Protein 8X4M (pdb70)

Solvent-accessible surface area: 21529 Å² total; per-residue (Å²): 74,74,0,40,72,45,0,0,0,12,54,9,3,54,3,2,42,118,98,8,9,93,6,0,34,69,0,21,126,84,4,118,47,15,71,6,0,0,0,6,2,97,143,7,18,24,84,110,12,12,81,68,6,29,98,57,0,143,92,100,66,4,45,33,42,5,0,41,120,83,65,7,27,57,104,0,2,38,6,14,0,32,7,10,14,1,9,48,8,11,0,15,13,1,0,14,6,14,0,0,15,44,15,0,0,0,6,0,33,10,19,3,55,6,67,24,79,11,51,96,87,15,153,1,84,74,4,0,5,1,5,0,7,4,77,43,50,69,56,38,17,20,16,7,2,4,0,0,16,136,47,19,142,30,0,70,93,2,0,64,19,3,34,114,29,0,22,50,26,49,81,46,122,42,60,161,57,15,44,65,24,72,143,106,115,29,98,74,27,0,52,2,42,8,1,3,1,34,2,14,8,6,62,21,0,55,169,46,56,10,3,51,132,128,0,93,31,157,43,5,71,0,76,89,16,50,53,130,30,1,3,77,41,28,35,121,94,5,105,18,4,111,13,42,160,125,51,48,51,47,46,59,58,43,73,74,80,29,22,27,27,3,6,41,46,53,49,106,95,1,0,75,28,5,16,104,12,0,12,26,9,2,104,110,55,4,20,1,42,0,19,70,9,0,72,31,1,96,47,35,55,6,4,46,49,21,20,56,127,67,25,140,137,38,90,63,18,4,1,5,0,21,72,9,235,82,130,122,32,126,32,50,13,46,3,1,22,79,114,111,123,62,39,73,17,88,47,92,156,59,189,74,84,109,91,144,65,32,81,60,11,34,5,41,115,9,85,75,43,9,80,130,13,100,31,8,46,101,21,70,6,42,30,6,55,99,1,3,89,24,0,18,84,10,140,6,121,64,107,130,47,56,5,81,34,155,76,39,41,17,61,109,1,0,82,63,0,25,118,88,1,14,90,69,150,95,15,84,78,64,20,157,108,15,84,16,149,30,135,39,4,102,55,99,36,61,92,24,66,161,146

Secondary structure (DSSP, 8-state):
-BPPSEEEEE--SSPPPHHHHHHHHHHHHH-TTSEEEEEE-TTTS-HHHHHHHHHHHHHTT-EEEETTTTT---HHHHHHHTSSS--HHHHHHHHHHHHHHHH-EEEE-TT-EESSPPPS--B-TTSEEE-S-BTTBSS---SSEEEE-TT-HHHHHHHHHHHHHHHTGGG----THHHHHHHHH-HHHHHHHHHTSHHHHHHHHHHHTSS-TT-BTTB--GGGS-GGGBGGGSSSPPTTEE--TT-S---TT-S--PPTTGGGS-HHHHHHHHHHHHHHHHHHHSEEEHHHHHHHHT----EEEEESSS-SSPPSSEEEEE--SSTTSPPEEEEE-TT--EEEE------SSPPHHHHT-HHHHHHHHHHT-S-TTS--HHHHHHHHHHHHT---S-GGGS-------HHHHHHHHHHHHHTSHHHHHH--EEE---TTTHHHHHHHHH-

InterPro domains:
  IPR007577 Glycosyltransferase, DXD sugar-binding motif [PF04488] (42-147)
  IPR029044 Nucleotide-diphospho-sugar transferases [SSF53448] (2-286)
  IPR051706 Glycosyltransferase domain-containing protein [PTHR32385] (22-233)

Foldseek 3Di:
DWFAQEEEEEDEFEADDPLLVVQLLQLCVQAVLGQYEYEYACVQYDPVQVVLRCVVCVVSNHHYDYCVVLPLQDPLLVLQRLAQFHLVLLSRLLSVLSCCQARFHKAAYSQKHFQHHDPSIFDAPQQKADAQDALHDFNADWRRIIGGHHNRVVSVVLNVQLSVLSLCLVVDDCDDVLVVCCVVVNDQVSSSCCRRIRVVVVVVCDVVVQQDPVADNGRGPCVPGQLSRHGVSDSPHDSTTDHDPVDSDDCVSVDGDGGPCLLVDDLVVLLVSLLVSQLSSLQRPLEDALLSSLVSSQDHFAAEDEECDDPPDADALHKYKHFDPFQPDAIWIFGLHRVRDTHTDDDDDDDDDDDPCQVVFLVVVLRVLQVPAPGSVDGHSVSVVVNVVSRRHRAGPDPVRGGPRDGDHSLVSSVVSVCVQCVPPVSLVSHDAYDDPRPVCVVVRVVSVVD

Nearest PDB structures (foldseek):
  5vqm-assembly2_B  TM=7.027E-01  e=1.127E-06  Clostridioides difficile R20291
  2vk9-assembly1_A  TM=6.170E-01  e=1.265E-06  Clostridium novyi
  8jb5-assembly1_A  TM=4.917E-01  e=5.640E-08  Paraclostridium sordellii ATCC 9714
  8y9c-assembly1_B  TM=4.806E-01  e=1.890E-07  Clostridioides difficile
  8qeo-assembly1_A  TM=5.001E-01  e=3.566E-06  Clostridioides difficile

Structure (mmCIF, N/CA/C/O backbone):
data_8X4M
#
_entry.id   8X4M
#
_cell.length_a   41.823
_cell.length_b   62.795
_cell.length_c   176.663
_cell.angle_alpha   90.00
_cell.angle_beta   90.00
_cell.angle_gamma   90.00
#
_symmetry.space_group_name_H-M   'P 21 21 21'
#
loop_
_entity.id
_entity.type
_entity.pdbx_description
1 polymer 'Subversion of eukaryotic traffic protein A'
2 non-polymer "URIDINE-5'-DIPHOSPHATE"
3 non-polymer 'MAGNESIUM ION'
4 non-polymer 1,2-ETHANEDIOL
5 non-polymer GLYCEROL
6 water water
#
loop_
_atom_site.group_PDB
_atom_site.id
_atom_site.type_symbol
_atom_site.label_atom_id
_atom_site.label_alt_id
_atom_site.label_comp_id
_atom_site.label_asym_id
_atom_site.label_entity_id
_atom_site.label_seq_id
_atom_site.pdbx_PDB_ins_code
_atom_site.Cartn_x
_atom_site.Cartn_y
_atom_site.Cartn_z
_atom_site.occupancy
_atom_site.B_iso_or_equiv
_atom_site.auth_seq_id
_atom_site.auth_comp_id
_atom_site.auth_asym_id
_atom_site.auth_atom_id
_atom_site.pdbx_PDB_model_num
ATOM 1 N N . ALA A 1 2 ? 2.326 -17.333 47.294 1.00 20.82 26 ALA A N 1
ATOM 2 C CA . ALA A 1 2 ? 0.992 -17.719 46.778 1.00 20.29 26 ALA A CA 1
ATOM 3 C C . ALA A 1 2 ? 1.133 -18.256 45.357 1.00 20.31 26 ALA A C 1
ATOM 4 O O . ALA A 1 2 ? 1.994 -17.803 44.602 1.00 20.18 26 ALA A O 1
ATOM 6 N N . GLN A 1 3 ? 0.275 -19.218 44.999 1.00 19.43 27 GLN A N 1
ATOM 7 C CA . GLN A 1 3 ? 0.351 -19.839 43.688 1.00 19.18 27 GLN A CA 1
ATOM 8 C C . GLN A 1 3 ? -0.240 -18.898 42.638 1.00 18.38 27 GLN A C 1
ATOM 9 O O . GLN A 1 3 ? -1.288 -18.295 42.851 1.00 17.55 27 GLN A O 1
ATOM 15 N N . ILE A 1 4 ? 0.453 -18.801 41.499 1.00 17.94 28 ILE A N 1
ATOM 16 C CA . ILE A 1 4 ? -0.054 -18.132 40.312 1.00 17.79 28 ILE A CA 1
ATOM 17 C C . ILE A 1 4 ? -1.239 -18.929 39.766 1.00 18.12 28 ILE A C 1
ATOM 18 O O . ILE A 1 4 ? -1.113 -20.118 39.495 1.00 17.03 28 ILE A O 1
ATOM 23 N N . ASP A 1 5 ? -2.379 -18.256 39.578 1.00 19.31 29 ASP A N 1
ATOM 24 C CA . ASP A 1 5 ? -3.580 -18.906 39.072 1.00 20.06 29 ASP A CA 1
ATOM 25 C C . ASP A 1 5 ? -3.290 -19.490 37.689 1.00 20.04 29 ASP A C 1
ATOM 26 O O . ASP A 1 5 ? -2.501 -18.936 36.930 1.00 19.45 29 ASP A O 1
ATOM 31 N N . LYS A 1 6 ? -3.931 -20.620 37.361 1.00 19.96 30 LYS A N 1
ATOM 32 C CA . LYS A 1 6 ? -3.573 -21.366 36.166 1.00 20.30 30 LYS A CA 1
ATOM 33 C C . LYS A 1 6 ? -4.356 -20.830 34.967 1.00 20.01 30 LYS A C 1
ATOM 34 O O . LYS A 1 6 ? -5.170 -21.536 34.372 1.00 19.88 30 LYS A O 1
ATOM 40 N N . LYS A 1 7 ? -4.064 -19.568 34.624 1.00 19.49 31 LYS A N 1
ATOM 41 C CA . LYS A 1 7 ? -4.645 -18.887 33.480 1.00 19.27 31 LYS A CA 1
ATOM 42 C C . LYS A 1 7 ? -3.531 -18.168 32.721 1.00 18.13 31 LYS A C 1
ATOM 43 O O . LYS A 1 7 ? -2.625 -17.614 33.339 1.00 16.85 31 LYS A O 1
ATOM 49 N N . ILE A 1 8 ? -3.611 -18.196 31.384 1.00 17.16 32 ILE A N 1
ATOM 50 C CA . ILE A 1 8 ? -2.756 -17.393 30.527 1.00 16.89 32 ILE A CA 1
ATOM 51 C C . ILE A 1 8 ? -3.653 -16.406 29.785 1.00 16.87 32 ILE A C 1
ATOM 52 O O . ILE A 1 8 ? -4.606 -16.814 29.123 1.00 17.49 32 ILE A O 1
ATOM 57 N N . HIS A 1 9 ? -3.324 -15.114 29.904 1.00 15.71 33 HIS A N 1
ATOM 58 C CA . HIS A 1 9 ? -4.159 -14.032 29.412 1.00 15.46 33 HIS A CA 1
ATOM 59 C C . HIS A 1 9 ? -3.475 -13.325 28.245 1.00 15.14 33 HIS A C 1
ATOM 60 O O . HIS A 1 9 ? -2.328 -12.900 28.376 1.00 14.85 33 HIS A O 1
ATOM 67 N N . PHE A 1 10 ? -4.199 -13.209 27.123 1.00 14.69 34 PHE A N 1
ATOM 68 C CA . PHE A 1 10 ? -3.823 -12.359 26.005 1.00 14.94 34 PHE A CA 1
ATOM 69 C C . PHE A 1 10 ? -4.905 -11.297 25.809 1.00 15.12 34 PHE A C 1
ATOM 70 O O . PHE A 1 10 ? -6.067 -11.529 26.141 1.00 15.30 34 PHE A O 1
ATOM 78 N N . ILE A 1 11 ? -4.514 -10.130 25.284 1.00 15.28 35 ILE A N 1
ATOM 79 C CA . ILE A 1 11 ? -5.446 -9.042 25.030 1.00 15.23 35 ILE A CA 1
ATOM 80 C C . ILE A 1 11 ? -5.384 -8.666 23.552 1.00 15.37 35 ILE A C 1
ATOM 81 O O . ILE A 1 11 ? -4.300 -8.508 22.992 1.00 14.72 35 ILE A O 1
ATOM 86 N N . TRP A 1 12 ? -6.557 -8.513 22.925 1.00 15.98 36 TRP A N 1
ATOM 87 C CA . TRP A 1 12 ? -6.619 -7.849 21.635 1.00 16.86 36 TRP A CA 1
ATOM 88 C C . TRP A 1 12 ? -7.927 -7.078 21.486 1.00 17.39 36 TRP A C 1
ATOM 89 O O . TRP A 1 12 ? -9.005 -7.673 21.451 1.00 17.81 36 TRP A O 1
ATOM 100 N N . VAL A 1 13 ? -7.787 -5.752 21.359 1.00 18.03 37 VAL A N 1
ATOM 101 C CA . VAL A 1 13 ? -8.906 -4.832 21.253 1.00 19.12 37 VAL A CA 1
ATOM 102 C C . VAL A 1 13 ? -8.791 -4.054 19.942 1.00 19.07 37 VAL A C 1
ATOM 103 O O . VAL A 1 13 ? -7.701 -3.884 19.404 1.00 19.21 37 VAL A O 1
ATOM 107 N N . GLY A 1 14 ? -9.937 -3.584 19.442 1.00 20.13 38 GLY A N 1
ATOM 108 C CA . GLY A 1 14 ? -10.014 -2.878 18.173 1.00 20.39 38 GLY A CA 1
ATOM 109 C C . GLY A 1 14 ? -10.638 -3.760 17.097 1.00 21.30 38 GLY A C 1
ATOM 110 O O . GLY A 1 14 ? -11.776 -4.198 17.246 1.00 20.98 38 GLY A O 1
ATOM 111 N N . HIS A 1 15 ? -9.880 -4.011 16.022 1.00 22.10 39 HIS A N 1
ATOM 112 C CA . HIS A 1 15 ? -10.282 -4.972 15.010 1.00 24.05 39 HIS A CA 1
ATOM 113 C C . HIS A 1 15 ? -9.791 -6.354 15.447 1.00 24.04 39 HIS A C 1
ATOM 114 O O . HIS A 1 15 ? -9.314 -6.515 16.566 1.00 24.05 39 HIS A O 1
ATOM 121 N N . ILE A 1 16 ? -9.911 -7.346 14.559 1.00 24.84 40 ILE A N 1
ATOM 122 C CA . ILE A 1 16 ? -9.718 -8.743 14.915 1.00 24.84 40 ILE A CA 1
ATOM 123 C C . ILE A 1 16 ? -8.224 -9.042 15.011 1.00 23.52 40 ILE A C 1
ATOM 124 O O . ILE A 1 16 ? -7.434 -8.543 14.215 1.00 22.91 40 ILE A O 1
ATOM 129 N N . MET A 1 17 ? -7.866 -9.887 15.984 1.00 23.01 41 MET A N 1
ATOM 130 C CA . MET A 1 17 ? -6.491 -10.305 16.204 1.00 22.64 41 MET A CA 1
ATOM 131 C C . MET A 1 17 ? -5.913 -10.870 14.905 1.00 22.27 41 MET A C 1
ATOM 132 O O . MET A 1 17 ? -6.528 -11.740 14.292 1.00 22.94 41 MET A O 1
ATOM 137 N N . PRO A 1 18 ? -4.738 -10.391 14.428 1.00 22.28 42 PRO A N 1
ATOM 138 C CA . PRO A 1 18 ? -4.091 -10.964 13.244 1.00 22.18 42 PRO A CA 1
ATOM 139 C C . PRO A 1 18 ? -3.770 -12.453 13.363 1.00 21.99 42 PRO A C 1
ATOM 140 O O . PRO A 1 18 ? -3.603 -12.972 14.465 1.00 21.08 42 PRO A O 1
ATOM 144 N N . GLN A 1 19 ? -3.663 -13.114 12.202 1.00 22.84 43 GLN A N 1
ATOM 145 C CA . GLN A 1 19 ? -3.451 -14.552 12.114 1.00 22.96 43 GLN A CA 1
ATOM 146 C C . GLN A 1 19 ? -2.183 -14.959 12.861 1.00 21.80 43 GLN A C 1
ATOM 147 O O . GLN A 1 19 ? -2.189 -15.953 13.577 1.00 21.27 43 GLN A O 1
ATOM 153 N N . LYS A 1 20 ? -1.096 -14.204 12.668 1.00 22.10 44 LYS A N 1
ATOM 154 C CA . LYS A 1 20 ? 0.177 -14.505 13.305 1.00 22.50 44 LYS A CA 1
ATOM 155 C C . LYS A 1 20 ? -0.008 -14.606 14.819 1.00 20.79 44 LYS A C 1
ATOM 156 O O . LYS A 1 20 ? 0.468 -15.553 15.438 1.00 20.49 44 LYS A O 1
ATOM 162 N N . ASN A 1 21 ? -0.721 -13.633 15.393 1.00 19.80 45 ASN A N 1
ATOM 163 C CA . ASN A 1 21 ? -0.954 -13.569 16.828 1.00 19.23 45 ASN A CA 1
ATOM 164 C C . ASN A 1 21 ? -1.788 -14.763 17.293 1.00 19.15 45 ASN A C 1
ATOM 165 O O . ASN A 1 21 ? -1.522 -15.318 18.356 1.00 17.95 45 ASN A O 1
ATOM 170 N N . ILE A 1 22 ? -2.796 -15.156 16.500 1.00 18.62 46 ILE A N 1
ATOM 171 C CA . ILE A 1 22 ? -3.647 -16.287 16.838 1.00 19.10 46 ILE A CA 1
ATOM 172 C C . ILE A 1 22 ? -2.802 -17.562 16.886 1.00 19.15 46 ILE A C 1
ATOM 173 O O . ILE A 1 22 ? -2.982 -18.396 17.770 1.00 19.01 46 ILE A O 1
ATOM 178 N N . GLN A 1 23 ? -1.889 -17.709 15.918 1.00 19.94 47 GLN A N 1
ATOM 179 C CA . GLN A 1 23 ? -1.013 -18.868 15.851 1.00 20.68 47 GLN A CA 1
ATOM 180 C C . GLN A 1 23 ? -0.154 -18.921 17.113 1.00 20.30 47 GLN A C 1
ATOM 181 O O . GLN A 1 23 ? 0.049 -19.996 17.671 1.00 20.81 47 GLN A O 1
ATOM 187 N N . VAL A 1 24 ? 0.312 -17.755 17.576 1.00 19.17 48 VAL A N 1
ATOM 188 C CA . VAL A 1 24 ? 1.157 -17.680 18.760 1.00 19.43 48 VAL A CA 1
ATOM 189 C C . VAL A 1 24 ? 0.351 -18.117 19.981 1.00 18.66 48 VAL A C 1
ATOM 190 O O . VAL A 1 24 ? 0.820 -18.927 20.775 1.00 18.62 48 VAL A O 1
AT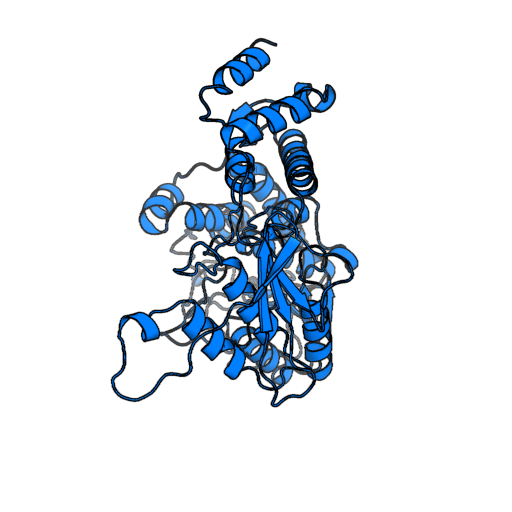OM 194 N N . VAL A 1 25 ? -0.866 -17.581 20.119 1.00 18.00 49 VAL A N 1
ATOM 195 C CA . VAL A 1 25 ? -1.729 -17.926 21.237 1.00 18.17 49 VAL A CA 1
ATOM 196 C C . VAL A 1 25 ? -2.010 -19.431 21.223 1.00 18.73 49 VAL A C 1
ATOM 197 O O . VAL A 1 25 ? -1.949 -20.077 22.270 1.00 17.95 49 VAL A O 1
ATOM 201 N N . SER A 1 26 ? -2.312 -19.979 20.038 1.00 19.15 50 SER A N 1
ATOM 202 C CA . SER A 1 26 ? -2.609 -21.396 19.887 1.00 20.64 50 SER A CA 1
ATOM 203 C C . SER A 1 26 ? -1.454 -22.256 20.393 1.00 20.93 50 SER A C 1
ATOM 204 O O . SER A 1 26 ? -1.689 -23.303 20.993 1.00 21.19 50 SER A O 1
ATOM 207 N N . GLU A 1 27 ? -0.218 -21.813 20.128 1.00 22.19 51 GLU A N 1
ATOM 208 C CA . GLU A 1 27 ? 0.977 -22.531 20.547 1.00 23.24 51 GLU A CA 1
ATOM 209 C C . GLU A 1 27 ? 1.087 -22.517 22.071 1.00 21.73 51 GLU A C 1
ATOM 210 O O . GLU A 1 27 ? 1.386 -23.543 22.675 1.00 20.78 51 GLU A O 1
ATOM 216 N N . TRP A 1 28 ? 0.843 -21.354 22.688 1.00 20.07 52 TRP A N 1
ATOM 217 C CA . TRP A 1 28 ? 0.865 -21.253 24.140 1.00 19.67 52 TRP A CA 1
ATOM 218 C C . TRP A 1 28 ? -0.179 -22.182 24.760 1.00 19.84 52 TRP A C 1
ATOM 219 O O . TRP A 1 28 ? 0.103 -22.861 25.745 1.00 19.28 52 TRP A O 1
ATOM 230 N N . ALA A 1 29 ? -1.380 -22.210 24.171 1.00 19.92 53 ALA A N 1
ATOM 231 C CA . ALA A 1 29 ? -2.482 -22.993 24.701 1.00 20.91 53 ALA A CA 1
ATOM 232 C C . ALA A 1 29 ? -2.136 -24.479 24.641 1.00 22.45 53 ALA A C 1
ATOM 233 O O . ALA A 1 29 ? -2.332 -25.206 25.612 1.00 22.35 53 ALA A O 1
ATOM 235 N N . GLU A 1 30 ? -1.599 -24.902 23.493 1.00 23.76 54 GLU A N 1
ATOM 236 C CA . GLU A 1 30 ? -1.301 -26.298 23.225 1.00 26.60 54 GLU A CA 1
ATOM 237 C C . GLU A 1 30 ? -0.160 -26.775 24.124 1.00 26.09 54 GLU A C 1
ATOM 238 O O . GLU A 1 30 ? -0.183 -27.908 24.595 1.00 25.00 54 GLU A O 1
ATOM 244 N N . LYS A 1 31 ? 0.829 -25.905 24.369 1.00 25.51 55 LYS A N 1
ATOM 245 C CA . LYS A 1 31 ? 2.024 -26.293 25.105 1.00 25.35 55 LYS A CA 1
ATOM 246 C C . LYS A 1 31 ? 1.799 -26.214 26.615 1.00 23.98 55 LYS A C 1
ATOM 247 O O . LYS A 1 31 ? 2.595 -26.760 27.374 1.00 22.42 55 LYS A O 1
ATOM 253 N N . ASN A 1 32 ? 0.712 -25.556 27.047 1.00 22.77 56 ASN A N 1
ATOM 254 C CA . ASN A 1 32 ? 0.421 -25.384 28.463 1.00 22.56 56 ASN A CA 1
ATOM 255 C C . ASN A 1 32 ? -1.002 -25.847 28.759 1.00 22.60 56 ASN A C 1
ATOM 256 O O . ASN A 1 32 ? -1.839 -25.061 29.195 1.00 21.29 56 ASN A O 1
ATOM 261 N N . PRO A 1 33 ? -1.311 -27.148 28.557 1.00 23.11 57 PRO A N 1
ATOM 262 C CA . PRO A 1 33 ? -2.691 -27.631 28.641 1.00 23.57 57 PRO A CA 1
ATOM 263 C C . PRO A 1 33 ? -3.318 -27.562 30.033 1.00 23.42 57 PRO A C 1
ATOM 264 O O . PRO A 1 33 ? -4.542 -27.565 30.155 1.00 24.36 57 PRO A O 1
ATOM 268 N N . GLY A 1 34 ? -2.479 -27.490 31.076 1.00 22.52 58 GLY A N 1
ATOM 269 C CA . GLY A 1 34 ? -2.950 -27.349 32.445 1.00 22.35 58 GLY A CA 1
ATOM 270 C C . GLY A 1 34 ? -3.420 -25.932 32.777 1.00 21.61 58 GLY A C 1
ATOM 271 O O . GLY A 1 34 ? -4.017 -25.718 33.830 1.00 21.41 58 GLY A O 1
ATOM 272 N N . TYR A 1 35 ? -3.135 -24.973 31.884 1.00 20.97 59 TYR A N 1
ATOM 273 C CA . TYR A 1 35 ? -3.551 -23.587 32.048 1.00 20.48 59 TYR A CA 1
ATOM 274 C C . TYR A 1 35 ? -4.728 -23.281 31.122 1.00 20.63 59 TYR A C 1
ATOM 275 O O . TYR A 1 35 ? -4.778 -23.778 29.997 1.00 21.39 59 TYR A O 1
ATOM 284 N N . GLU A 1 36 ? -5.674 -22.460 31.600 1.00 20.34 60 GLU A N 1
ATOM 285 C CA . GLU A 1 36 ? -6.726 -21.931 30.745 1.00 20.52 60 GLU A CA 1
ATOM 286 C C . GLU A 1 36 ? -6.182 -20.725 29.982 1.00 20.07 60 GLU A C 1
ATOM 287 O O . GLU A 1 36 ? -5.806 -19.733 30.602 1.00 19.96 60 GLU A O 1
ATOM 293 N N . THR A 1 37 ? -6.161 -20.813 28.644 1.00 19.92 61 THR A N 1
ATOM 294 C CA . THR A 1 37 ? -5.730 -19.704 27.803 1.00 19.61 61 THR A CA 1
ATOM 295 C C . THR A 1 37 ? -6.944 -18.864 27.398 1.00 19.25 61 THR A C 1
ATOM 296 O O . THR A 1 37 ? -7.928 -19.404 26.896 1.00 19.05 61 THR A O 1
ATOM 300 N N . ILE A 1 38 ? -6.843 -17.541 27.604 1.00 18.51 62 ILE A N 1
ATOM 301 C CA . ILE A 1 38 ? -7.949 -16.610 27.448 1.00 18.26 62 ILE A CA 1
ATOM 302 C C . ILE A 1 38 ? -7.505 -15.448 26.559 1.00 18.63 62 ILE A C 1
ATOM 303 O O . ILE A 1 38 ? -6.494 -14.802 26.844 1.00 17.88 62 ILE A O 1
ATOM 308 N N . ILE A 1 39 ? -8.278 -15.170 25.499 1.00 18.37 63 ILE A N 1
ATOM 309 C CA . ILE A 1 39 ? -8.136 -13.921 24.768 1.00 18.24 63 ILE A CA 1
ATOM 310 C C . ILE A 1 39 ? -9.223 -12.956 25.235 1.00 18.30 63 ILE A C 1
ATOM 311 O O . ILE A 1 39 ? -10.406 -13.295 25.242 1.00 18.96 63 ILE A O 1
ATOM 316 N N . TRP A 1 40 ? -8.789 -11.752 25.617 1.00 18.10 64 TRP A N 1
ATOM 317 C CA . TRP A 1 40 ? -9.666 -10.687 26.062 1.00 17.51 64 TRP A CA 1
ATOM 318 C C . TRP A 1 40 ? -9.929 -9.728 24.908 1.00 17.79 64 TRP A C 1
ATOM 319 O O . TRP A 1 40 ? -8.991 -9.331 24.216 1.00 17.78 64 TRP A O 1
ATOM 330 N N . VAL A 1 41 ? -11.201 -9.351 24.734 1.00 17.48 65 VAL A N 1
ATOM 331 C CA . VAL A 1 41 ? -11.620 -8.469 23.655 1.00 17.69 65 VAL A CA 1
ATOM 332 C C . VAL A 1 41 ? -12.526 -7.382 24.227 1.00 17.91 65 VAL A C 1
ATOM 333 O O . VAL A 1 41 ? -12.917 -7.442 25.393 1.00 17.24 65 VAL A O 1
ATOM 337 N N . ASP A 1 42 ? -12.848 -6.396 23.382 1.00 18.44 66 ASP A N 1
ATOM 338 C CA . ASP A 1 42 ? -13.839 -5.379 23.696 1.00 19.17 66 ASP A CA 1
ATOM 339 C C . ASP A 1 42 ? -14.933 -5.407 22.632 1.00 19.99 66 ASP A C 1
ATOM 340 O O . ASP A 1 42 ? -14.713 -4.971 21.502 1.00 20.04 66 ASP A O 1
ATOM 345 N N . LYS A 1 43 ? -16.117 -5.888 23.022 1.00 20.70 67 LYS A N 1
ATOM 346 C CA . LYS A 1 43 ? -17.235 -6.029 22.103 1.00 21.84 67 LYS A CA 1
ATOM 347 C C . LYS A 1 43 ? -17.790 -4.665 21.695 1.00 21.67 67 LYS A C 1
ATOM 348 O O . LYS A 1 43 ? -18.425 -4.549 20.648 1.00 20.46 67 LYS A O 1
ATOM 354 N N . LYS A 1 44 ? -17.562 -3.636 22.517 1.00 21.91 68 LYS A N 1
ATOM 355 C CA . LYS A 1 44 ? -18.213 -2.354 22.300 1.00 23.09 68 LYS A CA 1
ATOM 356 C C . LYS A 1 44 ? -17.663 -1.656 21.058 1.00 22.58 68 LYS A C 1
ATOM 357 O O . LYS A 1 44 ? -18.428 -0.990 20.370 1.00 23.76 68 LYS A O 1
ATOM 363 N N . ILE A 1 45 ? -16.367 -1.813 20.749 1.00 22.01 69 ILE A N 1
ATOM 364 C CA . ILE A 1 45 ? -15.799 -1.135 19.591 1.00 21.67 69 ILE A CA 1
ATOM 365 C C . ILE A 1 45 ? -15.520 -2.113 18.450 1.00 22.46 69 ILE A C 1
ATOM 366 O O . ILE A 1 45 ? -15.119 -1.684 17.368 1.00 22.01 69 ILE A O 1
ATOM 371 N N . ALA A 1 46 ? -15.735 -3.417 18.677 1.00 23.32 70 ALA A N 1
ATOM 372 C CA . ALA A 1 46 ? -15.366 -4.424 17.694 1.00 24.57 70 ALA A CA 1
ATOM 373 C C . ALA A 1 46 ? -16.360 -4.415 16.535 1.00 25.45 70 ALA A C 1
ATOM 374 O O . ALA A 1 46 ? -17.506 -4.002 16.697 1.00 26.41 70 ALA A O 1
ATOM 376 N N . PRO A 1 47 ? -15.950 -4.870 15.328 1.00 25.37 71 PRO A N 1
ATOM 377 C CA . PRO A 1 47 ? -16.893 -5.132 14.245 1.00 25.97 71 PRO A CA 1
ATOM 378 C C . PRO A 1 47 ? -17.610 -6.441 14.564 1.00 26.19 71 PRO A C 1
ATOM 379 O O . PRO A 1 47 ? -16.971 -7.483 14.701 1.00 25.47 71 PRO A O 1
ATOM 383 N N . ALA A 1 48 ? -18.939 -6.359 14.704 1.00 27.21 72 ALA A N 1
ATOM 384 C CA . ALA A 1 48 ? -19.723 -7.385 15.376 1.00 27.83 72 ALA A CA 1
ATOM 385 C C . ALA A 1 48 ? -19.693 -8.703 14.607 1.00 27.97 72 ALA A C 1
ATOM 386 O O . ALA A 1 48 ? -19.550 -9.762 15.210 1.00 27.70 72 ALA A O 1
ATOM 388 N N . LYS A 1 49 ? -19.844 -8.630 13.279 1.00 29.03 73 LYS A N 1
ATOM 389 C CA . LYS A 1 49 ? -19.912 -9.819 12.444 1.00 29.37 73 LYS A CA 1
ATOM 390 C C . LYS A 1 49 ? -18.573 -10.553 12.488 1.00 28.54 73 LYS A C 1
ATOM 391 O O . LYS A 1 49 ? -18.532 -11.771 12.671 1.00 27.60 73 LYS A O 1
ATOM 397 N N . GLU A 1 50 ? -17.485 -9.786 12.330 1.00 27.38 74 GLU A N 1
ATOM 398 C CA . GLU A 1 50 ? -16.135 -10.325 12.291 1.00 26.37 74 GLU A CA 1
ATOM 399 C C . GLU A 1 50 ? -15.757 -10.910 13.651 1.00 25.06 74 GLU A C 1
ATOM 400 O O . GLU A 1 50 ? -15.110 -11.955 13.718 1.00 22.88 74 GLU A O 1
ATOM 406 N N . LEU A 1 51 ? -16.149 -10.224 14.732 1.00 24.42 75 LEU A N 1
ATOM 407 C CA . LEU A 1 51 ? -15.840 -10.697 16.073 1.00 24.27 75 LEU A CA 1
ATOM 408 C C . LEU A 1 51 ? -16.580 -12.001 16.360 1.00 24.49 75 LEU A C 1
ATOM 409 O O . LEU A 1 51 ? -16.045 -12.869 17.039 1.00 24.36 75 LEU A O 1
ATOM 414 N N . ASP A 1 52 ? -17.816 -12.125 15.856 1.00 25.48 76 ASP A N 1
ATOM 415 C CA . ASP A 1 52 ? -18.601 -13.335 16.044 1.00 26.74 76 ASP A CA 1
ATOM 416 C C . ASP A 1 52 ? -17.878 -14.520 15.403 1.00 26.01 76 ASP A C 1
ATOM 417 O O . ASP A 1 52 ? -17.790 -15.583 16.010 1.00 26.53 76 ASP A O 1
ATOM 422 N N . LEU A 1 53 ? -17.359 -14.328 14.180 1.00 24.81 77 LEU A N 1
ATOM 423 C CA . LEU A 1 53 ? -16.608 -15.357 13.472 1.00 24.76 77 LEU A CA 1
ATOM 424 C C . LEU A 1 53 ? -15.342 -15.713 14.252 1.00 23.44 77 LEU A C 1
ATOM 425 O O . LEU A 1 53 ? -14.997 -16.887 14.371 1.00 23.22 77 LEU A O 1
ATOM 430 N N . PHE A 1 54 ? -14.668 -14.680 14.774 1.00 22.30 78 PHE A N 1
ATOM 431 C CA . PHE A 1 54 ? -13.449 -14.843 15.552 1.00 21.83 78 PHE A CA 1
ATOM 432 C C . PHE A 1 54 ? -13.706 -15.699 16.793 1.00 21.84 78 PHE A C 1
ATOM 433 O O . PHE A 1 54 ? -12.948 -16.625 17.071 1.00 21.19 78 PHE A O 1
ATOM 441 N N . ILE A 1 55 ? -14.775 -15.386 17.534 1.00 22.39 79 ILE A N 1
ATOM 442 C CA . ILE A 1 55 ? -15.088 -16.086 18.771 1.00 23.72 79 ILE A CA 1
ATOM 443 C C . ILE A 1 55 ? -15.380 -17.562 18.487 1.00 24.78 79 ILE A C 1
ATOM 444 O O . ILE A 1 55 ? -14.930 -18.428 19.235 1.00 24.18 79 ILE A O 1
ATOM 449 N N . LEU A 1 56 ? -16.144 -17.840 17.421 1.00 25.83 80 LEU A N 1
ATOM 450 C CA . LEU A 1 56 ? -16.461 -19.206 17.030 1.00 28.17 80 LEU A CA 1
ATOM 451 C C . LEU A 1 56 ? -15.181 -19.962 16.678 1.00 27.76 80 LEU A C 1
ATOM 452 O O . LEU A 1 56 ? -15.036 -21.134 17.018 1.00 27.87 80 LEU A O 1
ATOM 457 N N . ASP A 1 57 ? -14.261 -19.279 15.988 1.00 27.31 81 ASP A N 1
ATOM 458 C CA . ASP A 1 57 ? -12.983 -19.857 15.613 1.00 27.56 81 ASP A CA 1
ATOM 459 C C . ASP A 1 57 ? -12.187 -20.219 16.869 1.00 26.87 81 ASP A C 1
ATOM 460 O O . ASP A 1 57 ? -11.606 -21.300 16.953 1.00 26.07 81 ASP A O 1
ATOM 465 N N . MET A 1 58 ? -12.164 -19.307 17.847 1.00 25.4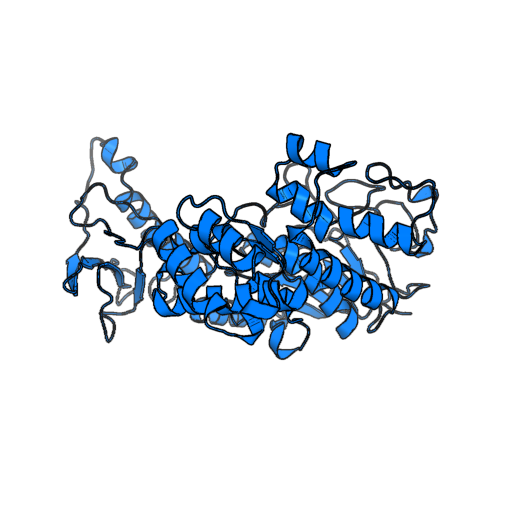9 82 MET A N 1
ATOM 466 C CA . MET A 1 58 ? -11.372 -19.511 19.050 1.00 25.68 82 MET A CA 1
ATOM 467 C C . MET A 1 58 ? -11.967 -20.659 19.865 1.00 26.70 82 MET A C 1
ATOM 468 O O . MET A 1 58 ? -11.230 -21.464 20.426 1.00 27.07 82 MET A O 1
ATOM 473 N N . LYS A 1 59 ? -13.304 -20.750 19.892 1.00 29.66 83 LYS A N 1
ATOM 474 C CA . LYS A 1 59 ? -13.990 -21.863 20.529 1.00 32.23 83 LYS A CA 1
ATOM 475 C C . LYS A 1 59 ? -13.557 -23.185 19.901 1.00 33.40 83 LYS A C 1
ATOM 476 O O . LYS A 1 59 ? -13.338 -24.161 20.613 1.00 33.20 83 LYS A O 1
ATOM 482 N N . SER A 1 60 ? -13.434 -23.208 18.567 1.00 33.80 84 SER A N 1
ATOM 483 C CA . SER A 1 60 ? -13.064 -24.417 17.849 1.00 34.30 84 SER A CA 1
ATOM 484 C C . SER A 1 60 ? -11.630 -24.825 18.185 1.00 34.31 84 SER A C 1
ATOM 485 O O . SER A 1 60 ? -11.298 -26.003 18.095 1.00 35.85 84 SER A O 1
ATOM 488 N N . LYS A 1 61 ? -10.789 -23.852 18.564 1.00 33.34 85 LYS A N 1
ATOM 489 C CA . LYS A 1 61 ? -9.398 -24.108 18.910 1.00 32.63 85 LYS A CA 1
ATOM 490 C C . LYS A 1 61 ? -9.236 -24.334 20.414 1.00 32.03 85 LYS A C 1
ATOM 491 O O . LYS A 1 61 ? -8.117 -24.528 20.884 1.00 32.50 85 LYS A O 1
ATOM 497 N N . GLY A 1 62 ? -10.341 -24.279 21.167 1.00 31.15 86 GLY A N 1
ATOM 498 C CA . GLY A 1 62 ? -10.313 -24.509 22.602 1.00 30.60 86 GLY A CA 1
ATOM 499 C C . GLY A 1 62 ? -9.702 -23.342 23.375 1.00 30.13 86 GLY A C 1
ATOM 500 O O . GLY A 1 62 ? -9.157 -23.534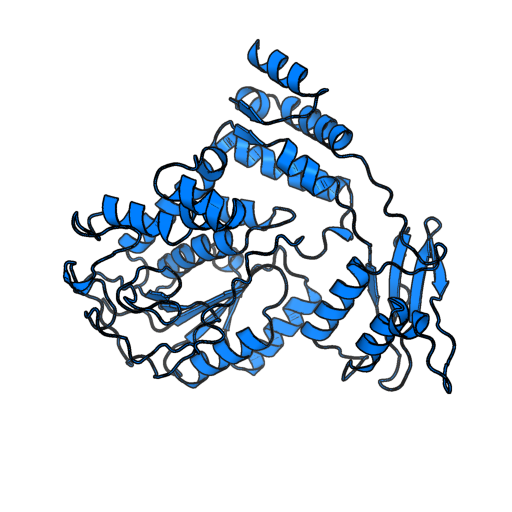 24.461 1.00 32.34 86 GLY A O 1
ATOM 501 N N . ILE A 1 63 ? -9.807 -22.133 22.809 1.00 26.83 87 ILE A N 1
ATOM 502 C CA . ILE A 1 63 ? -9.352 -20.923 23.475 1.00 24.69 87 ILE A CA 1
ATOM 503 C C . ILE A 1 63 ? -10.577 -20.180 23.999 1.00 23.51 87 ILE A C 1
ATOM 504 O O . ILE A 1 63 ? -11.515 -19.927 23.248 1.00 22.53 87 ILE A O 1
ATOM 509 N N . THR A 1 64 ? -10.563 -19.852 25.297 1.00 22.35 88 THR A N 1
ATOM 510 C CA . THR A 1 64 ? -11.619 -19.062 25.908 1.00 21.72 88 THR A CA 1
ATOM 511 C C . THR A 1 64 ? -11.522 -17.614 25.433 1.00 21.20 88 THR A C 1
ATOM 512 O O . THR A 1 64 ? -10.430 -17.057 25.348 1.00 20.44 88 THR A O 1
ATOM 516 N N . VAL A 1 65 ? -12.676 -17.009 25.126 1.00 20.52 89 VAL A N 1
ATOM 517 C CA . VAL A 1 65 ? -12.734 -15.582 24.852 1.00 20.17 89 VAL A CA 1
ATOM 518 C C . VAL A 1 65 ? -13.573 -14.926 25.943 1.00 19.99 89 VAL A C 1
ATOM 519 O O . VAL A 1 65 ? -14.674 -15.392 26.241 1.00 19.84 89 VAL A O 1
ATOM 523 N N . LYS A 1 66 ? -13.038 -13.846 26.528 1.00 19.02 90 LYS A N 1
ATOM 524 C CA . LYS A 1 66 ? -13.766 -13.068 27.518 1.00 18.90 90 LYS A CA 1
ATOM 525 C C . LYS A 1 66 ? -13.831 -11.612 27.068 1.00 18.60 90 LYS A C 1
ATOM 526 O O . LYS A 1 66 ? -12.911 -11.116 26.418 1.00 18.15 90 LYS A O 1
ATOM 532 N N . ASP A 1 67 ? -14.946 -10.952 27.406 1.00 18.30 91 ASP A N 1
ATOM 533 C CA . ASP A 1 67 ? -15.140 -9.539 27.124 1.00 18.49 91 ASP A CA 1
ATOM 534 C C . ASP A 1 67 ? -14.806 -8.735 28.376 1.00 18.28 91 ASP A C 1
ATOM 535 O O . ASP A 1 67 ? -15.226 -9.092 29.473 1.00 18.39 91 ASP A O 1
ATOM 540 N N . ILE A 1 68 ? -14.076 -7.628 28.191 1.00 18.45 92 ILE A N 1
ATOM 541 C CA . ILE A 1 68 ? -13.602 -6.810 29.300 1.00 18.46 92 ILE A CA 1
ATOM 542 C C . ILE A 1 68 ? -14.776 -6.200 30.070 1.00 18.72 92 ILE A C 1
ATOM 543 O O . ILE A 1 68 ? -14.697 -6.046 31.288 1.00 18.54 92 ILE A O 1
ATOM 548 N N . ASN A 1 69 ? -15.865 -5.872 29.363 1.00 19.10 93 ASN A N 1
ATOM 549 C CA . ASN A 1 69 ? -17.016 -5.220 29.969 1.00 19.82 93 ASN A CA 1
ATOM 550 C C . ASN A 1 69 ? -17.833 -6.234 30.763 1.00 20.04 93 ASN A C 1
ATOM 551 O O . ASN A 1 69 ? -18.257 -5.954 31.883 1.00 20.36 93 ASN A O 1
ATOM 556 N N . GLU A 1 70 ? -18.048 -7.409 30.160 1.00 20.48 94 GLU A N 1
ATOM 557 C CA . GLU A 1 70 ? -18.842 -8.467 30.764 1.00 20.76 94 GLU A CA 1
ATOM 558 C C . GLU A 1 70 ? -18.214 -8.916 32.086 1.00 20.93 94 GLU A C 1
ATOM 559 O O . GLU A 1 70 ? -18.934 -9.221 33.035 1.00 21.06 94 GLU A O 1
ATOM 565 N N . GLU A 1 71 ? -16.875 -8.938 32.145 1.00 20.51 95 GLU A N 1
ATOM 566 C CA . GLU A 1 71 ? -16.152 -9.420 33.312 1.00 20.93 95 GLU A CA 1
ATOM 567 C C . GLU A 1 71 ? -15.908 -8.303 34.325 1.00 21.03 95 GLU A C 1
ATOM 568 O O . GLU A 1 71 ? -15.444 -8.575 35.431 1.00 21.78 95 GLU A O 1
ATOM 574 N N . GLY A 1 72 ? -16.196 -7.051 33.944 1.00 20.83 96 GLY A N 1
ATOM 575 C CA . GLY A 1 72 ? -16.142 -5.929 34.866 1.00 21.30 96 GLY A CA 1
ATOM 576 C C . GLY A 1 72 ? -14.733 -5.372 35.076 1.00 21.24 96 GLY A C 1
ATOM 577 O O . GLY A 1 72 ? -14.500 -4.674 36.063 1.00 21.94 96 GLY A O 1
ATOM 578 N N . VAL A 1 73 ? -13.814 -5.634 34.132 1.00 20.73 97 VAL A N 1
ATOM 579 C CA . VAL A 1 73 ? -12.420 -5.232 34.292 1.00 20.89 97 VAL A CA 1
ATOM 580 C C . VAL A 1 73 ? -12.127 -3.927 33.542 1.00 20.99 97 VAL A C 1
ATOM 581 O O . VAL A 1 73 ? -10.998 -3.436 33.595 1.00 20.61 97 VAL A O 1
ATOM 585 N N . CYS A 1 74 ? -13.127 -3.355 32.856 1.00 21.07 98 CYS A N 1
ATOM 586 C CA . CYS A 1 74 ? -12.923 -2.130 32.096 1.00 21.70 98 CYS A CA 1
ATOM 587 C C . CYS A 1 74 ? -13.316 -0.918 32.942 1.00 22.24 98 CYS A C 1
ATOM 588 O O . CYS A 1 74 ? -14.497 -0.583 33.046 1.00 23.60 98 CYS A O 1
ATOM 591 N N . ARG A 1 75 ? -12.313 -0.268 33.551 1.00 21.19 99 ARG A N 1
ATOM 592 C CA . ARG A 1 75 ? -12.531 0.971 34.285 1.00 21.24 99 ARG A CA 1
ATOM 593 C C . ARG A 1 75 ? -12.967 2.065 33.315 1.00 21.66 99 ARG A C 1
ATOM 594 O O . ARG A 1 75 ? -12.705 1.978 32.115 1.00 20.36 99 ARG A O 1
ATOM 602 N N . ASP A 1 76 ? -13.602 3.112 33.857 1.00 22.84 100 ASP A N 1
ATOM 603 C CA . ASP A 1 76 ? -14.052 4.244 33.059 1.00 23.96 100 ASP A CA 1
ATOM 604 C C . ASP A 1 76 ? -12.896 4.819 32.242 1.00 22.13 100 ASP A C 1
ATOM 605 O O . ASP A 1 76 ? -13.086 5.188 31.087 1.00 21.14 100 ASP A O 1
ATOM 610 N N . SER A 1 77 ? -11.706 4.895 32.852 1.00 20.58 101 SER A N 1
ATOM 611 C CA . SER A 1 77 ? -10.529 5.461 32.208 1.00 19.86 101 SER A CA 1
ATOM 612 C C . SER A 1 77 ? -10.120 4.649 30.977 1.00 18.69 101 SER A C 1
ATOM 613 O O . SER A 1 77 ? -9.639 5.212 29.992 1.00 18.73 101 SER A O 1
ATOM 616 N N . ILE A 1 78 ? -10.310 3.324 31.038 1.00 17.92 102 ILE A N 1
ATOM 617 C CA . ILE A 1 78 ? -9.973 2.445 29.930 1.00 17.83 102 ILE A CA 1
ATOM 618 C C . ILE A 1 78 ? -11.032 2.585 28.838 1.00 17.56 102 ILE A C 1
ATOM 619 O O . ILE A 1 78 ? -10.697 2.659 27.658 1.00 17.54 102 ILE A O 1
ATOM 624 N N . ARG A 1 79 ? -12.311 2.621 29.232 1.00 17.66 103 ARG A N 1
ATOM 625 C CA . ARG A 1 79 ? -13.387 2.870 28.281 1.00 18.27 103 ARG A CA 1
ATOM 626 C C . ARG A 1 79 ? -13.108 4.173 27.533 1.00 18.55 103 ARG A C 1
ATOM 627 O O . ARG A 1 79 ? -13.352 4.266 26.330 1.00 18.07 103 ARG A O 1
ATOM 635 N N . HIS A 1 80 ? -12.581 5.166 28.261 1.00 18.51 104 HIS A N 1
ATOM 636 C CA . HIS A 1 80 ? -12.318 6.488 27.717 1.00 18.75 104 HIS A CA 1
ATOM 637 C C . HIS A 1 80 ? -11.332 6.422 26.551 1.00 18.79 104 HIS A C 1
ATOM 638 O O . HIS A 1 80 ? -11.508 7.138 25.569 1.00 19.43 104 HIS A O 1
ATOM 645 N N . GLU A 1 81 ? -10.290 5.586 26.658 1.00 18.79 105 GLU A N 1
ATOM 646 C CA . GLU A 1 81 ? -9.305 5.489 25.590 1.00 18.94 105 GLU A CA 1
ATOM 647 C C . GLU A 1 81 ? -9.866 4.673 24.427 1.00 18.56 105 GLU A C 1
ATOM 648 O O . GLU A 1 81 ? -9.624 5.002 23.265 1.00 18.72 105 GLU A O 1
ATOM 654 N N . LEU A 1 82 ? -10.597 3.601 24.754 1.00 18.02 106 LEU A N 1
ATOM 655 C CA . LEU A 1 82 ? -11.159 2.703 23.756 1.00 18.40 106 LEU A CA 1
ATOM 656 C C . LEU A 1 82 ? -12.148 3.435 22.853 1.00 18.70 106 LEU A C 1
ATOM 657 O O . LEU A 1 82 ? -12.236 3.117 21.671 1.00 18.72 106 LEU A O 1
ATOM 662 N N . ASP A 1 83 ? -12.898 4.393 23.414 1.00 19.71 107 ASP A N 1
ATOM 663 C CA . ASP A 1 83 ? -13.942 5.084 22.668 1.00 20.62 107 ASP A CA 1
ATOM 664 C C . ASP A 1 83 ? -13.391 6.259 21.860 1.00 19.77 107 ASP A C 1
ATOM 665 O O . ASP A 1 83 ? -14.139 6.853 21.082 1.00 19.12 107 ASP A O 1
ATOM 670 N N . GLN A 1 84 ? -12.104 6.597 22.030 1.00 19.58 108 GLN A N 1
ATOM 671 C CA . GLN A 1 84 ? -11.440 7.542 21.141 1.00 19.03 108 GLN A CA 1
ATOM 672 C C . GLN A 1 84 ? -11.574 7.029 19.705 1.00 19.23 108 GLN A C 1
ATOM 673 O O . GLN A 1 84 ? -11.687 5.823 19.479 1.00 18.71 108 GLN A O 1
ATOM 679 N N . GLU A 1 85 ? -11.571 7.949 18.735 1.00 19.48 109 GLU A N 1
ATOM 680 C CA . GLU A 1 85 ? -11.721 7.573 17.337 1.00 19.49 109 GLU A CA 1
ATOM 681 C C . GLU A 1 85 ? -10.482 6.820 16.857 1.00 19.57 109 GLU A C 1
ATOM 682 O O . GLU A 1 85 ? -10.593 5.927 16.021 1.00 19.29 109 GLU A O 1
ATOM 688 N N . SER A 1 86 ? -9.313 7.189 17.393 1.00 19.61 110 SER A N 1
ATOM 689 C CA . SER A 1 86 ? -8.073 6.482 17.121 1.00 19.55 110 SER A CA 1
ATOM 690 C C . SER A 1 86 ? -7.437 6.067 18.443 1.00 19.22 110 SER A C 1
ATOM 691 O O . SER A 1 86 ? -6.524 6.733 18.925 1.00 18.35 110 SER A O 1
ATOM 694 N N . PRO A 1 87 ? -7.915 4.973 19.081 1.00 19.75 111 PRO A N 1
ATOM 695 C CA . PRO A 1 87 ? -7.381 4.547 20.375 1.00 19.75 111 PRO A CA 1
ATOM 696 C C . PRO A 1 87 ? -5.899 4.196 20.305 1.00 19.69 111 PRO A C 1
ATOM 697 O O . PRO A 1 87 ? -5.415 3.692 19.292 1.00 19.93 111 PRO A O 1
ATOM 701 N N . ASN A 1 88 ? -5.184 4.502 21.389 1.00 19.29 112 ASN A N 1
ATOM 702 C CA . ASN A 1 88 ? -3.860 3.955 21.603 1.00 18.95 112 ASN A CA 1
ATOM 703 C C . ASN A 1 88 ? -4.042 2.602 22.282 1.00 18.36 112 ASN A C 1
ATOM 704 O O . ASN A 1 88 ? -4.256 2.534 23.491 1.00 17.96 112 ASN A O 1
ATOM 709 N N . TYR A 1 89 ? -3.986 1.537 21.482 1.00 17.53 113 TYR A N 1
ATOM 710 C CA . TYR A 1 89 ? -4.269 0.202 21.976 1.00 17.88 113 TYR A CA 1
ATOM 711 C C . TYR A 1 89 ? -3.143 -0.282 22.887 1.00 17.84 113 TYR A C 1
ATOM 712 O O . TYR A 1 89 ? -3.347 -1.196 23.680 1.00 17.34 113 TYR A O 1
ATOM 721 N N . GLY A 1 90 ? -1.955 0.321 22.755 1.00 18.14 114 GLY A N 1
ATOM 722 C CA . GLY A 1 90 ? -0.863 0.060 23.678 1.00 18.43 114 GLY A CA 1
ATOM 723 C C . GLY A 1 90 ? -1.227 0.484 25.098 1.00 18.55 114 GLY A C 1
ATOM 724 O O . GLY A 1 90 ? -1.086 -0.294 26.039 1.00 18.58 114 GLY A O 1
ATOM 725 N N . MET A 1 91 ? -1.726 1.719 25.227 1.00 18.41 115 MET A N 1
ATOM 726 C CA . MET A 1 91 ? -2.162 2.247 26.509 1.00 18.73 115 MET A CA 1
ATOM 727 C C . MET A 1 91 ? -3.308 1.398 27.057 1.00 17.23 115 MET A C 1
ATOM 728 O O . MET A 1 91 ? -3.334 1.080 28.243 1.00 16.51 115 MET A O 1
ATOM 733 N N . VAL A 1 92 ? -4.265 1.040 26.192 1.00 16.89 116 VAL A N 1
ATOM 734 C CA . VAL A 1 92 ? -5.419 0.283 26.645 1.00 16.71 116 VAL A CA 1
ATOM 735 C C . VAL A 1 92 ? -4.939 -1.046 27.222 1.00 16.22 116 VAL A C 1
ATOM 736 O O . VAL A 1 92 ? -5.339 -1.422 28.322 1.00 16.33 116 VAL A O 1
ATOM 740 N N . SER A 1 93 ? -4.078 -1.741 26.467 1.00 15.98 117 SER A N 1
ATOM 741 C CA . SER A 1 93 ? -3.603 -3.065 26.841 1.00 16.17 117 SER A CA 1
ATOM 742 C C . SER A 1 93 ? -2.772 -2.998 28.124 1.00 16.19 117 SER A C 1
ATOM 743 O O . SER A 1 93 ? -2.873 -3.880 28.974 1.00 15.94 117 SER A O 1
ATOM 746 N N . ASP A 1 94 ? -1.952 -1.948 28.252 1.00 16.89 118 ASP A N 1
ATOM 747 C CA . ASP A 1 94 ? -1.125 -1.742 29.434 1.00 17.28 118 ASP A CA 1
ATOM 748 C C . ASP A 1 94 ? -2.006 -1.653 30.681 1.00 17.13 118 ASP A C 1
ATOM 749 O O . ASP A 1 94 ? -1.656 -2.167 31.739 1.00 16.92 118 ASP A O 1
ATOM 754 N N . MET A 1 95 ? -3.152 -0.981 30.549 1.00 16.75 119 MET A N 1
ATOM 755 C CA . MET A 1 95 ? -4.034 -0.734 31.676 1.00 16.85 119 MET A CA 1
ATOM 756 C C . MET A 1 95 ? -4.868 -1.982 31.965 1.00 16.23 119 MET A C 1
ATOM 757 O O . MET A 1 95 ? -5.020 -2.367 33.123 1.00 15.74 119 MET A O 1
ATOM 762 N N . LEU A 1 96 ? -5.364 -2.629 30.900 1.00 15.75 120 LEU A N 1
ATOM 763 C CA . LEU A 1 96 ? -6.214 -3.806 31.019 1.00 15.30 120 LEU A CA 1
ATOM 764 C C . LEU A 1 96 ? -5.486 -4.975 31.682 1.00 15.20 120 LEU A C 1
ATOM 765 O O . LEU A 1 96 ? -6.089 -5.690 32.477 1.00 14.76 120 LEU A O 1
ATOM 770 N N . ARG A 1 97 ? -4.207 -5.193 31.357 1.00 15.10 121 ARG A N 1
ATOM 771 C CA . ARG A 1 97 ? -3.535 -6.398 31.830 1.00 15.54 121 ARG A CA 1
ATOM 772 C C . ARG A 1 97 ? -3.499 -6.401 33.358 1.00 15.44 121 ARG A C 1
ATOM 773 O O . ARG A 1 97 ? -3.676 -7.448 33.972 1.00 16.01 121 ARG A O 1
ATOM 781 N N . LEU A 1 98 ? -3.326 -5.223 33.967 1.00 15.51 122 LEU A N 1
ATOM 782 C CA . LEU A 1 98 ? -3.252 -5.114 35.417 1.00 15.49 122 LEU A CA 1
ATOM 783 C C . LEU A 1 98 ? -4.626 -5.367 36.042 1.00 15.71 122 LEU A C 1
ATOM 784 O O . LEU A 1 98 ? -4.718 -5.974 37.106 1.00 16.12 122 LEU A O 1
ATOM 789 N N . ASN A 1 99 ? -5.690 -4.910 35.371 1.00 15.41 123 ASN A N 1
ATOM 790 C CA . ASN A 1 99 ? -7.043 -5.055 35.885 1.00 15.61 123 ASN A CA 1
ATOM 791 C C . ASN A 1 99 ? -7.497 -6.511 35.763 1.00 15.21 123 ASN A C 1
ATOM 792 O O . ASN A 1 99 ? -8.169 -7.020 36.655 1.00 15.40 123 ASN A O 1
ATOM 797 N N . ILE A 1 100 ? -7.134 -7.169 34.655 1.00 15.07 124 ILE A N 1
ATOM 798 C CA . ILE A 1 100 ? -7.427 -8.582 34.444 1.00 15.06 124 ILE A CA 1
ATOM 799 C C . ILE A 1 100 ? -6.715 -9.419 35.509 1.00 15.60 124 ILE A C 1
ATOM 800 O O . ILE A 1 100 ? -7.316 -10.304 36.116 1.00 15.85 124 ILE A O 1
ATOM 805 N N . LEU A 1 101 ? -5.430 -9.132 35.743 1.00 15.65 125 LEU A N 1
ATOM 806 C CA . LEU A 1 101 ? -4.635 -9.911 36.680 1.00 15.72 125 LEU A CA 1
ATOM 807 C C . LEU A 1 101 ? -5.150 -9.735 38.110 1.00 16.05 125 LEU A C 1
ATOM 808 O O . LEU A 1 101 ? -5.207 -10.702 38.863 1.00 16.33 125 LEU A O 1
ATOM 813 N N . ALA A 1 102 ? -5.539 -8.513 38.485 1.00 16.27 126 ALA A N 1
ATOM 814 C CA . ALA A 1 102 ? -6.111 -8.277 39.803 1.00 16.77 126 ALA A CA 1
ATOM 815 C C . ALA A 1 102 ? -7.356 -9.146 40.002 1.00 17.28 126 ALA A C 1
ATOM 816 O O . ALA A 1 102 ? -7.548 -9.730 41.068 1.00 17.37 126 ALA A O 1
ATOM 818 N N . ALA A 1 103 ? -8.177 -9.246 38.949 1.00 17.25 127 ALA A N 1
ATOM 819 C CA . ALA A 1 103 ? -9.491 -9.866 39.020 1.00 17.55 127 ALA A CA 1
ATOM 820 C C . ALA A 1 103 ? -9.401 -11.392 38.987 1.00 18.23 127 ALA A C 1
ATOM 821 O O . ALA A 1 103 ? -10.190 -12.062 39.652 1.00 18.11 127 ALA A O 1
ATOM 823 N N . GLU A 1 104 ? -8.458 -11.937 38.206 1.00 18.04 128 GLU A N 1
ATOM 824 C CA . GLU A 1 104 ? -8.444 -13.361 37.910 1.00 19.05 128 GLU A CA 1
ATOM 825 C C . GLU A 1 104 ? -7.150 -14.039 38.357 1.00 18.23 128 GLU A C 1
ATOM 826 O O . GLU A 1 104 ? -7.126 -15.255 38.514 1.00 18.05 128 GLU A O 1
ATOM 832 N N . GLY A 1 105 ? -6.074 -13.269 38.539 1.00 18.08 129 GLY A N 1
ATOM 833 C CA . GLY A 1 105 ? -4.756 -13.857 38.706 1.00 17.48 129 GLY A CA 1
ATOM 834 C C . GLY A 1 105 ? -4.277 -14.482 37.397 1.00 16.98 129 GLY A C 1
ATOM 835 O O . GLY A 1 105 ? -5.005 -14.497 36.406 1.00 16.61 129 GLY A O 1
ATOM 836 N N . GLY A 1 106 ? -3.043 -14.987 37.398 1.00 16.70 130 GLY A N 1
ATOM 837 C CA . GLY A 1 106 ? -2.535 -15.741 36.265 1.00 16.46 130 GLY A CA 1
ATOM 838 C C . GLY A 1 106 ? -1.352 -15.050 35.601 1.00 16.26 130 GLY A C 1
ATOM 839 O O . GLY A 1 106 ? -0.603 -14.331 36.255 1.00 16.15 130 GLY A O 1
ATOM 840 N N . ILE A 1 107 ? -1.211 -15.288 34.292 1.00 16.09 131 ILE A N 1
ATOM 841 C CA . ILE A 1 107 ? -0.033 -14.903 33.539 1.00 15.67 131 ILE A CA 1
ATOM 842 C C . ILE A 1 107 ? -0.489 -14.073 32.345 1.00 15.28 131 ILE A C 1
ATOM 843 O O . ILE A 1 107 ? -1.177 -14.596 31.466 1.00 16.29 131 ILE A O 1
ATOM 848 N N . TYR A 1 108 ? -0.133 -12.781 32.334 1.00 14.53 132 TYR A N 1
ATOM 849 C CA . TYR A 1 108 ? -0.315 -11.971 31.146 1.00 14.06 132 TYR A CA 1
ATOM 850 C C . TYR A 1 108 ? 0.888 -12.136 30.217 1.00 14.21 132 TYR A C 1
ATOM 851 O O . TYR A 1 108 ? 2.023 -12.027 30.672 1.00 13.24 132 TYR A O 1
ATOM 860 N N . LEU A 1 109 ? 0.617 -12.359 28.920 1.00 14.49 133 LEU A N 1
ATOM 861 C CA . LEU A 1 109 ? 1.640 -12.373 27.880 1.00 14.97 133 LEU A CA 1
ATOM 862 C C . LEU A 1 109 ? 1.174 -11.550 26.682 1.00 15.23 133 LEU A C 1
ATOM 863 O O . LEU A 1 109 ? 0.007 -11.619 26.300 1.00 14.57 133 LEU A O 1
ATOM 868 N N . ASP A 1 110 ? 2.105 -10.813 26.063 1.00 15.96 134 ASP A N 1
ATOM 869 C CA . ASP A 1 110 ? 1.909 -10.321 24.706 1.00 16.37 134 ASP A CA 1
ATOM 870 C C . ASP A 1 110 ? 1.832 -11.507 23.747 1.00 16.56 134 ASP A C 1
ATOM 871 O O . ASP A 1 110 ? 2.387 -12.565 24.026 1.00 16.81 134 ASP A O 1
ATOM 876 N N . SER A 1 111 ? 1.190 -11.301 22.589 1.00 16.61 135 SER A N 1
ATOM 877 C CA . SER A 1 111 ? 1.094 -12.329 21.561 1.00 16.89 135 SER A CA 1
ATOM 878 C C . SER A 1 111 ? 2.194 -12.171 20.507 1.00 17.44 135 SER A C 1
ATOM 879 O O . SER A 1 111 ? 2.025 -12.634 19.379 1.00 17.93 135 SER A O 1
ATOM 882 N N . ASP A 1 112 ? 3.316 -11.538 20.880 1.00 17.77 136 ASP A N 1
ATOM 883 C CA . ASP A 1 112 ? 4.510 -11.488 20.046 1.00 18.16 136 ASP A CA 1
ATOM 884 C C . ASP A 1 112 ? 5.696 -12.081 20.809 1.00 18.56 136 ASP A C 1
ATOM 885 O O . ASP A 1 112 ? 6.840 -11.671 20.598 1.00 19.07 136 ASP A O 1
ATOM 890 N N . ILE A 1 113 ? 5.398 -13.058 21.680 1.00 18.38 137 ILE A N 1
ATOM 891 C CA . ILE A 1 113 ? 6.385 -13.845 22.404 1.00 18.70 137 ILE A CA 1
ATOM 892 C C . ILE A 1 113 ? 6.090 -15.314 22.119 1.00 19.19 137 ILE A C 1
ATOM 893 O O . ILE A 1 113 ? 4.937 -15.726 22.220 1.00 18.91 137 ILE A O 1
ATOM 898 N N . LEU A 1 114 ? 7.118 -16.095 21.761 1.00 19.50 138 LEU A N 1
ATOM 899 C CA . LEU A 1 114 ? 6.932 -17.512 21.476 1.00 20.89 138 LEU A CA 1
ATOM 900 C C . LEU A 1 114 ? 7.229 -18.343 22.723 1.00 21.15 138 LEU A C 1
ATOM 901 O O . LEU A 1 114 ? 8.012 -17.934 23.576 1.00 21.73 138 LEU A O 1
ATOM 906 N N . CYS A 1 115 ? 6.600 -19.524 22.802 1.00 22.43 139 CYS A N 1
ATOM 907 C CA . CYS A 1 115 ? 6.806 -20.461 23.896 1.00 22.73 139 CYS A CA 1
ATOM 908 C C . CYS A 1 115 ? 7.896 -21.472 23.543 1.00 22.99 139 CYS A C 1
ATOM 909 O O . CYS A 1 115 ? 7.681 -22.340 22.696 1.00 23.65 139 CYS A O 1
ATOM 912 N N . SER A 1 116 ? 9.050 -21.370 24.218 1.00 22.18 140 SER A N 1
ATOM 913 C CA . SER A 1 116 ? 10.163 -22.282 24.001 1.00 23.19 140 SER A CA 1
ATOM 914 C C . SER A 1 116 ? 10.222 -23.359 25.087 1.00 22.99 140 SER A C 1
ATOM 915 O O . SER A 1 116 ? 11.050 -24.265 25.018 1.00 23.09 140 SER A O 1
ATOM 918 N N . ALA A 1 117 ? 9.346 -23.255 26.094 1.00 23.03 141 ALA A N 1
ATOM 919 C CA . ALA A 1 117 ? 9.189 -24.288 27.105 1.00 23.07 141 ALA A CA 1
ATOM 920 C C . ALA A 1 117 ? 7.895 -24.039 27.870 1.00 22.63 141 ALA A C 1
ATOM 921 O O . ALA A 1 117 ? 7.519 -22.891 28.095 1.00 22.82 141 ALA A O 1
ATOM 923 N N . PRO A 1 118 ? 7.173 -25.100 28.294 1.00 22.38 142 PRO A N 1
ATOM 924 C CA . PRO A 1 118 ? 5.945 -24.926 29.066 1.00 21.53 142 PRO A CA 1
ATOM 925 C C . PRO A 1 118 ? 6.238 -24.426 30.477 1.00 20.67 142 PRO A C 1
ATOM 926 O O . PRO A 1 118 ? 7.324 -24.652 31.014 1.00 19.97 142 PRO A O 1
ATOM 930 N N . PHE A 1 119 ? 5.253 -23.749 31.072 1.00 20.01 143 PHE A N 1
ATOM 931 C CA . PHE A 1 119 ? 5.360 -23.313 32.455 1.00 19.94 143 PHE A CA 1
ATOM 932 C C . PHE A 1 119 ? 5.319 -24.524 33.381 1.00 20.35 143 PHE A C 1
ATOM 933 O O . PHE A 1 119 ? 4.764 -25.560 33.024 1.00 19.83 143 PHE A O 1
ATOM 941 N N . PRO A 1 120 ? 5.896 -24.431 34.602 1.00 21.16 144 PRO A N 1
ATOM 942 C CA . PRO A 1 120 ? 5.692 -25.458 35.622 1.00 21.38 144 PRO A CA 1
ATOM 943 C C . PRO A 1 120 ? 4.199 -25.610 35.904 1.00 22.22 144 PRO A C 1
ATOM 944 O O . PRO A 1 120 ? 3.438 -24.662 35.722 1.00 21.46 144 PRO A O 1
ATOM 948 N N . ASP A 1 121 ? 3.799 -26.812 36.340 1.00 23.55 145 ASP A N 1
ATOM 949 C CA . ASP A 1 121 ? 2.412 -27.098 36.675 1.00 24.27 145 ASP A CA 1
ATOM 950 C C . ASP A 1 121 ? 1.961 -26.228 37.850 1.00 23.91 145 ASP A C 1
ATOM 951 O O . ASP A 1 121 ? 0.785 -25.882 37.946 1.00 23.50 145 ASP A O 1
ATOM 956 N N . GLU A 1 122 ? 2.886 -25.916 38.766 1.00 22.58 146 GLU A N 1
ATOM 957 C CA . GLU A 1 122 ? 2.610 -24.994 39.857 1.00 22.19 146 GLU A CA 1
ATOM 958 C C . GLU A 1 122 ? 3.745 -23.980 39.950 1.00 20.93 146 GLU A C 1
ATOM 959 O O . GLU A 1 122 ? 4.909 -24.368 40.022 1.00 20.27 146 GLU A O 1
ATOM 965 N N . ILE A 1 123 ? 3.388 -22.690 39.930 1.00 19.98 147 ILE A N 1
ATOM 966 C CA . ILE A 1 123 ? 4.328 -21.604 40.161 1.00 19.86 147 ILE A CA 1
ATOM 967 C C . ILE A 1 123 ? 3.974 -20.934 41.485 1.00 19.44 147 ILE A C 1
ATOM 968 O O . ILE A 1 123 ? 2.874 -20.416 41.637 1.00 18.80 147 ILE A O 1
ATOM 973 N N . TYR A 1 124 ? 4.927 -20.926 42.422 1.00 19.73 148 TYR A N 1
ATOM 974 C CA . TYR A 1 124 ? 4.716 -20.354 43.740 1.00 20.72 148 TYR A CA 1
ATOM 975 C C . TYR A 1 124 ? 5.529 -19.065 43.870 1.00 21.04 148 TYR A C 1
ATOM 976 O O . TYR A 1 124 ? 6.758 -19.103 43.799 1.00 21.82 148 TYR A O 1
ATOM 985 N N . ALA A 1 125 ? 4.832 -17.932 44.055 1.00 20.32 149 ALA A N 1
ATOM 986 C CA . ALA A 1 125 ? 5.454 -16.614 44.073 1.00 20.25 149 ALA A CA 1
ATOM 987 C C . ALA A 1 125 ? 5.495 -16.061 45.498 1.00 20.49 149 ALA A C 1
ATOM 988 O O . ALA A 1 125 ? 4.447 -15.827 46.100 1.00 19.64 149 ALA A O 1
ATOM 990 N N . PRO A 1 126 ? 6.693 -15.781 46.067 1.00 20.45 150 PRO A N 1
ATOM 991 C CA . PRO A 1 126 ? 6.797 -15.321 47.456 1.00 20.12 150 PRO A CA 1
ATOM 992 C C . PRO A 1 126 ? 5.918 -14.120 47.807 1.00 20.08 150 PRO A C 1
ATOM 993 O O . PRO A 1 126 ? 5.367 -14.071 48.906 1.00 20.24 150 PRO A O 1
ATOM 997 N N . PHE A 1 127 ? 5.783 -13.162 46.875 1.00 19.29 151 PHE A N 1
ATOM 998 C CA . PHE A 1 127 ? 5.007 -11.953 47.115 1.00 19.54 151 PHE A CA 1
ATOM 999 C C . PHE A 1 127 ? 3.752 -11.898 46.240 1.00 19.14 151 PHE A C 1
ATOM 1000 O O . PHE A 1 127 ? 3.127 -10.848 46.151 1.00 19.17 151 PHE A O 1
ATOM 1008 N N . GLY A 1 128 ? 3.385 -13.019 45.606 1.00 18.62 152 GLY A N 1
ATOM 1009 C CA . GLY A 1 128 ? 2.146 -13.119 44.847 1.00 18.95 152 GLY A CA 1
ATOM 1010 C C . GLY A 1 128 ? 2.191 -12.364 43.517 1.00 18.54 152 GLY A C 1
ATOM 1011 O O . GLY A 1 128 ? 1.157 -12.161 42.882 1.00 18.54 152 GLY A O 1
ATOM 1012 N N . PHE A 1 129 ? 3.403 -11.990 43.097 1.00 18.12 153 PHE A N 1
ATOM 1013 C CA . PHE A 1 129 ? 3.632 -11.121 41.955 1.00 18.41 153 PHE A CA 1
ATOM 1014 C C . PHE A 1 129 ? 5.010 -11.455 41.398 1.00 17.73 153 PHE A C 1
ATOM 1015 O O . PHE A 1 129 ? 5.953 -11.566 42.177 1.00 17.50 153 PHE A O 1
ATOM 1023 N N . LEU A 1 130 ? 5.105 -11.628 40.073 1.00 17.13 154 LEU A N 1
ATOM 1024 C CA . LEU A 1 130 ? 6.368 -11.926 39.413 1.00 16.96 154 LEU A CA 1
ATOM 1025 C C . LEU A 1 130 ? 6.489 -11.122 38.122 1.00 17.35 154 LEU A C 1
ATOM 1026 O O . LEU A 1 130 ? 5.515 -10.932 37.393 1.00 17.12 154 LEU A O 1
ATOM 1031 N N . LEU A 1 131 ? 7.721 -10.690 37.836 1.00 17.84 155 LEU A N 1
ATOM 1032 C CA . LEU A 1 131 ? 8.080 -10.141 36.540 1.00 18.08 155 LEU A CA 1
ATOM 1033 C C . LEU A 1 131 ? 9.116 -11.050 35.890 1.00 17.58 155 LEU A C 1
ATOM 1034 O O . LEU A 1 131 ? 9.701 -11.908 36.546 1.00 16.90 155 LEU A O 1
ATOM 1039 N N . SER A 1 132 ? 9.322 -10.842 34.586 1.00 17.73 156 SER A N 1
ATOM 1040 C CA . SER A 1 132 ? 10.369 -11.509 33.832 1.00 17.71 156 SER A CA 1
ATOM 1041 C C . SER A 1 132 ? 11.583 -10.589 33.736 1.00 17.88 156 SER A C 1
ATOM 1042 O O . SER A 1 132 ? 11.436 -9.407 33.428 1.00 17.56 156 SER A O 1
ATOM 1045 N N . PRO A 1 133 ? 12.825 -11.083 33.957 1.00 17.42 157 PRO A N 1
ATOM 1046 C CA . PRO A 1 133 ? 14.015 -10.271 33.688 1.00 17.93 157 PRO A CA 1
ATOM 1047 C C . PRO A 1 133 ? 14.310 -10.162 32.191 1.00 18.36 157 PRO A C 1
ATOM 1048 O O . PRO A 1 133 ? 15.177 -9.388 31.776 1.00 19.13 157 PRO A O 1
ATOM 1052 N N . TRP A 1 134 ? 13.561 -10.938 31.393 1.00 18.41 158 TRP A N 1
ATOM 1053 C CA . TRP A 1 134 ? 13.736 -11.043 29.953 1.00 18.70 158 TRP A CA 1
ATOM 1054 C C . TRP A 1 134 ? 12.585 -10.339 29.244 1.00 19.07 158 TRP A C 1
ATOM 1055 O O . TRP A 1 134 ? 11.436 -10.470 29.659 1.00 17.58 158 TRP A O 1
ATOM 1066 N N . SER A 1 135 ? 12.903 -9.616 28.163 1.00 19.25 159 SER A N 1
ATOM 1067 C CA . SER A 1 135 ? 11.887 -9.074 27.275 1.00 20.46 159 SER A CA 1
ATOM 1068 C C . SER A 1 135 ? 12.501 -8.750 25.914 1.00 20.85 159 SER A C 1
ATOM 1069 O O . SER A 1 135 ? 13.616 -8.238 25.842 1.00 20.78 159 SER A O 1
ATOM 1072 N N . GLN A 1 136 ? 11.766 -9.085 24.846 1.00 21.75 160 GLN A N 1
ATOM 1073 C CA . GLN A 1 136 ? 12.114 -8.736 23.474 1.00 22.74 160 GLN A CA 1
ATOM 1074 C C . GLN A 1 136 ? 13.514 -9.237 23.118 1.00 23.38 160 GLN A C 1
ATOM 1075 O O . GLN A 1 136 ? 14.220 -8.608 22.332 1.00 23.74 160 GLN A O 1
ATOM 1081 N N . GLY A 1 137 ? 13.885 -10.399 23.670 1.00 22.93 161 GLY A N 1
ATOM 1082 C CA . GLY A 1 137 ? 15.148 -11.047 23.355 1.00 23.64 161 GLY A CA 1
ATOM 1083 C C . GLY A 1 137 ? 16.317 -10.550 24.204 1.00 23.60 161 GLY A C 1
ATOM 1084 O O . GLY A 1 137 ? 17.438 -11.015 24.020 1.00 24.00 161 GLY A O 1
ATOM 1085 N N . ALA A 1 138 ? 16.054 -9.622 25.134 1.00 22.68 162 ALA A N 1
ATOM 1086 C CA . ALA A 1 138 ? 17.096 -9.040 25.966 1.00 22.50 162 ALA A CA 1
ATOM 1087 C C . ALA A 1 138 ? 16.936 -9.531 27.402 1.00 22.11 162 ALA A C 1
ATOM 1088 O O . ALA A 1 138 ? 15.813 -9.675 27.886 1.00 21.65 162 ALA A O 1
ATOM 1090 N N . ASN A 1 139 ? 18.069 -9.794 28.064 1.00 21.83 163 ASN A N 1
ATOM 1091 C CA . ASN A 1 139 ? 18.088 -10.216 29.457 1.00 21.87 163 ASN A CA 1
ATOM 1092 C C . ASN A 1 139 ? 18.405 -9.031 30.364 1.00 21.24 163 ASN A C 1
ATOM 1093 O O . ASN A 1 139 ? 18.957 -8.035 29.912 1.00 21.01 163 ASN A O 1
ATOM 1098 N N . ASN A 1 140 ? 18.050 -9.168 31.648 1.00 21.31 164 ASN A N 1
ATOM 1099 C CA . ASN A 1 140 ? 18.335 -8.173 32.673 1.00 21.90 164 ASN A CA 1
ATOM 1100 C C . ASN A 1 140 ? 17.777 -6.819 32.238 1.00 22.41 164 ASN A C 1
ATOM 1101 O O . ASN A 1 140 ? 18.491 -5.817 32.199 1.00 21.87 164 ASN A O 1
ATOM 1106 N N . THR A 1 141 ? 16.478 -6.814 31.919 1.00 22.80 165 THR A N 1
ATOM 1107 C CA . THR A 1 141 ? 15.785 -5.627 31.451 1.00 24.11 165 THR A CA 1
ATOM 1108 C C . THR A 1 141 ? 14.440 -5.548 32.170 1.00 24.62 165 THR A C 1
ATOM 1109 O O . THR A 1 141 ? 14.037 -6.501 32.832 1.00 24.69 165 THR A O 1
ATOM 1113 N N . LEU A 1 142 ? 13.770 -4.397 32.072 1.00 25.82 166 LEU A N 1
ATOM 1114 C CA . LEU A 1 142 ? 12.428 -4.273 32.616 1.00 27.05 166 LEU A CA 1
ATOM 1115 C C . LEU A 1 142 ? 11.449 -4.075 31.468 1.00 27.10 166 LEU A C 1
ATOM 1116 O O . LEU A 1 142 ? 11.650 -3.218 30.613 1.00 28.84 166 LEU A O 1
ATOM 1121 N N . CYS A 1 143 ? 10.386 -4.881 31.473 1.00 26.10 167 CYS A N 1
ATOM 1122 C CA . CYS A 1 143 ? 9.285 -4.691 30.549 1.00 25.59 167 CYS A CA 1
ATOM 1123 C C . CYS A 1 143 ? 7.989 -5.100 31.241 1.00 23.78 167 CYS A C 1
ATOM 1124 O O . CYS A 1 143 ? 8.004 -5.581 32.377 1.00 21.92 167 CYS A O 1
ATOM 1127 N N . ASN A 1 144 ? 6.881 -4.886 30.529 1.00 22.37 168 ASN A N 1
ATOM 1128 C CA . ASN A 1 144 ? 5.550 -5.105 31.066 1.00 22.52 168 ASN A CA 1
ATOM 1129 C C . ASN A 1 144 ? 4.801 -6.144 30.233 1.00 21.21 168 ASN A C 1
ATOM 1130 O O . ASN A 1 144 ? 3.591 -6.282 30.393 1.00 22.25 168 ASN A O 1
ATOM 1135 N N . ASP A 1 145 ? 5.508 -6.879 29.361 1.00 19.52 169 ASP A N 1
ATOM 1136 C CA . ASP A 1 145 ? 4.839 -7.761 28.414 1.00 19.23 169 ASP A CA 1
ATOM 1137 C C . ASP A 1 145 ? 4.711 -9.174 28.983 1.00 18.10 169 ASP A C 1
ATOM 1138 O O . ASP A 1 145 ? 4.131 -10.040 28.331 1.00 17.52 169 ASP A O 1
ATOM 1143 N N . ILE A 1 146 ? 5.246 -9.391 30.194 1.00 16.67 170 ILE A N 1
ATOM 1144 C CA . ILE A 1 146 ? 5.118 -10.645 30.921 1.00 16.39 170 ILE A CA 1
ATOM 1145 C C . ILE A 1 146 ? 4.907 -10.302 32.393 1.00 16.17 170 ILE A C 1
ATOM 1146 O O . ILE A 1 146 ? 5.773 -9.684 33.008 1.00 15.04 170 ILE A O 1
ATOM 1151 N N . ILE A 1 147 ? 3.749 -10.684 32.942 1.00 15.97 171 ILE A N 1
ATOM 1152 C CA . ILE A 1 147 ? 3.392 -10.357 34.317 1.00 16.31 171 ILE A CA 1
ATOM 1153 C C . ILE A 1 147 ? 2.609 -11.534 34.892 1.00 16.12 171 ILE A C 1
ATOM 1154 O O . ILE A 1 147 ? 1.671 -12.007 34.255 1.00 15.51 171 ILE A O 1
ATOM 1159 N N . LEU A 1 148 ? 2.995 -11.980 36.100 1.00 16.07 172 LEU A N 1
ATOM 11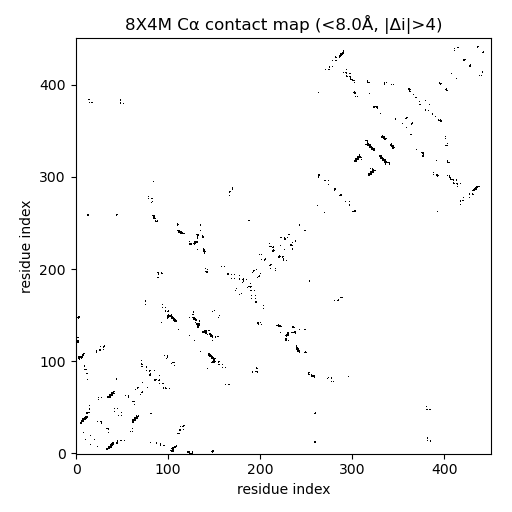60 C CA . LEU A 1 148 ? 2.343 -13.092 36.775 1.00 16.44 172 LEU A CA 1
ATOM 1161 C C . LEU A 1 148 ? 1.859 -12.634 38.149 1.00 16.73 172 LEU A C 1
ATOM 1162 O O . LEU A 1 148 ? 2.551 -11.892 38.845 1.00 16.62 172 LEU A O 1
ATOM 1167 N N . CYS A 1 149 ? 0.677 -13.099 38.562 1.00 17.18 173 CYS A N 1
ATOM 1168 C CA . CYS A 1 149 ? 0.254 -12.834 39.927 1.00 18.20 173 CYS A CA 1
ATOM 1169 C C . CYS A 1 149 ? -0.803 -13.826 40.395 1.00 18.39 173 CYS A C 1
ATOM 1170 O O . CYS A 1 149 ? -1.386 -14.563 39.599 1.00 17.43 173 CYS A O 1
ATOM 1173 N N . SER A 1 150 ? -1.011 -13.827 41.718 1.00 19.12 174 SER A N 1
ATOM 1174 C CA . SER A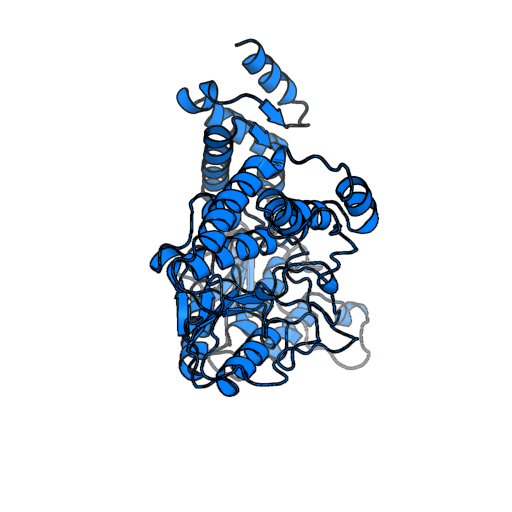 1 150 ? -2.121 -14.528 42.339 1.00 20.26 174 SER A CA 1
ATOM 1175 C C . SER A 1 150 ? -3.318 -13.585 42.414 1.00 20.29 174 SER A C 1
ATOM 1176 O O . SER A 1 150 ? -3.161 -12.388 42.635 1.00 20.73 174 SER A O 1
ATOM 1179 N N . LYS A 1 151 ? -4.518 -14.132 42.214 1.00 21.11 175 LYS A N 1
ATOM 1180 C CA . LYS A 1 151 ? -5.728 -13.327 42.158 1.00 21.61 175 LYS A CA 1
ATOM 1181 C C . LYS A 1 151 ? -5.789 -12.383 43.361 1.00 21.12 175 LYS A C 1
ATOM 1182 O O . LYS A 1 151 ? -5.565 -12.806 44.492 1.00 20.88 175 LYS A O 1
ATOM 1188 N N . GLY A 1 152 ? -6.066 -11.098 43.094 1.00 20.54 176 GLY A N 1
ATOM 1189 C CA . GLY A 1 152 ? -6.312 -10.108 44.132 1.00 20.58 176 GLY A CA 1
ATOM 1190 C C . GLY A 1 152 ? -5.035 -9.586 44.788 1.00 19.75 176 GLY A C 1
ATOM 1191 O O . GLY A 1 152 ? -5.086 -8.990 45.862 1.00 20.26 176 GLY A O 1
ATOM 1192 N N . ASN A 1 153 ? -3.892 -9.791 44.129 1.00 18.99 177 ASN A N 1
ATOM 1193 C CA . ASN A 1 153 ? -2.603 -9.388 44.668 1.00 19.13 177 ASN A CA 1
ATOM 1194 C C . ASN A 1 153 ? -2.569 -7.868 44.840 1.00 19.72 177 ASN A C 1
ATOM 1195 O O . ASN A 1 153 ? -2.984 -7.136 43.943 1.00 19.36 177 ASN A O 1
ATOM 1200 N N . GLN A 1 154 ? -2.048 -7.405 45.986 1.00 20.60 178 GLN A N 1
ATOM 1201 C CA . GLN A 1 154 ? -2.094 -5.997 46.360 1.00 22.17 178 GLN A CA 1
ATOM 1202 C C . GLN A 1 154 ? -1.127 -5.155 45.529 1.00 20.45 178 GLN A C 1
ATOM 1203 O O . GLN A 1 154 ? -1.410 -3.989 45.263 1.00 20.04 178 GLN A O 1
ATOM 1209 N N . ILE A 1 155 ? 0.027 -5.715 45.143 1.00 19.81 179 ILE A N 1
ATOM 1210 C CA . ILE A 1 155 ? 0.959 -4.983 44.297 1.00 19.03 179 ILE A CA 1
ATOM 1211 C C . ILE A 1 155 ? 0.284 -4.699 42.955 1.00 18.12 179 ILE A C 1
ATOM 1212 O O . ILE A 1 155 ? 0.324 -3.574 42.470 1.00 16.80 179 ILE A O 1
ATOM 1217 N N . ILE A 1 156 ? -0.346 -5.724 42.375 1.00 17.77 180 ILE A N 1
ATOM 1218 C CA . ILE A 1 156 ? -1.050 -5.574 41.110 1.00 18.48 180 ILE A CA 1
ATOM 1219 C C . ILE A 1 156 ? -2.162 -4.537 41.260 1.00 18.44 180 ILE A C 1
ATOM 1220 O O . ILE A 1 156 ? -2.351 -3.711 40.372 1.00 19.11 180 ILE A O 1
ATOM 1225 N N . GLN A 1 157 ? -2.895 -4.577 42.382 1.00 19.01 181 GLN A N 1
ATOM 1226 C CA . GLN A 1 157 ? -3.988 -3.640 42.597 1.00 19.96 181 GLN A CA 1
ATOM 1227 C C . GLN A 1 157 ? -3.441 -2.212 42.674 1.00 19.43 181 GLN A C 1
ATOM 1228 O O . GLN A 1 157 ? -4.036 -1.299 42.110 1.00 17.68 181 GLN A O 1
ATOM 1234 N N . GLN A 1 158 ? -2.309 -2.018 43.369 1.00 18.84 182 GLN A N 1
ATOM 1235 C CA . GLN A 1 158 ? -1.740 -0.685 43.498 1.00 19.39 182 GLN A CA 1
ATOM 1236 C C . GLN A 1 158 ? -1.300 -0.173 42.126 1.00 18.35 182 GLN A C 1
ATOM 1237 O O . GLN A 1 158 ? -1.508 0.995 41.818 1.00 18.89 182 GLN A O 1
ATOM 1243 N N . LEU A 1 159 ? -0.688 -1.044 41.316 1.00 17.66 183 LEU A N 1
ATOM 1244 C CA . LEU A 1 159 ? -0.262 -0.679 39.972 1.00 17.45 183 LEU A CA 1
ATOM 1245 C C . LEU A 1 159 ? -1.461 -0.282 39.107 1.00 16.83 183 LEU A C 1
ATOM 1246 O O . LEU A 1 159 ? -1.366 0.665 38.331 1.00 16.88 183 LEU A O 1
ATOM 1251 N N . ALA A 1 160 ? -2.581 -1.005 39.235 1.00 16.96 184 ALA A N 1
ATOM 1252 C CA . ALA A 1 160 ? -3.781 -0.698 38.463 1.00 16.68 184 ALA A CA 1
ATOM 1253 C C . ALA A 1 160 ? -4.309 0.698 38.808 1.00 16.91 184 ALA A C 1
ATOM 1254 O O . ALA A 1 160 ? -4.714 1.453 37.927 1.00 15.89 184 ALA A O 1
ATOM 1256 N N . ASP A 1 161 ? -4.315 1.035 40.103 1.00 17.65 185 ASP A N 1
ATOM 1257 C CA . ASP A 1 161 ? -4.765 2.341 40.554 1.00 18.30 185 ASP A CA 1
ATOM 1258 C C . ASP A 1 161 ? -3.824 3.426 40.036 1.00 18.50 185 ASP A C 1
ATOM 1259 O O . ASP A 1 161 ? -4.279 4.472 39.576 1.00 18.14 185 ASP A O 1
ATOM 1264 N N . ALA A 1 162 ? -2.512 3.168 40.125 1.00 18.45 186 ALA A N 1
ATOM 1265 C CA . ALA A 1 162 ? -1.501 4.141 39.742 1.00 18.37 186 ALA A CA 1
ATOM 1266 C C . ALA A 1 162 ? -1.529 4.390 38.234 1.00 18.11 186 ALA A C 1
ATOM 1267 O O . ALA A 1 162 ? -1.339 5.522 37.800 1.00 18.61 186 ALA A O 1
ATOM 1269 N N . ILE A 1 163 ? -1.760 3.344 37.432 1.00 18.00 187 ILE A N 1
ATOM 1270 C CA . ILE A 1 163 ? -1.747 3.508 35.984 1.00 17.77 187 ILE A CA 1
ATOM 1271 C C . ILE A 1 163 ? -2.983 4.293 35.538 1.00 18.36 187 ILE A C 1
ATOM 1272 O O . ILE A 1 163 ? -2.918 5.048 34.567 1.00 18.55 187 ILE A O 1
ATOM 1277 N N . GLU A 1 164 ? -4.104 4.118 36.249 1.00 18.47 188 GLU A N 1
ATOM 1278 C CA . GLU A 1 164 ? -5.301 4.894 35.977 1.00 19.02 188 GLU A CA 1
ATOM 1279 C C . GLU A 1 164 ? -5.004 6.377 36.199 1.00 18.78 188 GLU A C 1
ATOM 1280 O O . GLU A 1 164 ? -5.380 7.207 35.378 1.00 18.00 188 GLU A O 1
ATOM 1286 N N . GLN A 1 165 ? -4.326 6.699 37.308 1.00 19.09 189 GLN A N 1
ATOM 1287 C CA . GLN A 1 165 ? -3.980 8.075 37.628 1.00 19.46 189 GLN A CA 1
ATOM 1288 C C . GLN A 1 165 ? -2.992 8.628 36.605 1.00 19.17 189 GLN A C 1
ATOM 1289 O O . GLN A 1 165 ? -3.116 9.779 36.188 1.00 19.43 189 GLN A O 1
ATOM 1295 N N . SER A 1 166 ? -2.015 7.804 36.205 1.00 18.64 190 SER A N 1
ATOM 1296 C CA . SER A 1 166 ? -1.039 8.209 35.207 1.00 18.80 190 SER A CA 1
ATOM 1297 C C . SER A 1 166 ? -1.735 8.560 33.892 1.00 18.97 190 SER A C 1
ATOM 1298 O O . SER A 1 166 ? -1.447 9.598 33.296 1.00 19.53 190 SER A O 1
ATOM 1301 N N . TYR A 1 167 ? -2.651 7.685 33.459 1.00 18.68 191 TYR A N 1
ATOM 1302 C CA . TYR A 1 167 ? -3.371 7.870 32.208 1.00 19.19 191 TYR A CA 1
ATOM 1303 C C . TYR A 1 167 ? -4.231 9.136 32.262 1.00 20.46 191 TYR A C 1
ATOM 1304 O O . TYR A 1 167 ? -4.258 9.914 31.312 1.00 20.50 191 TYR A O 1
ATOM 1313 N N . ILE A 1 168 ? -4.949 9.340 33.371 1.00 21.79 192 ILE A N 1
ATOM 1314 C CA . ILE A 1 168 ? -5.813 10.501 33.512 1.00 23.23 192 ILE A CA 1
ATOM 1315 C C . ILE A 1 168 ? -4.982 11.780 33.394 1.00 24.52 192 ILE A C 1
ATOM 1316 O O . ILE A 1 168 ? -5.469 12.777 32.864 1.00 25.64 192 ILE A O 1
ATOM 1321 N N . ALA A 1 169 ? -3.721 11.731 33.844 1.00 25.56 193 ALA A N 1
ATOM 1322 C CA . ALA A 1 169 ? -2.836 12.887 33.839 1.00 26.50 193 ALA A CA 1
ATOM 1323 C C . ALA A 1 169 ? -2.006 12.973 32.554 1.00 27.88 193 ALA A C 1
ATOM 1324 O O . ALA A 1 169 ? -1.088 13.788 32.478 1.00 28.57 193 ALA A O 1
ATOM 1326 N N . ARG A 1 170 ? -2.345 12.172 31.533 1.00 28.12 194 ARG A N 1
ATOM 1327 C CA . ARG A 1 170 ? -1.512 12.039 30.344 1.00 29.72 194 ARG A CA 1
ATOM 1328 C C . ARG A 1 170 ? -1.275 13.394 29.670 1.00 32.59 194 ARG A C 1
ATOM 1329 O O . ARG A 1 170 ? -0.177 13.647 29.184 1.00 33.09 194 ARG A O 1
ATOM 1337 N N . ASP A 1 171 ? -2.284 14.274 29.643 1.00 36.12 195 ASP A N 1
ATOM 1338 C CA . ASP A 1 171 ? -2.171 15.515 28.887 1.00 39.34 195 ASP A CA 1
ATOM 1339 C C . ASP A 1 171 ? -1.419 16.585 29.680 1.00 40.44 195 ASP A C 1
ATOM 1340 O O . ASP A 1 171 ? -1.188 17.671 29.155 1.00 41.54 195 ASP A O 1
ATOM 1345 N N . SER A 1 172 ? -1.023 16.273 30.922 1.00 41.78 196 SER A N 1
ATOM 1346 C CA . SER A 1 172 ? -0.099 17.105 31.678 1.00 43.19 196 SER A CA 1
ATOM 1347 C C . SER A 1 172 ? 1.321 16.541 31.608 1.00 43.89 196 SER A C 1
ATOM 1348 O O . SER A 1 172 ? 2.223 17.073 32.251 1.00 42.84 196 SER A O 1
ATOM 1351 N N . PHE A 1 173 ? 1.517 15.471 30.827 1.00 44.93 197 PHE A N 1
ATOM 1352 C CA . PHE A 1 173 ? 2.784 14.755 30.798 1.00 46.25 197 PHE A CA 1
ATOM 1353 C C . PHE A 1 173 ? 3.833 15.584 30.060 1.00 48.50 197 PHE A C 1
ATOM 1354 O O . PHE A 1 173 ? 3.642 15.948 28.901 1.00 47.47 197 PHE A O 1
ATOM 1362 N N . GLU A 1 174 ? 4.947 15.862 30.747 1.00 51.41 198 GLU A N 1
ATOM 1363 C CA . GLU A 1 174 ? 6.010 16.687 30.200 1.00 55.66 198 GLU A CA 1
ATOM 1364 C C . GLU A 1 174 ? 7.157 15.786 29.753 1.00 55.44 198 GLU A C 1
ATOM 1365 O O . GLU A 1 174 ? 7.521 14.845 30.456 1.00 56.25 198 GLU A O 1
ATOM 1371 N N . PHE A 1 175 ? 7.722 16.094 28.580 1.00 55.63 199 PHE A N 1
ATOM 1372 C CA . PHE A 1 175 ? 8.840 15.339 28.041 1.00 57.02 199 PHE A CA 1
ATOM 1373 C C . PHE A 1 175 ? 10.135 15.851 28.670 1.00 57.82 199 PHE A C 1
ATOM 1374 O O . PHE A 1 175 ? 10.846 16.656 28.071 1.00 59.16 199 PHE A O 1
ATOM 1382 N N . THR A 1 176 ? 10.413 15.376 29.890 1.00 58.92 200 THR A N 1
ATOM 1383 C CA . THR A 1 176 ? 11.620 15.721 30.623 1.00 60.29 200 THR A CA 1
ATOM 1384 C C . THR A 1 176 ? 12.388 14.441 30.947 1.00 62.46 200 THR A C 1
ATOM 1385 O O . THR A 1 176 ? 11.938 13.346 30.616 1.00 60.62 200 THR A O 1
ATOM 1389 N N . HIS A 1 177 ? 13.555 14.598 31.586 1.00 65.98 201 HIS A N 1
ATOM 1390 C CA . HIS A 1 177 ? 14.350 13.475 32.060 1.00 66.13 201 HIS A CA 1
ATOM 1391 C C . HIS A 1 177 ? 14.713 12.588 30.868 1.00 64.66 201 HIS A C 1
ATOM 1392 O O . HIS A 1 177 ? 15.387 13.047 29.946 1.00 65.49 201 HIS A O 1
ATOM 1399 N N . GLU A 1 178 ? 14.242 11.333 30.881 1.00 62.68 202 GLU A N 1
ATOM 1400 C CA . GLU A 1 178 ? 14.537 10.377 29.825 1.00 60.76 202 GLU A CA 1
ATOM 1401 C C . GLU A 1 178 ? 13.587 10.589 28.646 1.00 57.65 202 GLU A C 1
ATOM 1402 O O . GLU A 1 178 ? 13.889 10.175 27.529 1.00 54.71 202 GLU A O 1
ATOM 1408 N N . TYR A 1 179 ? 12.441 11.234 28.908 1.00 55.08 203 TYR A N 1
ATOM 1409 C CA . TYR A 1 179 ? 11.360 11.333 27.940 1.00 52.49 203 TYR A CA 1
ATOM 1410 C C . TYR A 1 179 ? 11.631 12.459 26.944 1.00 51.21 203 TYR A C 1
ATOM 1411 O O . TYR A 1 179 ? 11.124 12.424 25.823 1.00 49.86 203 TYR A O 1
ATOM 1420 N N . ALA A 1 180 ? 12.421 13.456 27.364 1.00 50.63 204 ALA A N 1
ATOM 1421 C CA . ALA A 1 180 ? 12.874 14.512 26.471 1.00 49.74 204 ALA A CA 1
ATOM 1422 C C . ALA A 1 180 ? 13.676 13.894 25.331 1.00 47.84 204 ALA A C 1
ATOM 1423 O O . ALA A 1 180 ? 13.426 14.172 24.159 1.00 46.58 204 ALA A O 1
ATOM 1425 N N . SER A 1 181 ? 14.639 13.048 25.711 1.00 47.68 205 SER A N 1
ATOM 1426 C CA . SER A 1 181 ? 15.453 12.296 24.772 1.00 48.53 205 SER A CA 1
ATOM 1427 C C . SER A 1 181 ? 14.580 11.368 23.933 1.00 47.24 205 SER A C 1
ATOM 1428 O O . SER A 1 181 ? 14.730 11.297 22.717 1.00 46.48 205 SER A O 1
ATOM 1431 N N . MET A 1 182 ? 13.669 10.659 24.608 1.00 47.05 206 MET A N 1
ATOM 1432 C CA . MET A 1 182 ? 12.880 9.608 23.990 1.00 46.03 206 MET A CA 1
ATOM 1433 C C . MET A 1 182 ? 11.998 10.202 22.892 1.00 43.52 206 MET A C 1
ATOM 1434 O O . MET A 1 182 ? 11.815 9.589 21.843 1.00 40.34 206 MET A O 1
ATOM 1439 N N . LYS A 1 183 ? 11.477 11.413 23.133 1.00 43.34 207 LYS A N 1
ATOM 1440 C CA . LYS A 1 183 ? 10.685 12.134 22.149 1.00 44.65 207 LYS A CA 1
ATOM 1441 C C . LYS A 1 183 ? 11.487 12.318 20.862 1.00 44.17 207 LYS A C 1
ATOM 1442 O O . LYS A 1 183 ? 10.965 12.099 19.773 1.00 43.53 207 LYS A O 1
ATOM 1448 N N . GLU A 1 184 ? 12.757 12.719 21.000 1.00 45.04 208 GLU A N 1
ATOM 1449 C CA . GLU A 1 184 ? 13.607 13.009 19.855 1.00 46.45 208 GLU A CA 1
ATOM 1450 C C . GLU A 1 184 ? 13.937 11.728 19.090 1.00 47.84 208 GLU A C 1
ATOM 1451 O O . GLU A 1 184 ? 13.873 11.711 17.862 1.00 50.73 208 GLU A O 1
ATOM 1457 N N . THR A 1 185 ? 14.292 10.662 19.818 1.00 49.53 209 THR A N 1
ATOM 1458 C CA . THR A 1 185 ? 14.735 9.421 19.202 1.00 51.08 209 THR A CA 1
ATOM 1459 C C . THR A 1 185 ? 13.540 8.625 18.678 1.00 51.96 209 THR A C 1
ATOM 1460 O O . THR A 1 185 ? 13.519 8.249 17.507 1.00 54.95 209 THR A O 1
ATOM 1464 N N . LYS A 1 186 ? 12.552 8.381 19.553 1.00 51.29 210 LYS A N 1
ATOM 1465 C CA . LYS A 1 186 ? 11.479 7.434 19.283 1.00 49.39 210 LYS A CA 1
ATOM 1466 C C . LYS A 1 186 ? 10.246 8.124 18.699 1.00 46.11 210 LYS A C 1
ATOM 1467 O O . LYS A 1 186 ? 9.430 7.471 18.053 1.00 47.17 210 LYS A O 1
ATOM 1473 N N . GLY A 1 187 ? 10.097 9.432 18.939 1.00 43.54 211 GLY A N 1
ATOM 1474 C CA . GLY A 1 187 ? 8.907 10.156 18.518 1.00 41.59 211 GLY A CA 1
ATOM 1475 C C . GLY A 1 187 ? 7.921 10.330 19.672 1.00 40.74 211 GLY A C 1
ATOM 1476 O O . GLY A 1 187 ? 7.997 9.621 20.673 1.00 38.59 211 GLY A O 1
ATOM 1477 N N . GLU A 1 188 ? 6.977 11.261 19.494 1.00 38.66 212 GLU A N 1
ATOM 1478 C CA . GLU A 1 188 ? 6.139 11.755 20.576 1.00 39.01 212 GLU A CA 1
ATOM 1479 C C . GLU A 1 188 ? 5.185 10.665 21.070 1.00 35.75 212 GLU A C 1
ATOM 1480 O O . GLU A 1 188 ? 5.005 10.499 22.276 1.00 33.87 212 GLU A O 1
ATOM 1486 N N . ARG A 1 189 ? 4.573 9.932 20.131 1.00 33.41 213 ARG A N 1
ATOM 1487 C CA . ARG A 1 189 ? 3.582 8.915 20.455 1.00 32.07 213 ARG A CA 1
ATOM 1488 C C . ARG A 1 189 ? 4.204 7.794 21.287 1.00 29.52 213 ARG A C 1
ATOM 1489 O O . ARG A 1 189 ? 3.641 7.394 22.302 1.00 28.15 213 ARG A O 1
ATOM 1497 N N . ILE A 1 190 ? 5.356 7.280 20.844 1.00 28.23 214 ILE A N 1
ATOM 1498 C CA . ILE A 1 190 ? 6.009 6.176 21.530 1.00 27.70 214 ILE A CA 1
ATOM 1499 C C . ILE A 1 190 ? 6.496 6.637 22.904 1.00 26.79 214 ILE A C 1
ATOM 1500 O O . ILE A 1 190 ? 6.267 5.951 23.895 1.00 26.28 214 ILE A O 1
ATOM 1505 N N . ALA A 1 191 ? 7.161 7.797 22.956 1.00 25.91 215 ALA A N 1
ATOM 1506 C CA . ALA A 1 191 ? 7.698 8.326 24.201 1.00 25.29 215 ALA A CA 1
ATOM 1507 C C . ALA A 1 191 ? 6.598 8.467 25.253 1.00 24.73 215 ALA A C 1
ATOM 1508 O O . ALA A 1 191 ? 6.777 8.068 26.402 1.00 23.29 215 ALA A O 1
ATOM 1510 N N . LYS A 1 192 ? 5.464 9.053 24.853 1.00 25.01 216 LYS A N 1
ATOM 1511 C CA . LYS A 1 192 ? 4.384 9.343 25.782 1.00 25.46 216 LYS A CA 1
ATOM 1512 C C . LYS A 1 192 ? 3.749 8.042 26.269 1.00 23.90 216 LYS A C 1
ATOM 1513 O O . LYS A 1 192 ? 3.403 7.923 27.440 1.00 24.21 216 LYS A O 1
ATOM 1519 N N . THR A 1 193 ? 3.595 7.068 25.370 1.00 22.94 217 THR A N 1
ATOM 1520 C CA . THR A 1 193 ? 3.021 5.784 25.744 1.00 22.56 217 THR A CA 1
ATOM 1521 C C . THR A 1 193 ? 3.902 5.103 26.794 1.00 22.91 217 THR A C 1
ATOM 1522 O O . THR A 1 193 ? 3.409 4.683 27.838 1.00 22.03 217 THR A O 1
ATOM 1526 N N . LEU A 1 194 ? 5.210 5.022 26.516 1.00 23.05 218 LEU A N 1
ATOM 1527 C CA . LEU A 1 194 ? 6.147 4.347 27.402 1.00 23.83 218 LEU A CA 1
ATOM 1528 C C . LEU A 1 194 ? 6.156 5.017 28.776 1.00 22.86 218 LEU A C 1
ATOM 1529 O O . LEU A 1 194 ? 6.235 4.331 29.790 1.00 22.70 218 LEU A O 1
ATOM 1534 N N . GLY A 1 195 ? 6.030 6.351 28.807 1.00 22.69 219 GLY A N 1
ATOM 1535 C CA . GLY A 1 195 ? 6.062 7.105 30.051 1.00 21.87 219 GLY A CA 1
ATOM 1536 C C . GLY A 1 195 ? 4.756 7.046 30.847 1.00 21.92 219 GLY A C 1
ATOM 1537 O O . GLY A 1 195 ? 4.785 7.117 32.074 1.00 22.14 219 GLY A O 1
ATOM 1538 N N . VAL A 1 196 ? 3.610 6.930 30.157 1.00 21.03 220 VAL A N 1
ATOM 1539 C CA . VAL A 1 196 ? 2.313 7.066 30.809 1.00 20.51 220 VAL A CA 1
ATOM 1540 C C . VAL A 1 196 ? 1.792 5.703 31.274 1.00 19.82 220 VAL A C 1
ATOM 1541 O O . VAL A 1 196 ? 1.298 5.586 32.398 1.00 19.54 220 VAL A O 1
ATOM 1545 N N . THR A 1 197 ? 1.874 4.680 30.415 1.00 18.77 221 THR A N 1
ATOM 1546 C CA . THR A 1 197 ? 1.349 3.365 30.766 1.00 18.37 221 THR A CA 1
ATOM 1547 C C . THR A 1 197 ? 2.387 2.255 30.604 1.00 18.61 221 THR A C 1
ATOM 1548 O O . THR A 1 197 ? 2.176 1.146 31.095 1.00 17.94 221 THR A O 1
ATOM 1552 N N . GLY A 1 198 ? 3.488 2.538 29.899 1.00 18.86 222 GLY A N 1
ATOM 1553 C CA . GLY A 1 198 ? 4.419 1.502 29.482 1.00 19.03 222 GLY A CA 1
ATOM 1554 C C . GLY A 1 198 ? 5.522 1.259 30.510 1.00 19.29 222 GLY A C 1
ATOM 1555 O O . GLY A 1 198 ? 5.379 1.621 31.678 1.00 19.10 222 GLY A O 1
ATOM 1556 N N . PRO A 1 199 ? 6.641 0.607 30.108 1.00 19.88 223 PRO A N 1
ATOM 1557 C CA . PRO A 1 199 ? 7.742 0.300 31.026 1.00 19.94 223 PRO A CA 1
ATOM 1558 C C . PRO A 1 199 ? 8.373 1.491 31.754 1.00 19.60 223 PRO A C 1
ATOM 1559 O O . PRO A 1 199 ? 8.980 1.307 32.807 1.00 20.48 223 PRO A O 1
ATOM 1563 N N . GLY A 1 200 ? 8.244 2.701 31.198 1.00 19.35 224 GLY A N 1
ATOM 1564 C CA . GLY A 1 200 ? 8.655 3.910 31.893 1.00 19.31 224 GLY A CA 1
ATOM 1565 C C . GLY A 1 200 ? 7.810 4.151 33.142 1.00 18.97 224 GLY A C 1
ATOM 1566 O O . GLY A 1 200 ? 8.332 4.269 34.252 1.00 18.88 224 GLY A O 1
ATOM 1567 N N . PHE A 1 201 ? 6.488 4.192 32.948 1.00 18.59 225 PHE A N 1
ATOM 1568 C CA . PHE A 1 201 ? 5.551 4.257 34.056 1.00 18.28 225 PHE A CA 1
ATOM 1569 C C . PHE A 1 201 ? 5.871 3.166 35.078 1.00 17.96 225 PHE A C 1
ATOM 1570 O O . PHE A 1 201 ? 5.941 3.432 36.276 1.00 17.54 225 PHE A O 1
ATOM 1578 N N . LEU A 1 202 ? 6.063 1.928 34.605 1.00 18.33 226 LEU A N 1
ATOM 1579 C CA . LEU A 1 202 ? 6.251 0.810 35.513 1.00 18.37 226 LEU A CA 1
ATOM 1580 C C . LEU A 1 202 ? 7.514 1.025 36.343 1.00 18.61 226 LEU A C 1
ATOM 1581 O O . LEU A 1 202 ? 7.491 0.837 37.555 1.00 17.81 226 LEU A O 1
ATOM 1586 N N . PHE A 1 203 ? 8.602 1.426 35.676 1.00 19.16 227 PHE A N 1
ATOM 1587 C CA . PHE A 1 203 ? 9.872 1.662 36.345 1.00 20.19 227 PHE A CA 1
ATOM 1588 C C . PHE A 1 203 ? 9.675 2.620 37.518 1.00 20.42 227 PHE A C 1
ATOM 1589 O O . PHE A 1 203 ? 10.023 2.291 38.649 1.00 20.68 227 PHE A O 1
ATOM 1597 N N . HIS A 1 204 ? 9.109 3.799 37.229 1.00 21.90 228 HIS A N 1
ATOM 1598 C CA . HIS A 1 204 ? 8.947 4.847 38.227 1.00 22.89 228 HIS A CA 1
ATOM 1599 C C . HIS A 1 204 ? 8.037 4.377 39.361 1.00 22.20 228 HIS A C 1
ATOM 1600 O O . HIS A 1 204 ? 8.307 4.663 40.526 1.00 21.60 228 HIS A O 1
ATOM 1607 N N . GLN A 1 205 ? 6.975 3.635 39.027 1.00 21.27 229 GLN A N 1
ATOM 1608 C CA . GLN A 1 205 ? 6.034 3.173 40.037 1.00 21.22 229 GLN A CA 1
ATOM 1609 C C . GLN A 1 205 ? 6.701 2.122 40.928 1.00 21.00 229 GLN A C 1
ATOM 1610 O O . GLN A 1 205 ? 6.521 2.141 42.143 1.00 20.69 229 GLN A O 1
ATOM 1616 N N . LEU A 1 206 ? 7.498 1.224 40.331 1.00 21.19 230 LEU A N 1
ATOM 1617 C CA . LEU A 1 206 ? 8.197 0.200 41.092 1.00 20.74 230 LEU A CA 1
ATOM 1618 C C . LEU A 1 206 ? 9.253 0.831 42.000 1.00 21.54 230 LEU A C 1
ATOM 1619 O O . LEU A 1 206 ? 9.502 0.323 43.091 1.00 21.03 230 LEU A O 1
ATOM 1624 N N . LYS A 1 207 ? 9.878 1.928 41.551 1.00 22.61 231 LYS A N 1
ATOM 1625 C CA . LYS A 1 207 ? 10.855 2.618 42.381 1.00 23.38 231 LYS A CA 1
ATOM 1626 C C . LYS A 1 207 ? 10.156 3.260 43.577 1.00 23.79 231 LYS A C 1
ATOM 1627 O O . LYS A 1 207 ? 10.607 3.117 44.712 1.00 22.55 231 LYS A O 1
ATOM 1633 N N . LYS A 1 208 ? 9.034 3.941 43.318 1.00 25.17 232 LYS A N 1
ATOM 1634 C CA . LYS A 1 208 ? 8.255 4.566 44.379 1.00 26.14 232 LYS A CA 1
ATOM 1635 C C . LYS A 1 208 ? 7.810 3.520 45.399 1.00 25.44 232 LYS A C 1
ATOM 1636 O O . LYS A 1 208 ? 7.754 3.804 46.594 1.00 25.89 232 LYS A O 1
ATOM 1642 N N . MET A 1 209 ? 7.502 2.309 44.927 1.00 24.76 233 MET A N 1
ATOM 1643 C CA . MET A 1 209 ? 6.988 1.254 45.788 1.00 25.06 233 MET A CA 1
ATOM 1644 C C . MET A 1 209 ? 8.124 0.534 46.516 1.00 24.76 233 MET A C 1
ATOM 1645 O O . MET A 1 209 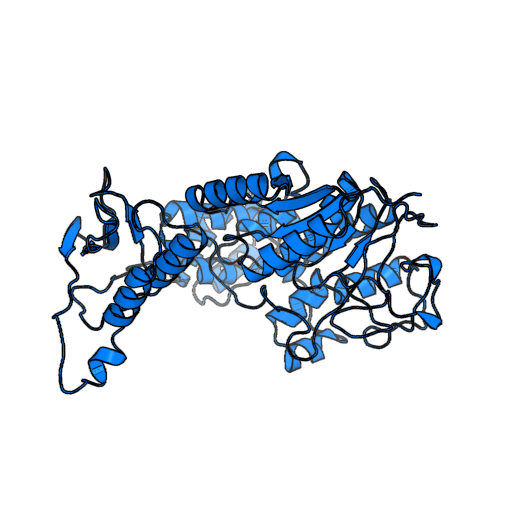? 7.867 -0.233 47.441 1.00 25.32 233 MET A O 1
ATOM 1650 N N . GLY A 1 210 ? 9.373 0.756 46.082 1.00 24.54 234 GLY A N 1
ATOM 1651 C CA . GLY A 1 210 ? 10.533 0.165 46.734 1.00 23.90 234 GLY A CA 1
ATOM 1652 C C . GLY A 1 210 ? 10.835 -1.246 46.230 1.00 24.15 234 GLY A C 1
ATOM 1653 O O . GLY A 1 210 ? 11.641 -1.955 46.827 1.00 24.18 234 GLY A O 1
ATOM 1654 N N . ILE A 1 211 ? 10.195 -1.641 45.120 1.00 23.28 235 ILE A N 1
ATOM 1655 C CA . ILE A 1 211 ? 10.443 -2.934 44.502 1.00 23.04 235 ILE A CA 1
ATOM 1656 C C . ILE A 1 211 ? 11.747 -2.868 43.704 1.00 22.78 235 ILE A C 1
ATOM 1657 O O . ILE A 1 211 ? 12.437 -3.876 43.571 1.00 22.88 235 ILE A O 1
ATOM 1662 N N . LEU A 1 212 ? 12.074 -1.681 43.178 1.00 22.92 236 LEU A N 1
ATOM 1663 C CA . LEU A 1 212 ? 13.393 -1.410 42.621 1.00 23.56 236 LEU A CA 1
ATOM 1664 C C . LEU A 1 212 ? 14.096 -0.400 43.525 1.00 24.75 236 LEU A C 1
ATOM 1665 O O . LEU A 1 212 ? 13.468 0.558 43.974 1.00 25.05 236 LEU A O 1
ATOM 1670 N N . ASN A 1 213 ? 15.396 -0.621 43.765 1.00 24.98 237 ASN A N 1
ATOM 1671 C CA . ASN A 1 213 ? 16.160 0.142 44.744 1.00 25.52 237 ASN A CA 1
ATOM 1672 C C . ASN A 1 213 ? 16.943 1.252 44.035 1.00 26.68 237 ASN A C 1
ATOM 1673 O O . ASN A 1 213 ? 16.748 1.496 42.846 1.00 25.83 237 ASN A O 1
ATOM 1678 N N . ASP A 1 214 ? 17.843 1.922 44.771 1.00 28.11 238 ASP A N 1
ATOM 1679 C CA . ASP A 1 214 ? 18.527 3.104 44.264 1.00 29.50 238 ASP A CA 1
ATOM 1680 C C . ASP A 1 214 ? 19.543 2.750 43.179 1.00 28.33 238 ASP A C 1
ATOM 1681 O O . ASP A 1 214 ? 19.971 3.630 42.436 1.00 27.59 238 ASP A O 1
ATOM 1686 N N . LYS A 1 215 ? 19.925 1.472 43.083 1.00 27.82 239 LYS A N 1
ATOM 1687 C CA . LYS A 1 215 ? 20.909 1.034 42.101 1.00 28.41 239 LYS A CA 1
ATOM 1688 C C . LYS A 1 215 ? 20.264 0.818 40.729 1.00 27.39 239 LYS A C 1
ATOM 1689 O O . LYS A 1 215 ? 20.972 0.675 39.735 1.00 27.99 239 LYS A O 1
ATOM 1695 N N . SER A 1 216 ? 18.925 0.802 40.677 1.00 26.54 240 SER A N 1
ATOM 1696 C CA . SER A 1 216 ? 18.184 0.523 39.454 1.00 26.14 240 SER A CA 1
ATOM 1697 C C . SER A 1 216 ? 17.931 1.811 38.669 1.00 27.06 240 SER A C 1
ATOM 1698 O O . SER A 1 216 ? 17.496 2.806 39.245 1.00 26.41 240 SER A O 1
ATOM 1701 N N . GLU A 1 217 ? 18.200 1.775 37.353 1.00 27.72 241 GLU A N 1
ATOM 1702 C CA . GLU A 1 217 ? 17.956 2.902 36.461 1.00 29.50 241 GLU A CA 1
ATOM 1703 C C . GLU A 1 217 ? 17.153 2.447 35.241 1.00 29.24 241 GLU A C 1
ATOM 1704 O O . GLU A 1 217 ? 17.149 1.265 34.903 1.00 26.50 241 GLU A O 1
ATOM 1710 N N . MET A 1 218 ? 16.504 3.414 34.573 1.00 30.65 242 MET A N 1
ATOM 1711 C CA . MET A 1 218 ? 15.625 3.167 33.435 1.00 33.08 242 MET A CA 1
ATOM 1712 C C . MET A 1 218 ? 16.287 2.221 32.435 1.00 32.62 242 MET A C 1
ATOM 1713 O O . MET A 1 218 ? 15.684 1.230 32.027 1.00 31.45 242 MET A O 1
ATOM 1718 N N . GLU A 1 219 ? 17.522 2.549 32.033 1.00 32.19 243 GLU A N 1
ATOM 1719 C CA . GLU A 1 219 ? 18.209 1.821 30.976 1.00 32.67 243 GLU A CA 1
ATOM 1720 C C . GLU A 1 219 ? 19.276 0.898 31.560 1.00 29.86 243 GLU A C 1
ATOM 1721 O O . GLU A 1 219 ? 20.106 0.375 30.824 1.00 29.56 243 GLU A O 1
ATOM 1727 N N . ALA A 1 220 ? 19.245 0.701 32.882 1.00 27.39 244 ALA A N 1
ATOM 1728 C CA . ALA A 1 220 ? 20.114 -0.253 33.549 1.00 25.94 244 ALA A CA 1
ATOM 1729 C C . ALA A 1 220 ? 19.438 -0.708 34.838 1.00 24.63 244 ALA A C 1
ATOM 1730 O O . ALA A 1 220 ? 19.691 -0.152 35.904 1.00 23.02 244 ALA A O 1
ATOM 1732 N N . ILE A 1 221 ? 18.561 -1.713 34.714 1.00 23.78 245 ILE A N 1
ATOM 1733 C CA . ILE A 1 221 ? 17.673 -2.099 35.798 1.00 23.48 245 ILE A CA 1
ATOM 1734 C C . ILE A 1 221 ? 18.468 -2.800 36.894 1.00 22.56 245 ILE A C 1
ATOM 1735 O O . ILE A 1 221 ? 18.157 -2.638 38.073 1.00 21.19 245 ILE A O 1
ATOM 1740 N N . HIS A 1 222 ? 19.496 -3.560 36.492 1.00 22.06 246 HIS A N 1
ATOM 1741 C CA . HIS A 1 222 ? 20.385 -4.235 37.426 1.00 21.93 246 HIS A CA 1
ATOM 1742 C C . HIS A 1 222 ? 19.581 -5.153 38.343 1.00 21.72 246 HIS A C 1
ATOM 1743 O O . HIS A 1 222 ? 19.633 -5.023 39.563 1.00 21.59 246 HIS A O 1
ATOM 1750 N N . TRP A 1 223 ? 18.856 -6.103 37.742 1.00 21.69 247 TRP A N 1
ATOM 1751 C CA . TRP A 1 223 ? 18.096 -7.084 38.500 1.00 21.07 247 TRP A CA 1
ATOM 1752 C C . TRP A 1 223 ? 18.997 -7.861 39.457 1.00 21.68 247 TRP A C 1
ATOM 1753 O O . TRP A 1 223 ? 18.540 -8.270 40.521 1.00 21.01 247 TRP A O 1
ATOM 1764 N N . GLU A 1 224 ? 20.276 -8.042 39.095 1.00 22.14 248 GLU A N 1
ATOM 1765 C CA . GLU A 1 224 ? 21.194 -8.815 39.921 1.00 22.56 248 GLU A CA 1
ATOM 1766 C C . GLU A 1 224 ? 21.475 -8.097 41.245 1.00 22.34 248 GLU A C 1
ATOM 1767 O O . GLU A 1 224 ? 22.004 -8.714 42.169 1.00 22.50 248 GLU A O 1
ATOM 1773 N N . LEU A 1 225 ? 21.128 -6.804 41.335 1.00 21.88 249 LEU A N 1
ATOM 1774 C CA . LEU A 1 225 ? 21.288 -6.037 42.562 1.00 22.47 249 LEU A CA 1
ATOM 1775 C C . LEU A 1 225 ? 19.951 -5.849 43.285 1.00 21.60 249 LEU A C 1
ATOM 1776 O O . LEU A 1 225 ? 19.905 -5.190 44.322 1.00 21.85 249 LEU A O 1
ATOM 1781 N N . GLN A 1 226 ? 18.871 -6.417 42.740 1.00 21.04 250 GLN A N 1
ATOM 1782 C CA . GLN A 1 226 ? 17.537 -6.251 43.301 1.00 20.43 250 GLN A CA 1
ATOM 1783 C C . GLN A 1 226 ? 17.148 -7.490 44.100 1.00 20.40 250 GLN A C 1
ATOM 1784 O O . GLN A 1 226 ? 17.894 -8.464 44.163 1.00 20.21 250 GLN A O 1
ATOM 1790 N N . ASP A 1 227 ? 15.946 -7.443 44.685 1.00 20.12 251 ASP A N 1
ATOM 1791 C CA . ASP A 1 227 ? 15.338 -8.604 45.311 1.00 20.31 251 ASP A CA 1
ATOM 1792 C C . ASP A 1 227 ? 14.788 -9.514 44.217 1.00 20.32 251 ASP A C 1
ATOM 1793 O O . ASP A 1 227 ? 13.729 -9.241 43.654 1.00 20.22 251 ASP A O 1
ATOM 1798 N N . GLN A 1 228 ? 15.497 -10.617 43.949 1.00 19.96 252 GLN A N 1
ATOM 1799 C CA . GLN A 1 228 ? 15.180 -11.472 42.815 1.00 20.26 252 GLN A CA 1
ATOM 1800 C C . GLN A 1 228 ? 13.966 -12.364 43.098 1.00 19.37 252 GLN A C 1
ATOM 1801 O O . GLN A 1 228 ? 13.537 -13.104 42.217 1.00 18.85 252 GLN A O 1
ATOM 1807 N N . ARG A 1 229 ? 13.374 -12.269 44.298 1.00 18.77 253 ARG A N 1
ATOM 1808 C CA . ARG A 1 229 ? 12.150 -12.999 44.605 1.00 18.80 253 ARG A CA 1
ATOM 1809 C C . ARG A 1 229 ? 10.954 -12.403 43.857 1.00 18.63 253 ARG A C 1
ATOM 1810 O O . ARG A 1 229 ? 9.893 -13.025 43.812 1.00 18.60 253 ARG A O 1
ATOM 1818 N N . TYR A 1 230 ? 11.124 -11.211 43.263 1.00 18.32 254 TYR A N 1
ATOM 1819 C CA . TYR A 1 230 ? 10.106 -10.622 42.401 1.00 18.47 254 TYR A CA 1
ATOM 1820 C C . TYR A 1 230 ? 10.161 -11.191 40.982 1.00 17.90 254 TYR A C 1
ATOM 1821 O O . TYR A 1 230 ? 9.306 -10.859 40.161 1.00 17.01 254 TYR A O 1
ATOM 1830 N N . LEU A 1 231 ? 11.158 -12.038 40.685 1.00 17.69 255 LEU A N 1
ATOM 1831 C CA . LEU A 1 231 ? 11.364 -12.530 39.331 1.00 17.71 255 LEU A CA 1
ATOM 1832 C C . LEU A 1 231 ? 10.897 -13.976 39.205 1.00 18.25 255 LEU A C 1
ATOM 1833 O O . LEU A 1 231 ? 11.017 -14.768 40.140 1.00 18.17 255 LEU A O 1
ATOM 1838 N N . ILE A 1 232 ? 10.424 -14.311 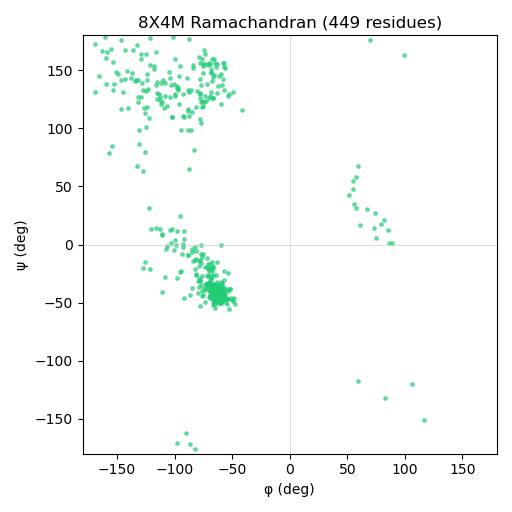38.002 1.00 19.32 256 ILE A N 1
ATOM 1839 C CA . ILE A 1 232 ? 10.075 -15.675 37.654 1.00 20.29 256 ILE A CA 1
ATOM 1840 C C . ILE A 1 232 ? 11.308 -16.557 37.869 1.00 21.60 256 ILE A C 1
ATOM 1841 O O . ILE A 1 232 ? 12.421 -16.191 37.487 1.00 22.66 256 ILE A O 1
ATOM 1846 N N . ASP A 1 233 ? 11.083 -17.691 38.544 1.00 23.11 257 ASP A N 1
ATOM 1847 C CA . ASP A 1 233 ? 12.108 -18.643 38.953 1.00 24.01 257 ASP A CA 1
ATOM 1848 C C . ASP A 1 233 ? 13.129 -18.007 39.898 1.00 23.18 257 ASP A C 1
ATOM 1849 O O . ASP A 1 233 ? 14.188 -18.588 40.136 1.00 22.16 257 ASP A O 1
ATOM 1854 N N . GLY A 1 234 ? 12.772 -16.851 40.475 1.00 22.13 258 GLY A N 1
ATOM 1855 C CA . GLY A 1 234 ? 13.573 -16.182 41.487 1.00 21.83 258 GLY A CA 1
ATOM 1856 C C . GLY A 1 234 ? 14.992 -15.856 41.025 1.00 21.76 258 GLY A C 1
ATOM 1857 O O . GLY A 1 234 ? 15.909 -15.827 41.846 1.00 21.06 258 GLY A O 1
ATOM 1858 N N . SER A 1 235 ? 15.164 -15.593 39.724 1.00 21.25 259 SER A N 1
ATOM 1859 C CA . SER A 1 235 ? 16.492 -15.398 39.165 1.00 22.49 259 SER A CA 1
ATOM 1860 C C . SER A 1 235 ? 16.471 -14.459 37.960 1.00 22.64 259 SER A C 1
ATOM 1861 O O . SER A 1 235 ? 15.514 -14.441 37.187 1.00 21.82 259 SER A O 1
ATOM 1864 N N . VAL A 1 236 ? 17.577 -13.717 37.803 1.00 23.45 260 VAL A N 1
ATOM 1865 C CA . VAL A 1 236 ? 17.805 -12.833 36.668 1.00 23.99 260 VAL A CA 1
ATOM 1866 C C . VAL A 1 236 ? 18.209 -13.639 35.431 1.00 24.94 260 VAL A C 1
ATOM 1867 O O . VAL A 1 236 ? 18.301 -13.075 34.340 1.00 23.94 260 VAL A O 1
ATOM 1871 N N . LYS A 1 237 ? 18.452 -14.951 35.584 1.00 25.93 261 LYS A N 1
ATOM 1872 C CA . LYS A 1 237 ? 18.867 -15.777 34.460 1.00 27.28 261 LYS A CA 1
ATOM 1873 C C . LYS A 1 237 ? 17.742 -15.832 33.426 1.00 25.96 261 LYS A C 1
ATOM 1874 O O . LYS A 1 237 ? 16.566 -15.696 33.764 1.00 24.78 261 LYS A O 1
ATOM 1880 N N . GLU A 1 238 ? 18.120 -16.040 32.162 1.00 24.78 262 GLU A N 1
ATOM 1881 C CA . GLU A 1 238 ? 17.162 -16.090 31.069 1.00 24.63 262 GLU A CA 1
ATOM 1882 C C . GLU A 1 238 ? 16.154 -17.210 31.316 1.00 23.65 262 GLU A C 1
ATOM 1883 O O . GLU A 1 238 ? 16.539 -18.370 31.433 1.00 23.11 262 GLU A O 1
ATOM 1889 N N . PRO A 1 239 ? 14.834 -16.917 31.398 1.00 23.16 263 PRO A N 1
ATOM 1890 C CA . PRO A 1 239 ? 13.827 -17.968 31.558 1.00 22.56 263 PRO A CA 1
ATOM 1891 C C . PRO A 1 239 ? 13.752 -18.885 30.338 1.00 21.92 263 PRO A C 1
ATOM 1892 O O . PRO A 1 239 ? 13.917 -18.437 29.206 1.00 21.36 263 PRO A O 1
ATOM 1896 N N . ASP A 1 240 ? 13.471 -20.169 30.584 1.00 22.02 264 ASP A N 1
ATOM 1897 C CA . ASP A 1 240 ? 13.378 -21.166 29.527 1.00 22.91 264 ASP A CA 1
ATOM 1898 C C . ASP A 1 240 ? 12.168 -20.917 28.625 1.00 21.86 264 ASP A C 1
ATOM 1899 O O . ASP A 1 240 ? 12.147 -21.398 27.493 1.00 21.45 264 ASP A O 1
ATOM 1904 N N . TYR A 1 241 ? 11.173 -20.166 29.120 1.00 20.52 265 TYR A N 1
ATOM 1905 C CA . TYR A 1 241 ? 9.822 -20.218 28.573 1.00 20.01 265 TYR A CA 1
ATOM 1906 C C . TYR A 1 241 ? 9.673 -19.368 27.313 1.00 19.69 265 TYR A C 1
ATOM 1907 O O . TYR A 1 241 ? 8.796 -19.654 26.501 1.00 21.55 265 TYR A O 1
ATOM 1916 N N . PHE A 1 242 ? 10.502 -18.324 27.162 1.00 19.33 266 PHE A N 1
ATOM 1917 C CA . PHE A 1 242 ? 10.237 -17.261 26.203 1.00 19.18 266 PHE A CA 1
ATOM 1918 C C . PHE A 1 242 ? 11.307 -17.227 25.113 1.00 19.91 266 PHE A C 1
ATOM 1919 O O . PHE A 1 242 ? 12.492 -17.369 25.398 1.00 20.07 266 PHE A O 1
ATOM 1927 N N . TYR A 1 243 ? 10.870 -16.998 23.870 1.00 20.42 267 TYR A N 1
ATOM 1928 C CA . TYR A 1 243 ? 11.781 -16.856 22.746 1.00 21.42 267 TYR A CA 1
ATOM 1929 C C . TYR A 1 243 ? 11.213 -15.865 21.733 1.00 21.16 267 TYR A C 1
ATOM 1930 O O . TYR A 1 243 ? 10.008 -15.836 21.483 1.00 19.70 267 TYR A O 1
ATOM 1939 N N . VAL A 1 244 ? 12.109 -15.054 21.156 1.00 20.65 268 VAL A N 1
ATOM 1940 C CA . VAL A 1 244 ? 11.811 -14.311 19.944 1.00 21.21 268 VAL A CA 1
ATOM 1941 C C . VAL A 1 244 ? 13.020 -14.419 19.022 1.00 21.59 268 VAL A C 1
ATOM 1942 O O . VAL A 1 244 ? 14.154 -14.481 19.497 1.00 21.81 268 VAL A O 1
ATOM 1946 N N . PRO A 1 245 ? 12.823 -14.429 17.685 1.00 23.32 269 PRO A N 1
ATOM 1947 C CA . PRO A 1 245 ? 13.945 -14.387 16.749 1.00 24.44 269 PRO A CA 1
ATOM 1948 C C . PRO A 1 245 ? 14.489 -12.968 16.626 1.00 26.12 269 PRO A C 1
ATOM 1949 O O . PRO A 1 245 ? 13.767 -12.001 16.861 1.00 24.66 269 PRO A O 1
ATOM 1953 N N . GLN A 1 246 ? 15.764 -12.864 16.231 1.00 28.25 270 GLN A N 1
ATOM 1954 C CA . GLN A 1 246 ? 16.454 -11.588 16.116 1.00 30.55 270 GLN A CA 1
ATOM 1955 C C . GLN A 1 246 ? 15.738 -10.664 15.129 1.00 29.92 270 GLN A C 1
ATOM 1956 O O . GLN A 1 246 ? 15.732 -9.450 15.321 1.00 30.30 270 GLN A O 1
ATOM 1962 N N . ASN A 1 247 ? 15.130 -11.239 14.083 1.00 31.10 271 ASN A N 1
ATOM 1963 C CA . ASN A 1 247 ? 14.557 -10.456 12.997 1.00 32.13 271 ASN A CA 1
ATOM 1964 C C . ASN A 1 247 ? 13.137 -9.989 13.326 1.00 31.46 271 ASN A C 1
ATOM 1965 O O . ASN A 1 247 ? 12.530 -9.277 12.527 1.00 31.25 271 ASN A O 1
ATOM 1970 N N . ASN A 1 248 ? 12.595 -10.399 14.482 1.00 30.13 272 ASN A N 1
ATOM 1971 C CA . ASN A 1 248 ? 11.296 -9.919 14.925 1.00 29.00 272 ASN A CA 1
ATOM 1972 C C . ASN A 1 248 ? 11.188 -10.076 16.441 1.00 27.01 272 ASN A C 1
ATOM 1973 O O . ASN A 1 248 ? 10.555 -11.010 16.933 1.00 25.52 272 ASN A O 1
ATOM 1978 N N . THR A 1 249 ? 11.809 -9.135 17.164 1.00 25.34 273 THR A N 1
ATOM 1979 C CA . THR A 1 249 ? 11.868 -9.162 18.618 1.00 24.37 273 THR A CA 1
ATOM 1980 C C . THR A 1 249 ? 10.537 -8.723 19.229 1.00 23.38 273 THR A C 1
ATOM 1981 O O . THR A 1 249 ? 10.222 -9.088 20.360 1.00 23.12 273 THR A O 1
ATOM 1985 N N . ASN A 1 250 ? 9.787 -7.903 18.487 1.00 22.79 274 ASN A N 1
ATOM 1986 C CA . ASN A 1 250 ? 8.477 -7.440 18.916 1.00 21.64 274 ASN A CA 1
ATOM 1987 C C . ASN A 1 250 ? 7.736 -6.893 17.698 1.00 21.55 274 ASN A C 1
ATOM 1988 O O . ASN A 1 250 ? 8.349 -6.676 16.654 1.00 21.93 274 ASN A O 1
ATOM 1993 N N . ASP A 1 251 ? 6.421 -6.674 17.842 1.00 20.57 275 ASP A N 1
ATOM 1994 C CA . ASP A 1 251 ? 5.556 -6.359 16.710 1.00 20.56 275 ASP A CA 1
ATOM 1995 C C . ASP A 1 251 ? 5.321 -4.852 16.574 1.00 20.25 275 ASP A C 1
ATOM 1996 O O . ASP A 1 251 ? 5.071 -4.375 15.469 1.00 20.53 275 ASP A O 1
ATOM 2001 N N . ALA A 1 252 ? 5.368 -4.114 17.691 1.00 19.58 276 ALA A N 1
ATOM 2002 C CA . ALA A 1 252 ? 5.074 -2.686 17.717 1.00 20.19 276 ALA A CA 1
ATOM 2003 C C . ALA A 1 252 ? 3.730 -2.399 17.041 1.00 20.17 276 ALA A C 1
ATOM 2004 O O . ALA A 1 252 ? 3.590 -1.414 16.320 1.00 20.63 276 ALA A O 1
ATOM 2006 N N . SER A 1 253 ? 2.730 -3.244 17.324 1.00 20.51 277 SER A N 1
ATOM 2007 C CA . SER A 1 253 ? 1.478 -3.251 16.577 1.00 20.32 277 SER A CA 1
ATOM 2008 C C . SER A 1 253 ? 0.598 -2.048 16.924 1.00 19.80 277 SER A C 1
ATOM 2009 O O . SER A 1 253 ? -0.299 -1.702 16.155 1.00 18.76 277 SER A O 1
ATOM 2012 N N . TRP A 1 254 ? 0.857 -1.418 18.077 1.00 19.66 278 TRP A N 1
ATOM 2013 C CA . TRP A 1 254 ? 0.044 -0.316 18.580 1.00 20.24 278 TRP A CA 1
ATOM 2014 C C . TRP A 1 254 ? 0.534 1.035 18.058 1.00 20.90 278 TRP A C 1
ATOM 2015 O O . TRP A 1 254 ? -0.122 2.051 18.283 1.00 21.68 278 TRP A O 1
ATOM 2026 N N . VAL A 1 255 ? 1.699 1.064 17.396 1.00 21.29 279 VAL A N 1
ATOM 2027 C CA . VAL A 1 255 ? 2.367 2.322 17.093 1.00 21.39 279 VAL A CA 1
ATOM 2028 C C . VAL A 1 255 ? 1.587 3.097 16.032 1.00 21.91 279 VAL A C 1
ATOM 2029 O O . VAL A 1 255 ? 1.393 4.302 16.189 1.00 22.34 279 VAL A O 1
ATOM 2033 N N . PRO A 1 256 ? 1.110 2.468 14.932 1.00 22.20 280 PRO A N 1
ATOM 2034 C CA . PRO A 1 256 ? 0.285 3.181 13.959 1.00 22.92 280 PRO A CA 1
ATOM 2035 C C . PRO A 1 256 ? -0.969 3.746 14.625 1.00 22.52 280 PRO A C 1
ATOM 2036 O O . PRO A 1 256 ? -1.571 3.083 15.467 1.00 21.99 280 PRO A O 1
ATOM 2040 N N . SER A 1 257 ? -1.318 4.989 14.273 1.00 22.68 281 SER A N 1
ATOM 2041 C CA . SER A 1 257 ? -2.565 5.597 14.706 1.00 23.74 281 SER A CA 1
ATOM 2042 C C . SER A 1 257 ? -3.633 5.327 13.649 1.00 24.04 281 SER A C 1
ATOM 2043 O O . SER A 1 257 ? -3.561 5.850 12.537 1.00 24.32 281 SER A O 1
ATOM 2046 N N . ILE A 1 258 ? -4.596 4.469 14.001 1.00 23.66 282 ILE A N 1
ATOM 2047 C CA . ILE A 1 258 ? -5.600 3.987 13.068 1.00 23.44 282 ILE A CA 1
ATOM 2048 C C . ILE A 1 258 ? -6.971 4.215 13.700 1.00 22.11 282 ILE A C 1
ATOM 2049 O O . ILE A 1 258 ? -7.144 3.988 14.895 1.00 21.36 282 ILE A O 1
ATOM 2054 N N . LYS A 1 259 ? -7.937 4.657 12.885 1.00 21.01 283 LYS A N 1
ATOM 2055 C CA . LYS A 1 259 ? -9.320 4.772 13.319 1.00 20.42 283 LYS A CA 1
ATOM 2056 C C . LYS A 1 259 ? -9.826 3.409 13.786 1.00 20.53 283 LYS A C 1
ATOM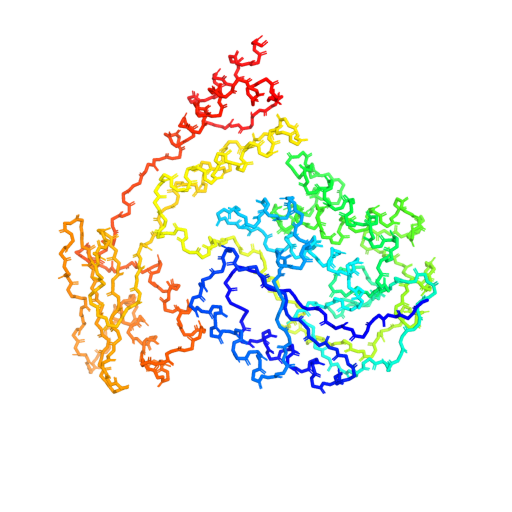 2057 O O . LYS A 1 259 ? -9.486 2.387 13.189 1.00 20.87 283 LYS A O 1
ATOM 2063 N N . ARG A 1 260 ? -10.648 3.400 14.845 1.00 19.78 284 ARG A N 1
ATOM 2064 C CA . ARG A 1 260 ? -11.239 2.159 15.321 1.00 20.03 284 ARG A CA 1
ATOM 2065 C C . ARG A 1 260 ? -12.338 1.748 14.340 1.00 20.35 284 ARG A C 1
ATOM 2066 O O . ARG A 1 260 ? -12.737 2.535 13.481 1.00 19.68 284 ARG A O 1
ATOM 2074 N N . PRO A 1 261 ? -12.802 0.479 14.381 1.00 20.07 285 PRO A N 1
ATOM 2075 C CA . PRO A 1 261 ? -13.778 -0.013 13.407 1.00 20.53 285 PRO A CA 1
ATOM 2076 C C . PRO A 1 261 ? -15.032 0.849 13.263 1.00 19.70 285 PRO A C 1
ATOM 2077 O O . PRO A 1 261 ? -15.662 1.220 14.252 1.00 19.54 285 PRO A O 1
ATOM 2081 N N . GLY A 1 262 ? -15.367 1.185 12.011 1.00 19.41 286 GLY A N 1
ATOM 2082 C CA . GLY A 1 262 ? -16.687 1.693 11.672 1.00 19.13 286 GLY A CA 1
ATOM 2083 C C . GLY A 1 262 ? -16.834 3.211 11.792 1.00 18.95 286 GLY A C 1
ATOM 2084 O O . GLY A 1 262 ? -17.918 3.723 11.542 1.00 18.78 286 GLY A O 1
ATOM 2085 N N . ILE A 1 263 ? -15.762 3.933 12.154 1.00 19.03 287 ILE A N 1
ATOM 2086 C CA . ILE A 1 263 ? -15.842 5.382 12.310 1.00 19.35 287 ILE A CA 1
ATOM 2087 C C . ILE A 1 263 ? -16.398 6.012 11.032 1.00 19.84 287 ILE A C 1
ATOM 2088 O O . ILE A 1 263 ? -17.282 6.862 11.105 1.00 20.30 287 ILE A O 1
ATOM 2093 N N . GLU A 1 264 ? -15.870 5.571 9.881 1.00 20.37 288 GLU A N 1
ATOM 2094 C CA . GLU A 1 264 ? -16.229 6.083 8.563 1.00 21.02 288 GLU A CA 1
ATOM 2095 C C . GLU A 1 264 ? -17.697 5.833 8.207 1.00 21.41 288 GLU A C 1
ATOM 2096 O O . GLU A 1 264 ? -18.194 6.428 7.249 1.00 22.19 288 GLU A O 1
ATOM 2102 N N . ASN A 1 265 ? -18.381 4.942 8.940 1.00 21.26 289 ASN A N 1
ATOM 2103 C CA . ASN A 1 265 ? -19.773 4.613 8.657 1.00 21.91 289 ASN A CA 1
ATOM 2104 C C . ASN A 1 265 ? -20.719 5.230 9.689 1.00 22.17 289 ASN A C 1
ATOM 2105 O O . ASN A 1 265 ? -21.935 5.077 9.581 1.00 21.46 289 ASN A O 1
ATOM 2110 N N . MET A 1 266 ? -20.169 5.939 10.680 1.00 21.95 290 MET A N 1
ATOM 2111 C CA . MET A 1 266 ? -20.986 6.563 11.707 1.00 22.74 290 MET A CA 1
ATOM 2112 C C . MET A 1 266 ? -21.478 7.915 11.205 1.00 22.24 290 MET A C 1
ATOM 2113 O O . MET A 1 266 ? -20.840 8.530 10.355 1.00 22.78 290 MET A O 1
ATOM 2118 N N . SER A 1 267 ? -22.614 8.370 11.747 1.00 22.57 291 SER A N 1
ATOM 2119 C CA . SER A 1 267 ? -23.142 9.689 11.436 1.00 22.25 291 SER A CA 1
ATOM 2120 C C . SER A 1 267 ? -22.290 10.754 12.123 1.00 22.87 291 SER A C 1
ATOM 2121 O O . SER A 1 267 ? -21.640 10.481 13.132 1.00 21.44 291 SER A O 1
ATOM 2124 N N . PHE A 1 268 ? -22.297 11.972 11.570 1.00 23.19 292 PHE A N 1
ATOM 2125 C CA . PHE A 1 268 ? -21.594 13.084 12.185 1.00 24.21 292 PHE A CA 1
ATOM 2126 C C . PHE A 1 268 ? -22.101 13.297 13.611 1.00 24.86 292 PHE A C 1
ATOM 2127 O O . PHE A 1 268 ? -21.305 13.514 14.522 1.00 23.92 292 PHE A O 1
ATOM 2135 N N . GLN A 1 269 ? -23.427 13.226 13.795 1.00 25.55 293 GLN A N 1
ATOM 2136 C CA . GLN A 1 269 ? -24.036 13.490 15.090 1.00 27.25 293 GLN A CA 1
ATOM 2137 C C . GLN A 1 269 ? -23.574 12.455 16.115 1.00 26.09 293 GLN A C 1
ATOM 2138 O O . GLN A 1 269 ? -23.330 12.812 17.268 1.00 24.80 293 GLN A O 1
ATOM 2144 N N . GLU A 1 270 ? -23.457 11.186 15.691 1.00 25.26 294 GLU A N 1
ATOM 2145 C CA . GLU A 1 270 ? -22.952 10.126 16.550 1.00 25.12 294 GLU A CA 1
ATOM 2146 C C . GLU A 1 270 ? -21.533 10.459 17.003 1.00 22.25 294 GLU A C 1
ATOM 2147 O O . GLU A 1 270 ? -21.221 10.367 18.186 1.00 21.06 294 GLU A O 1
ATOM 2153 N N . ARG A 1 271 ? -20.677 10.798 16.033 1.00 20.33 295 ARG A N 1
ATOM 2154 C CA . ARG A 1 271 ? -19.269 11.041 16.297 1.00 19.89 295 ARG A CA 1
ATOM 2155 C C . ARG A 1 271 ? -19.120 12.270 17.189 1.00 19.84 295 ARG A C 1
ATOM 2156 O O . ARG A 1 271 ? -18.303 12.261 18.108 1.00 19.17 295 ARG A O 1
ATOM 2164 N N . LEU A 1 272 ? -19.922 13.311 16.923 1.00 20.20 296 LEU A N 1
ATOM 2165 C CA . LEU A 1 272 ? -19.864 14.536 17.704 1.00 21.55 296 LEU A CA 1
ATOM 2166 C C . LEU A 1 272 ? -20.181 14.235 19.167 1.00 21.36 296 LEU A C 1
ATOM 2167 O O . LEU A 1 272 ? -19.456 14.669 20.058 1.00 21.55 296 LEU A O 1
ATOM 2172 N N . GLU A 1 273 ? -21.260 13.483 19.409 1.00 21.68 297 GLU A N 1
ATOM 2173 C CA . GLU A 1 273 ? -21.682 13.192 20.771 1.00 22.83 297 GLU A CA 1
ATOM 2174 C C . GLU A 1 273 ? -20.640 12.322 21.478 1.00 22.38 297 GLU A C 1
ATOM 2175 O O . GLU A 1 273 ? -20.407 12.488 22.675 1.00 22.04 297 GLU A O 1
ATOM 2181 N N . ASN A 1 274 ? -20.004 11.407 20.737 1.00 21.33 298 ASN A N 1
ATOM 2182 C CA . ASN A 1 274 ? -18.909 10.622 21.286 1.00 21.10 298 ASN A CA 1
ATOM 2183 C C . ASN A 1 274 ? -17.837 11.570 21.823 1.00 20.38 298 ASN A C 1
ATOM 2184 O O . ASN A 1 274 ? -17.404 11.434 22.967 1.00 19.67 298 ASN A O 1
ATOM 2189 N N . ALA A 1 275 ? -17.441 12.545 20.993 1.00 20.52 299 ALA A N 1
ATOM 2190 C CA . ALA A 1 275 ? -16.429 13.527 21.364 1.00 20.12 299 ALA A CA 1
ATOM 2191 C C . ALA A 1 275 ? -16.862 14.324 22.594 1.00 19.69 299 ALA A C 1
ATOM 2192 O O . ALA A 1 275 ? -16.047 14.590 23.473 1.00 18.80 299 ALA A O 1
ATOM 2194 N N . VAL A 1 276 ? -18.145 14.694 22.658 1.00 20.16 300 VAL A N 1
ATOM 2195 C CA . VAL A 1 276 ? -18.658 15.499 23.758 1.00 20.73 300 VAL A CA 1
ATOM 2196 C C . VAL A 1 276 ? -18.510 14.738 25.073 1.00 21.00 300 VAL A C 1
ATOM 2197 O O . VAL A 1 276 ? -18.094 15.313 26.081 1.00 20.53 300 VAL A O 1
ATOM 2201 N N . GLN A 1 277 ? -18.879 13.453 25.060 1.00 21.29 301 GLN A N 1
ATOM 2202 C CA . GLN A 1 277 ? -18.812 12.628 26.256 1.00 22.40 301 GLN A CA 1
ATOM 2203 C C . GLN A 1 277 ? -17.361 12.458 26.699 1.00 21.29 301 GLN A C 1
ATOM 2204 O O . GLN A 1 277 ? -17.079 12.517 27.894 1.00 21.06 301 GLN A O 1
ATOM 2210 N N . LEU A 1 278 ? -16.451 12.259 25.738 1.00 20.82 302 LEU A N 1
ATOM 2211 C CA . LEU A 1 278 ? -15.038 12.082 26.043 1.00 20.98 302 LEU A CA 1
ATOM 2212 C C . LEU A 1 278 ? -14.467 13.363 26.657 1.00 20.56 302 LEU A C 1
ATOM 2213 O O . LEU A 1 278 ? -13.737 13.309 27.647 1.00 20.40 302 LEU A O 1
ATOM 2218 N N . ILE A 1 279 ? -14.807 14.517 26.076 1.00 20.29 303 ILE A N 1
ATOM 2219 C CA . ILE A 1 279 ? -14.366 15.797 26.612 1.00 20.41 303 ILE A CA 1
ATOM 2220 C C . ILE A 1 279 ? -14.886 15.961 28.039 1.00 19.92 303 ILE A C 1
ATOM 2221 O O . ILE A 1 279 ? -14.147 16.398 28.921 1.00 19.73 303 ILE A O 1
ATOM 2226 N N . ALA A 1 280 ? -16.157 15.603 28.261 1.00 19.86 304 ALA A N 1
ATOM 2227 C CA . ALA A 1 280 ? -16.777 15.750 29.568 1.00 20.33 304 ALA A CA 1
ATOM 2228 C C . ALA A 1 280 ? -15.968 15.004 30.627 1.00 20.99 304 ALA A C 1
ATOM 2229 O O . ALA A 1 280 ? -15.750 15.532 31.715 1.00 20.48 304 ALA A O 1
ATOM 2231 N N . PHE A 1 281 ? -15.508 13.789 30.293 1.00 21.22 305 PHE A N 1
ATOM 2232 C CA . PHE A 1 281 ? -14.683 12.990 31.188 1.00 21.36 305 PHE A CA 1
ATOM 2233 C C . PHE A 1 281 ? -13.372 13.715 31.502 1.00 20.95 305 PHE A C 1
ATOM 2234 O O . PHE A 1 281 ? -12.991 13.825 32.668 1.00 20.39 305 PHE A O 1
ATOM 2242 N N . ASP A 1 282 ? -12.683 14.195 30.458 1.00 20.93 306 ASP A N 1
ATOM 2243 C CA . ASP A 1 282 ? -11.441 14.939 30.621 1.00 21.52 306 ASP A CA 1
ATOM 2244 C C . ASP A 1 282 ? -11.647 16.104 31.592 1.00 20.90 306 ASP A C 1
ATOM 2245 O O . ASP A 1 282 ? -10.835 16.316 32.490 1.00 20.32 306 ASP A O 1
ATOM 2250 N N . ILE A 1 283 ? -12.737 16.857 31.405 1.00 20.34 307 ILE A N 1
ATOM 2251 C CA . ILE A 1 283 ? -13.017 18.032 32.218 1.00 21.07 307 ILE A CA 1
ATOM 2252 C C . ILE A 1 283 ? -13.272 17.612 33.665 1.00 21.60 307 ILE A C 1
ATOM 2253 O O . ILE A 1 283 ? -12.712 18.205 34.584 1.00 21.45 307 ILE A O 1
ATOM 2258 N N . GLN A 1 284 ? -14.104 16.585 33.862 1.00 22.41 308 GLN A N 1
ATOM 2259 C CA . GLN A 1 284 ? -14.488 16.161 35.201 1.00 24.33 308 GLN A CA 1
ATOM 2260 C C . GLN A 1 284 ? -13.273 15.661 35.984 1.00 24.16 308 GLN A C 1
ATOM 2261 O O . GLN A 1 284 ? -13.183 15.905 37.187 1.00 23.75 308 GLN A O 1
ATOM 2267 N N . LYS A 1 285 ? -12.344 14.976 35.305 1.00 23.99 309 LYS A N 1
ATOM 2268 C CA . LYS A 1 285 ? -11.233 14.315 35.974 1.00 24.93 309 LYS A CA 1
ATOM 2269 C C . LYS A 1 285 ? -10.069 15.277 36.215 1.00 25.64 309 LYS A C 1
ATOM 2270 O O . LYS A 1 285 ? -9.412 15.172 37.250 1.00 26.42 309 LYS A O 1
ATOM 2276 N N . THR A 1 286 ? -9.803 16.183 35.261 1.00 25.37 310 THR A N 1
ATOM 2277 C CA . THR A 1 286 ? -8.586 16.987 35.273 1.00 26.72 310 THR A CA 1
ATOM 2278 C C . THR A 1 286 ? -8.864 18.484 35.148 1.00 27.78 310 THR A C 1
ATOM 2279 O O . THR A 1 286 ? -7.990 19.290 35.461 1.00 29.84 310 THR A O 1
ATOM 2283 N N . GLY A 1 287 ? -10.046 18.859 34.646 1.00 28.06 311 GLY A N 1
ATOM 2284 C CA . GLY A 1 287 ? -10.351 20.250 34.349 1.00 29.25 311 GLY A CA 1
ATOM 2285 C C . GLY A 1 287 ? -9.652 20.736 33.081 1.00 30.03 311 GLY A C 1
ATOM 2286 O O . GLY A 1 287 ? -9.733 21.914 32.735 1.00 29.54 311 GLY A O 1
ATOM 2287 N N . LEU A 1 288 ? -8.984 19.811 32.385 1.00 31.40 312 LEU A N 1
ATOM 2288 C CA . LEU A 1 288 ? -8.172 20.135 31.225 1.00 33.62 312 LEU A CA 1
ATOM 2289 C C . LEU A 1 288 ? -8.615 19.250 30.068 1.00 34.58 312 LEU A C 1
ATOM 2290 O O . LEU A 1 288 ? -8.779 18.044 30.241 1.00 35.32 312 LEU A O 1
ATOM 2295 N N . PHE A 1 289 ? -8.814 19.857 28.894 1.00 34.86 313 PHE A N 1
ATOM 2296 C CA . PHE A 1 289 ? -9.070 19.086 27.690 1.00 34.60 313 PHE A CA 1
ATOM 2297 C C . PHE A 1 289 ? -8.403 19.749 26.489 1.00 34.31 313 PHE A C 1
ATOM 2298 O O . PHE A 1 289 ? -8.358 20.976 26.386 1.00 33.64 313 PHE A O 1
ATOM 2306 N N . ASN A 1 290 ? -7.879 18.892 25.605 1.00 32.47 314 ASN A N 1
ATOM 2307 C CA . ASN A 1 290 ? -7.330 19.295 24.326 1.00 31.29 314 ASN A CA 1
ATOM 2308 C C . ASN A 1 290 ? -8.472 19.292 23.313 1.00 29.25 314 ASN A C 1
ATOM 2309 O O . ASN A 1 290 ? -8.847 18.239 22.803 1.00 27.91 314 ASN A O 1
ATOM 2314 N N . LEU A 1 291 ? -9.028 20.476 23.045 1.00 26.90 315 LEU A N 1
ATOM 2315 C CA . LEU A 1 291 ? -10.119 20.614 22.096 1.00 26.52 315 LEU A CA 1
ATOM 2316 C C . LEU A 1 291 ? -9.664 20.180 20.702 1.00 25.93 315 LEU A C 1
ATOM 2317 O O . LEU A 1 291 ? -10.448 19.605 19.949 1.00 25.44 315 LEU A O 1
ATOM 2322 N N . ASP A 1 292 ? -8.396 20.458 20.371 1.00 25.15 316 ASP A N 1
ATOM 2323 C CA . ASP A 1 292 ? -7.878 20.224 19.032 1.00 25.40 316 ASP A CA 1
ATOM 2324 C C . ASP A 1 292 ? -7.753 18.729 18.755 1.00 24.65 316 ASP A C 1
ATOM 2325 O O . ASP A 1 292 ? -7.917 18.308 17.614 1.00 23.74 316 ASP A O 1
ATOM 2330 N N . HIS A 1 293 ? -7.451 17.937 19.791 1.00 23.72 317 HIS A N 1
ATOM 2331 C CA . HIS A 1 293 ? -7.379 16.493 19.638 1.00 23.77 317 HIS A CA 1
ATOM 2332 C C . HIS A 1 293 ? -8.688 15.978 19.042 1.00 22.52 317 HIS A C 1
ATOM 2333 O O . HIS A 1 293 ? -8.685 15.269 18.038 1.00 22.22 317 HIS A O 1
ATOM 2340 N N . TYR A 1 294 ? -9.803 16.379 19.659 1.00 21.82 318 TYR A N 1
ATOM 2341 C CA . TYR A 1 294 ? -11.123 15.890 19.296 1.00 21.71 318 TYR A CA 1
ATOM 2342 C C . TYR A 1 294 ? -11.532 16.411 17.919 1.00 21.78 318 TYR A C 1
ATOM 2343 O O . TYR A 1 294 ? -12.047 15.645 17.106 1.00 21.30 318 TYR A O 1
ATOM 2352 N N . ALA A 1 295 ? -11.278 17.700 17.659 1.00 22.05 319 ALA A N 1
ATOM 2353 C CA . ALA A 1 295 ? -11.630 18.316 16.388 1.00 22.19 319 ALA A CA 1
ATOM 2354 C C . ALA A 1 295 ? -10.823 17.696 15.247 1.00 22.68 319 ALA A C 1
ATOM 2355 O O . ALA A 1 295 ? -11.365 17.463 14.168 1.00 22.71 319 ALA A O 1
ATOM 2357 N N . ASN A 1 296 ? -9.531 17.434 15.487 1.00 23.11 320 ASN A N 1
ATOM 2358 C CA . ASN A 1 296 ? -8.646 16.897 14.463 1.00 24.68 320 ASN A CA 1
ATOM 2359 C C . ASN A 1 296 ? -8.986 15.438 14.149 1.00 23.56 320 ASN A C 1
ATOM 2360 O O . ASN A 1 296 ? -8.703 14.974 13.047 1.00 24.30 320 ASN A O 1
ATOM 2365 N N . GLU A 1 297 ? -9.570 14.714 15.111 1.00 22.69 321 GLU A N 1
ATOM 2366 C CA . GLU A 1 297 ? -10.074 13.373 14.851 1.00 23.11 321 GLU A CA 1
ATOM 2367 C C . GLU A 1 297 ? -11.357 13.460 14.024 1.00 22.27 321 GLU A C 1
ATOM 2368 O O . GLU A 1 297 ? -11.483 12.788 13.002 1.00 22.34 321 GLU A O 1
ATOM 2374 N N . LEU A 1 298 ? -12.286 14.311 14.472 1.00 21.95 322 LEU A N 1
ATOM 2375 C CA . LEU A 1 298 ? -13.638 14.366 13.936 1.00 22.79 322 LEU A CA 1
ATOM 2376 C C . LEU A 1 298 ? -13.661 14.803 12.473 1.00 22.46 322 LEU A C 1
ATOM 2377 O O . LEU A 1 298 ? -14.593 14.450 11.761 1.00 22.00 322 LEU A O 1
ATOM 2382 N N . LYS A 1 299 ? -12.654 15.566 12.031 1.00 23.55 323 LYS A N 1
ATOM 2383 C CA . LYS A 1 299 ? -12.638 16.116 10.680 1.00 24.41 323 LYS A CA 1
ATOM 2384 C C . LYS A 1 299 ? -12.374 15.025 9.639 1.00 23.62 323 LYS A C 1
ATOM 2385 O O . LYS A 1 299 ? -12.642 15.222 8.453 1.00 23.23 323 LYS A O 1
ATOM 2391 N N . VAL A 1 300 ? -11.812 13.892 10.077 1.00 23.13 324 VAL A N 1
ATOM 2392 C CA . VAL A 1 300 ? -11.407 12.831 9.167 1.00 22.91 324 VAL A CA 1
ATOM 2393 C C . VAL A 1 300 ? -12.643 12.066 8.703 1.00 22.79 324 VAL A C 1
ATOM 2394 O O . VAL A 1 300 ? -13.347 11.464 9.509 1.00 23.15 324 VAL A O 1
ATOM 2398 N N . LYS A 1 301 ? -12.888 12.089 7.389 1.00 23.26 325 LYS A N 1
ATOM 2399 C CA . LYS A 1 301 ? -13.939 11.287 6.787 1.00 22.75 325 LYS A CA 1
ATOM 2400 C C . LYS A 1 301 ? -13.342 10.418 5.684 1.00 22.81 325 LYS A C 1
ATOM 2401 O O . LYS A 1 301 ? -13.080 10.901 4.584 1.00 22.83 325 LYS A O 1
ATOM 2407 N N . GLN A 1 302 ? -13.127 9.136 6.001 1.00 22.14 326 GLN A N 1
ATOM 2408 C CA . GLN A 1 302 ? -12.723 8.148 5.015 1.00 22.01 326 GLN A CA 1
ATOM 2409 C C . GLN A 1 302 ? -13.980 7.561 4.374 1.00 21.31 326 GLN A C 1
ATOM 2410 O O . GLN A 1 302 ? -15.090 7.913 4.758 1.00 20.53 326 GLN A O 1
ATOM 2416 N N . ASN A 1 303 ? -13.789 6.682 3.384 1.00 21.57 327 ASN A N 1
ATOM 2417 C CA . ASN A 1 303 ? -14.882 6.156 2.579 1.00 21.91 327 ASN A CA 1
ATOM 2418 C C . ASN A 1 303 ? -15.847 5.345 3.438 1.00 21.93 327 ASN A C 1
ATOM 2419 O O . ASN A 1 303 ? -15.421 4.461 4.180 1.00 21.67 327 ASN A O 1
ATOM 2424 N N . SER A 1 304 ? -17.146 5.639 3.304 1.00 21.46 328 SER A N 1
ATOM 2425 C CA . SER A 1 304 ? -18.199 4.783 3.825 1.00 21.90 328 SER A CA 1
ATOM 2426 C C . SER A 1 304 ? -18.340 3.552 2.930 1.00 22.42 328 SER A C 1
ATOM 2427 O O . SER A 1 304 ? -18.121 3.624 1.721 1.00 22.62 328 SER A O 1
ATOM 2430 N N . TRP A 1 305 ? -18.706 2.414 3.528 1.00 22.76 329 TRP A N 1
ATOM 2431 C CA . TRP A 1 305 ? -18.695 1.155 2.801 1.00 23.35 329 TRP A CA 1
ATOM 2432 C C . TRP A 1 305 ? -19.593 0.127 3.481 1.00 24.47 329 TRP A C 1
ATOM 2433 O O . TRP A 1 305 ? -19.900 0.238 4.668 1.00 23.85 329 TRP A O 1
ATOM 2444 N N . CYS A 1 306 ? -19.975 -0.889 2.700 1.00 25.11 330 CYS A N 1
ATOM 2445 C CA . CYS A 1 306 ? -20.790 -1.995 3.172 1.00 26.75 330 CYS A CA 1
ATOM 2446 C C . CYS A 1 306 ? -20.488 -3.227 2.321 1.00 27.28 330 CYS A C 1
ATOM 2447 O O . CYS A 1 306 ? -20.350 -3.111 1.105 1.00 26.20 330 CYS A O 1
ATOM 2450 N N . ILE A 1 307 ? -20.371 -4.388 2.977 1.00 28.12 331 ILE A N 1
ATOM 2451 C CA . ILE A 1 307 ? -20.289 -5.671 2.297 1.00 29.88 331 ILE A CA 1
ATOM 2452 C C . ILE A 1 307 ? -21.580 -6.427 2.601 1.00 31.83 331 ILE A C 1
ATOM 2453 O O . ILE A 1 307 ? -21.907 -6.636 3.766 1.00 30.73 331 ILE A O 1
ATOM 2458 N N . ALA A 1 308 ? -22.310 -6.820 1.549 1.00 34.33 332 ALA A N 1
ATOM 2459 C CA . ALA A 1 308 ? -23.636 -7.398 1.705 1.00 38.13 332 ALA A CA 1
ATOM 2460 C C . ALA A 1 308 ? -23.866 -8.500 0.673 1.00 42.91 332 ALA A C 1
ATOM 2461 O O . ALA A 1 308 ? -23.101 -8.642 -0.280 1.00 41.45 332 ALA A O 1
ATOM 2463 N N . ALA A 1 309 ? -24.936 -9.275 0.889 1.00 49.21 333 ALA A N 1
ATOM 2464 C CA . ALA A 1 309 ? -25.341 -10.340 -0.016 1.00 53.03 333 ALA A CA 1
ATOM 2465 C C . ALA A 1 309 ? -26.073 -9.752 -1.222 1.00 58.28 333 ALA A C 1
ATOM 2466 O O . ALA A 1 309 ? -26.016 -10.312 -2.316 1.00 60.08 333 ALA A O 1
ATOM 2468 N N . GLU A 1 310 ? -26.712 -8.607 -0.988 1.00 63.40 334 GLU A N 1
ATOM 2469 C CA . GLU A 1 310 ? -27.433 -7.902 -2.073 1.00 68.25 334 GLU A CA 1
ATOM 2470 C C . GLU A 1 310 ? -27.810 -6.513 -1.563 1.00 71.68 334 GLU A C 1
ATOM 2471 O O . GLU A 1 310 ? -27.600 -6.259 -0.361 1.00 72.25 334 GLU A O 1
ATOM 2477 N N . THR A 1 311 ? -28.338 -5.657 -2.434 1.00 74.86 335 THR A N 1
ATOM 2478 C CA . THR A 1 311 ? -28.680 -4.276 -2.126 1.00 76.12 335 THR A CA 1
ATOM 2479 C C . THR A 1 311 ? -29.334 -4.184 -0.747 1.00 78.39 335 THR A C 1
ATOM 2480 O O . THR A 1 311 ? -30.425 -4.708 -0.537 1.00 80.09 335 THR A O 1
ATOM 2484 N N . SER A 1 312 ? -28.652 -3.492 0.175 1.00 79.80 336 SER A N 1
ATOM 2485 C CA . SER A 1 312 ? -29.079 -3.367 1.561 1.00 79.81 336 SER A CA 1
ATOM 2486 C C . SER A 1 312 ? -30.485 -2.774 1.643 1.00 80.57 336 SER A C 1
ATOM 2487 O O . SER A 1 312 ? -30.936 -2.120 0.703 1.00 81.50 336 SER A O 1
ATOM 2490 N N . PRO A 1 313 ? -31.217 -3.028 2.753 1.00 81.71 337 PRO A N 1
ATOM 2491 C CA . PRO A 1 313 ? -32.595 -2.559 2.898 1.00 81.27 337 PRO A CA 1
ATOM 2492 C C . PRO A 1 313 ? -32.609 -1.032 2.802 1.00 79.27 337 PRO A C 1
ATOM 2493 O O . PRO A 1 313 ? -33.674 -0.443 2.855 1.00 80.70 337 PRO A O 1
ATOM 2497 N N . GLU A 1 314 ? -31.428 -0.444 2.630 1.00 74.14 338 GLU A N 1
ATOM 2498 C CA . GLU A 1 314 ? -31.335 1.028 2.657 1.00 68.78 338 GLU A CA 1
ATOM 2499 C C . GLU A 1 314 ? -29.942 1.388 2.160 1.00 63.61 338 GLU A C 1
ATOM 2500 O O . GLU A 1 314 ? -28.970 0.781 2.636 1.00 64.37 338 GLU A O 1
ATOM 2506 N N . LEU A 1 315 ? -29.861 2.322 1.226 1.00 56.36 339 LEU A N 1
ATOM 2507 C CA . LEU A 1 315 ? -28.553 2.636 0.670 1.00 51.75 339 LEU A CA 1
ATOM 2508 C C . LEU A 1 315 ? -27.967 3.849 1.389 1.00 49.09 339 LEU A C 1
ATOM 2509 O O . LEU A 1 315 ? -28.691 4.774 1.756 1.00 49.81 339 LEU A O 1
ATOM 2514 N N . LYS A 1 316 ? -26.641 3.837 1.565 1.00 43.99 340 LYS A N 1
ATOM 2515 C CA . LYS A 1 316 ? -25.924 4.937 2.186 1.00 41.14 340 LYS A CA 1
ATOM 2516 C C . LYS A 1 316 ? -25.385 5.835 1.072 1.00 37.71 340 LYS A C 1
ATOM 2517 O O . LYS A 1 316 ? -24.636 5.366 0.216 1.00 36.67 340 LYS A O 1
ATOM 2523 N N . PRO A 1 317 ? -25.752 7.138 1.017 1.00 34.94 341 PRO A N 1
ATOM 2524 C CA . PRO A 1 317 ? -25.255 8.024 -0.036 1.00 33.07 341 PRO A CA 1
ATOM 2525 C C . PRO A 1 317 ? -23.754 8.277 0.095 1.00 31.33 341 PRO A C 1
ATOM 2526 O O . PRO A 1 317 ? -23.239 8.416 1.203 1.00 31.03 341 PRO A O 1
ATOM 2530 N N . ASP A 1 318 ? -23.072 8.311 -1.057 1.00 28.88 342 ASP A N 1
ATOM 2531 C CA . ASP A 1 318 ? -21.637 8.534 -1.142 1.00 27.41 342 ASP A CA 1
ATOM 2532 C C . ASP A 1 318 ? -20.905 7.443 -0.357 1.00 27.60 342 ASP A C 1
ATOM 2533 O O . ASP A 1 318 ? -20.279 7.716 0.670 1.00 26.18 342 ASP A O 1
ATOM 2538 N N . SER A 1 319 ? -20.983 6.209 -0.871 1.00 25.65 343 SER A N 1
ATOM 2539 C CA . SER A 1 319 ? -20.385 5.053 -0.219 1.00 25.69 343 SER A CA 1
ATOM 2540 C C . SER A 1 319 ? -20.092 3.963 -1.244 1.00 24.88 343 SER A C 1
ATOM 2541 O O . SER A 1 319 ? -20.548 4.034 -2.381 1.00 24.06 343 SER A O 1
ATOM 2544 N N . TYR A 1 320 ? -19.331 2.951 -0.815 1.00 24.39 344 TYR A N 1
ATOM 2545 C CA . TYR A 1 320 ? -19.113 1.754 -1.610 1.00 24.03 344 TYR A CA 1
ATOM 2546 C C . TYR A 1 320 ? -20.013 0.634 -1.095 1.00 24.05 344 TYR A C 1
ATOM 2547 O O . TYR A 1 320 ? -20.176 0.463 0.113 1.00 24.29 344 TYR A O 1
ATOM 2556 N N . LEU A 1 321 ? -20.608 -0.116 -2.029 1.00 23.76 345 LEU A N 1
ATOM 2557 C CA . LEU A 1 321 ? -21.370 -1.308 -1.698 1.00 24.07 345 LEU A CA 1
ATOM 2558 C C . LEU A 1 321 ? -20.791 -2.488 -2.471 1.00 23.91 345 LEU A C 1
ATOM 2559 O O . LEU A 1 321 ? -20.774 -2.477 -3.701 1.00 22.37 345 LEU A O 1
ATOM 2564 N N . LEU A 1 322 ? -20.293 -3.485 -1.732 1.00 24.36 346 LEU A N 1
ATOM 2565 C CA . LEU A 1 322 ? -19.705 -4.670 -2.334 1.00 25.17 346 LEU A CA 1
ATOM 2566 C C . LEU A 1 322 ? -20.653 -5.846 -2.125 1.00 26.36 346 LEU A C 1
ATOM 2567 O O . LEU A 1 322 ? -21.079 -6.108 -1.003 1.00 25.25 346 LEU A O 1
ATOM 2572 N N . ILE A 1 323 ? -20.975 -6.532 -3.229 1.00 28.25 347 ILE A N 1
ATOM 2573 C CA . ILE A 1 323 ? -21.935 -7.622 -3.229 1.00 29.68 347 ILE A CA 1
ATOM 2574 C C . ILE A 1 323 ? -21.189 -8.922 -3.524 1.00 31.65 347 ILE A C 1
ATOM 2575 O O . ILE A 1 323 ? -20.506 -9.033 -4.540 1.00 30.20 347 ILE A O 1
ATOM 2580 N N . ARG A 1 324 ? -21.325 -9.898 -2.622 1.00 34.08 348 ARG A N 1
ATOM 2581 C CA . ARG A 1 324 ? -20.692 -11.193 -2.803 1.00 37.98 348 ARG A CA 1
ATOM 2582 C C . ARG A 1 324 ? -21.466 -11.981 -3.859 1.00 38.13 348 ARG A C 1
ATOM 2583 O O . ARG A 1 324 ? -22.661 -11.767 -4.053 1.00 35.42 348 ARG A O 1
ATOM 2591 N N . PRO A 1 325 ? -20.810 -12.920 -4.575 1.00 42.68 349 PRO A N 1
ATOM 2592 C CA . PRO A 1 325 ? -21.507 -13.758 -5.553 1.00 45.95 349 PRO A CA 1
ATOM 2593 C C . PRO A 1 325 ? -22.446 -14.763 -4.885 1.00 50.51 349 PRO A C 1
ATOM 2594 O O . PRO A 1 325 ? -22.266 -15.106 -3.716 1.00 51.56 349 PRO A O 1
ATOM 2598 N N . ARG A 1 326 ? -23.459 -15.209 -5.640 1.00 54.02 350 ARG A N 1
ATOM 2599 C CA . ARG A 1 326 ? -24.419 -16.199 -5.173 1.00 56.31 350 ARG A CA 1
ATOM 2600 C C . ARG A 1 326 ? -23.736 -17.556 -5.019 1.00 57.70 350 ARG A C 1
ATOM 2601 O O . ARG A 1 326 ? -24.150 -18.360 -4.186 1.00 59.23 350 ARG A O 1
ATOM 2609 N N . ASP A 1 327 ? -22.707 -17.802 -5.841 1.00 58.50 351 ASP A N 1
ATOM 2610 C CA . ASP A 1 327 ? -21.933 -19.032 -5.795 1.00 60.68 351 ASP A CA 1
ATOM 2611 C C . ASP A 1 327 ? -20.458 -18.680 -5.617 1.00 58.93 351 ASP A C 1
ATOM 2612 O O . ASP A 1 327 ? -20.053 -17.548 -5.863 1.00 59.14 351 ASP A O 1
ATOM 2617 N N . LYS A 1 328 ? -19.662 -19.678 -5.221 1.00 57.95 352 LYS A N 1
ATOM 2618 C CA . LYS A 1 328 ? -18.262 -19.483 -4.875 1.00 57.30 352 LYS A CA 1
ATOM 2619 C C . LYS A 1 328 ? -17.433 -19.144 -6.113 1.00 53.48 352 LYS A C 1
ATOM 2620 O O . LYS A 1 328 ? -16.309 -18.665 -5.979 1.00 53.00 352 LYS A O 1
ATOM 2626 N N . THR A 1 329 ? -17.982 -19.406 -7.308 1.00 51.56 353 THR A N 1
ATOM 2627 C CA . THR A 1 329 ? -17.265 -19.201 -8.558 1.00 49.68 353 THR A CA 1
ATOM 2628 C C . THR A 1 329 ? -17.592 -17.836 -9.169 1.00 48.71 353 THR A C 1
ATOM 2629 O O . THR A 1 329 ? -16.796 -17.310 -9.946 1.00 46.77 353 THR A O 1
ATOM 2633 N N . GLY A 1 330 ? -18.753 -17.264 -8.812 1.00 48.32 354 GLY A N 1
ATOM 2634 C CA . GLY A 1 330 ? -19.228 -16.020 -9.404 1.00 47.10 354 GLY A CA 1
ATOM 2635 C C . GLY A 1 330 ? -18.369 -14.814 -9.023 1.00 46.26 354 GLY A C 1
ATOM 2636 O O . GLY A 1 330 ? -17.647 -14.852 -8.029 1.00 48.40 354 GLY A O 1
ATOM 2637 N N . GLU A 1 331 ? -18.466 -13.743 -9.824 1.00 43.15 355 GLU A N 1
ATOM 2638 C CA . GLU A 1 331 ? -17.700 -12.523 -9.607 1.00 41.39 355 GLU A CA 1
ATOM 2639 C C . GLU A 1 331 ? -18.408 -11.627 -8.593 1.00 37.98 355 GLU A C 1
ATOM 2640 O O . GLU A 1 331 ? -19.633 -11.650 -8.479 1.00 34.78 355 GLU A O 1
ATOM 2646 N N . TRP A 1 332 ? -17.613 -10.816 -7.882 1.00 36.11 356 TRP A N 1
ATOM 2647 C CA . TRP A 1 332 ? -18.137 -9.805 -6.980 1.00 34.98 356 TRP A CA 1
ATOM 2648 C C . TRP A 1 332 ? -18.650 -8.628 -7.803 1.00 33.40 356 TRP A C 1
ATOM 2649 O O . TRP A 1 332 ? -18.240 -8.452 -8.949 1.00 33.08 356 TRP A O 1
ATOM 2660 N N . THR A 1 333 ? -19.521 -7.813 -7.196 1.00 32.17 357 THR A N 1
ATOM 2661 C CA . THR A 1 333 ? -19.965 -6.570 -7.805 1.00 31.16 357 THR A CA 1
ATOM 2662 C C . THR A 1 333 ? -19.740 -5.412 -6.836 1.00 29.72 357 THR A C 1
ATOM 2663 O O . THR A 1 333 ? -20.323 -5.387 -5.752 1.00 30.13 357 THR A O 1
ATOM 2667 N N . LEU A 1 334 ? -18.892 -4.461 -7.247 1.00 27.19 358 LEU A N 1
ATOM 2668 C CA . LEU A 1 334 ? -18.655 -3.241 -6.493 1.00 26.70 358 LEU A CA 1
ATOM 2669 C C . LEU A 1 334 ? -19.469 -2.104 -7.103 1.00 26.99 358 LEU A C 1
ATOM 2670 O O . LEU A 1 334 ? -19.411 -1.872 -8.309 1.00 26.83 358 LEU A O 1
ATOM 2675 N N . TYR A 1 335 ? -20.218 -1.400 -6.251 1.00 27.07 359 TYR A N 1
ATOM 2676 C CA . TYR A 1 335 ? -20.954 -0.211 -6.647 1.00 27.34 359 TYR A CA 1
ATOM 2677 C C . TYR A 1 335 ? -20.401 1.001 -5.906 1.00 27.01 359 TYR A C 1
ATOM 2678 O O . TYR A 1 335 ? -20.131 0.910 -4.709 1.00 25.54 359 TYR A O 1
ATOM 2687 N N . TYR A 1 336 ? -20.244 2.124 -6.619 1.00 25.74 360 TYR A N 1
ATOM 2688 C CA . TYR A 1 336 ? -20.206 3.422 -5.967 1.00 26.16 360 TYR A CA 1
ATOM 2689 C C . TYR A 1 336 ? -21.637 3.936 -5.852 1.00 27.12 360 TYR A C 1
ATOM 2690 O O . TYR A 1 336 ? -22.295 4.181 -6.861 1.00 28.07 360 TYR A O 1
ATOM 2699 N N . VAL A 1 337 ? -22.111 4.059 -4.608 1.00 26.97 361 VAL A N 1
ATOM 2700 C CA . VAL A 1 337 ? -23.400 4.661 -4.319 1.00 27.40 361 VAL A CA 1
ATOM 2701 C C . VAL A 1 337 ? -23.182 6.166 -4.186 1.00 28.28 361 VAL A C 1
ATOM 2702 O O . VAL A 1 337 ? -22.556 6.615 -3.230 1.00 25.99 361 VAL A O 1
ATOM 2706 N N . ASP A 1 338 ? -23.696 6.943 -5.146 1.00 29.85 362 ASP A N 1
ATOM 2707 C CA . ASP A 1 338 ? -23.412 8.371 -5.192 1.00 31.28 362 ASP A CA 1
ATOM 2708 C C . ASP A 1 338 ? -24.347 9.109 -4.236 1.00 32.11 362 ASP A C 1
ATOM 2709 O O . ASP A 1 338 ? -25.125 8.491 -3.512 1.00 32.32 362 ASP A O 1
ATOM 2714 N N . GLU A 1 339 ? -24.258 10.444 -4.247 1.00 34.59 363 GLU A N 1
ATOM 2715 C CA . GLU A 1 339 ? -24.925 11.285 -3.265 1.00 37.09 363 GLU A CA 1
ATOM 2716 C C . GLU A 1 339 ? -26.444 11.210 -3.411 1.00 36.82 363 GLU A C 1
ATOM 2717 O O . GLU A 1 339 ? -27.159 11.565 -2.477 1.00 37.58 363 GLU A O 1
ATOM 2723 N N . ASP A 1 340 ? -26.926 10.749 -4.575 1.00 36.65 364 ASP A N 1
ATOM 2724 C CA . ASP A 1 340 ? -28.352 10.605 -4.827 1.00 37.12 364 ASP A CA 1
ATOM 2725 C C . ASP A 1 340 ? -28.780 9.142 -4.700 1.00 37.25 364 ASP A C 1
ATOM 2726 O O . ASP A 1 340 ? -29.884 8.792 -5.111 1.00 36.67 364 ASP A O 1
ATOM 2731 N N . LYS A 1 341 ? -27.897 8.303 -4.135 1.00 37.14 365 LYS A N 1
ATOM 2732 C CA . LYS A 1 341 ? -28.166 6.898 -3.854 1.00 37.26 365 LYS A CA 1
ATOM 2733 C C . LYS A 1 341 ? -28.330 6.087 -5.140 1.00 36.48 365 LYS A C 1
ATOM 2734 O O . LYS A 1 341 ? -29.037 5.081 -5.141 1.00 35.02 365 LYS A O 1
ATOM 2740 N N . LYS A 1 342 ? -27.647 6.496 -6.217 1.00 36.54 366 LYS A N 1
ATOM 2741 C CA . LYS A 1 342 ? -27.627 5.725 -7.450 1.00 37.18 366 LYS A CA 1
ATOM 2742 C C . LYS A 1 342 ? -26.498 4.699 -7.391 1.00 36.03 366 LYS A C 1
ATOM 2743 O O . LYS A 1 342 ? -25.364 5.047 -7.064 1.00 34.41 366 LYS A O 1
ATOM 2749 N N . LEU A 1 343 ? -26.823 3.443 -7.728 1.00 35.11 367 LEU A N 1
ATOM 2750 C CA . LEU A 1 343 ? -25.839 2.376 -7.821 1.00 34.78 367 LEU A CA 1
ATOM 2751 C C . LEU A 1 343 ? -25.069 2.508 -9.133 1.00 34.74 367 LEU A C 1
ATOM 2752 O O . LEU A 1 343 ? -25.617 2.233 -10.200 1.00 35.26 367 LEU A O 1
ATOM 2757 N N . ASN A 1 344 ? -23.798 2.917 -9.038 1.00 33.23 368 ASN A N 1
ATOM 2758 C CA . ASN A 1 344 ? -22.912 3.003 -10.187 1.00 32.90 368 ASN A CA 1
ATOM 2759 C C . ASN A 1 344 ? -21.966 1.803 -10.175 1.00 32.99 368 ASN A C 1
ATOM 2760 O O . ASN A 1 344 ? -21.076 1.727 -9.327 1.00 31.36 368 ASN A O 1
ATOM 2765 N N . PRO A 1 345 ? -22.115 0.832 -11.108 1.00 32.98 369 PRO A N 1
ATOM 2766 C CA . PRO A 1 345 ? -21.279 -0.369 -11.102 1.00 32.32 369 PRO A CA 1
ATOM 2767 C C . PRO A 1 345 ? -19.832 -0.036 -11.452 1.00 32.26 369 PRO A C 1
ATOM 2768 O O . PRO A 1 345 ? -19.571 0.665 -12.427 1.00 32.36 369 PRO A O 1
ATOM 2772 N N . VAL A 1 346 ? -18.904 -0.545 -10.638 1.00 32.01 370 VAL A N 1
ATOM 2773 C CA . VAL A 1 346 ? -17.485 -0.291 -10.813 1.00 33.30 370 VAL A CA 1
ATOM 2774 C C . VAL A 1 346 ? -16.869 -1.530 -11.455 1.00 35.12 370 VAL A C 1
ATOM 2775 O O . VAL A 1 346 ? -16.780 -2.577 -10.818 1.00 35.75 370 VAL A O 1
ATOM 2779 N N . THR A 1 347 ? -16.465 -1.399 -12.725 1.00 36.76 371 THR A N 1
ATOM 2780 C CA . THR A 1 347 ? -16.025 -2.534 -13.517 1.00 37.91 371 THR A CA 1
ATOM 2781 C C . THR A 1 347 ? -14.677 -2.230 -14.159 1.00 38.78 371 THR A C 1
ATOM 2782 O O . THR A 1 347 ? -14.256 -1.076 -14.236 1.00 38.68 371 THR A O 1
ATOM 2786 N N . LEU A 1 348 ? -14.016 -3.295 -14.618 1.00 37.79 372 LEU A N 1
ATOM 2787 C CA . LEU A 1 348 ? -12.714 -3.202 -15.253 1.00 38.81 372 LEU A CA 1
ATOM 2788 C C . LEU A 1 348 ? -12.740 -4.015 -16.543 1.00 38.61 372 LEU A C 1
ATOM 2789 O O . LEU A 1 348 ? -13.332 -5.091 -16.577 1.00 38.21 372 LEU A O 1
ATOM 2794 N N . PRO A 1 349 ? -12.092 -3.545 -17.633 1.00 39.67 373 PRO A N 1
ATOM 2795 C CA . PRO A 1 349 ? -11.985 -4.344 -18.852 1.00 38.78 373 PRO A CA 1
ATOM 2796 C C . PRO A 1 349 ? -11.084 -5.555 -18.630 1.00 37.01 373 PRO A C 1
ATOM 2797 O O . PRO A 1 349 ? -10.143 -5.498 -17.841 1.00 35.51 373 PRO A O 1
ATOM 2801 N N . VAL A 1 350 ? -11.401 -6.653 -19.325 1.00 36.10 374 VAL A N 1
ATOM 2802 C CA . VAL A 1 350 ? -10.554 -7.833 -19.338 1.00 35.48 374 VAL A CA 1
ATOM 2803 C C . VAL A 1 350 ? -9.346 -7.522 -20.221 1.00 36.06 374 VAL A C 1
ATOM 2804 O O . VAL A 1 350 ? -9.509 -7.173 -21.387 1.00 34.02 374 VAL A O 1
ATOM 2808 N N . ILE A 1 351 ? -8.140 -7.637 -19.651 1.00 38.21 375 ILE A N 1
ATOM 2809 C CA . ILE A 1 351 ? -6.924 -7.252 -20.351 1.00 40.43 375 ILE A CA 1
ATOM 2810 C C . ILE A 1 351 ? -6.020 -8.469 -20.533 1.00 41.29 375 ILE A C 1
ATOM 2811 O O . ILE A 1 351 ? -6.074 -9.421 -19.755 1.00 41.67 375 ILE A O 1
ATOM 2816 N N . LYS A 1 352 ? -5.195 -8.407 -21.584 1.00 42.33 376 LYS A N 1
ATOM 2817 C CA . LYS A 1 352 ? -4.169 -9.398 -21.858 1.00 44.30 376 LYS A CA 1
ATOM 2818 C C . LYS A 1 352 ? -3.141 -8.783 -22.807 1.00 47.05 376 LYS A C 1
ATOM 2819 O O . LYS A 1 352 ? -3.299 -7.642 -23.237 1.00 48.87 376 LYS A O 1
ATOM 2825 N N . GLY A 1 353 ? -2.100 -9.557 -23.139 1.00 51.51 377 GLY A N 1
ATOM 2826 C CA . GLY A 1 353 ? -1.088 -9.129 -24.092 1.00 54.18 377 GLY A CA 1
ATOM 2827 C C . GLY A 1 353 ? -0.034 -8.242 -23.433 1.00 58.15 377 GLY A C 1
ATOM 2828 O O . GLY A 1 353 ? 0.490 -8.586 -22.374 1.00 58.50 377 GLY A O 1
ATOM 2829 N N . ALA A 1 354 ? 0.268 -7.104 -24.071 1.00 62.21 378 ALA A N 1
ATOM 2830 C CA . ALA A 1 354 ? 1.233 -6.152 -23.545 1.00 65.82 378 ALA A CA 1
ATOM 2831 C C . ALA A 1 354 ? 0.684 -5.527 -22.265 1.00 68.75 378 ALA A C 1
ATOM 2832 O O . ALA A 1 354 ? -0.424 -4.996 -22.260 1.00 69.65 378 ALA A O 1
ATOM 2834 N N . ILE A 1 355 ? 1.468 -5.605 -21.181 1.00 71.48 379 ILE A N 1
ATOM 2835 C CA . ILE A 1 355 ? 1.035 -5.112 -19.882 1.00 73.66 379 ILE A CA 1
ATOM 2836 C C . ILE A 1 355 ? 1.150 -3.588 -19.864 1.00 75.78 379 ILE A C 1
ATOM 2837 O O . ILE A 1 355 ? 2.221 -3.036 -20.112 1.00 75.19 379 ILE A O 1
ATOM 2842 N N . LYS A 1 356 ? 0.019 -2.923 -19.594 1.00 77.72 380 LYS A N 1
ATOM 2843 C CA . LYS A 1 356 ? -0.008 -1.489 -19.354 1.00 77.28 380 LYS A CA 1
ATOM 2844 C C . LYS A 1 356 ? 0.412 -1.235 -17.909 1.00 77.12 380 LYS A C 1
ATOM 2845 O O . LYS A 1 356 ? -0.098 -1.873 -16.990 1.00 76.01 380 LYS A O 1
ATOM 2851 N N . LEU A 1 357 ? 1.340 -0.287 -17.733 1.00 78.34 381 LEU A N 1
ATOM 2852 C CA . LEU A 1 357 ? 1.966 -0.019 -16.446 1.00 78.12 381 LEU A CA 1
ATOM 2853 C C . LEU A 1 357 ? 1.029 0.802 -15.561 1.00 76.78 381 LEU A C 1
ATOM 2854 O O . LEU A 1 357 ? 1.223 0.873 -14.349 1.00 75.30 381 LEU A O 1
ATOM 2859 N N . SER A 1 358 ? 0.029 1.438 -16.184 1.00 76.22 382 SER A N 1
ATOM 2860 C CA . SER A 1 358 ? -1.022 2.132 -15.462 1.00 76.81 382 SER A CA 1
ATOM 2861 C C . SER A 1 358 ? -1.955 1.127 -14.788 1.00 76.52 382 SER A C 1
ATOM 2862 O O . SER A 1 358 ? -2.412 1.361 -13.671 1.00 77.49 382 SER A O 1
ATOM 2865 N N . GLU A 1 359 ? -2.217 0.006 -15.473 1.00 75.24 383 GLU A N 1
ATOM 2866 C CA . GLU A 1 359 ? -3.218 -0.956 -15.038 1.00 73.34 383 GLU A CA 1
ATOM 2867 C C . GLU A 1 359 ? -2.689 -1.801 -13.879 1.00 70.51 383 GLU A C 1
ATOM 2868 O O . GLU A 1 359 ? -3.453 -2.158 -12.985 1.00 70.89 383 GLU A O 1
ATOM 2874 N N . VAL A 1 360 ? -1.386 -2.110 -13.884 1.00 67.10 384 VAL A N 1
ATOM 2875 C CA . VAL A 1 360 ? -0.777 -2.856 -12.791 1.00 65.27 384 VAL A CA 1
ATOM 2876 C C . VAL A 1 360 ? -0.777 -2.001 -11.523 1.00 63.36 384 VAL A C 1
ATOM 2877 O O . VAL A 1 360 ? -0.812 -2.537 -10.417 1.00 59.16 384 VAL A O 1
ATOM 2881 N N . SER A 1 361 ? -0.741 -0.671 -11.698 1.00 62.58 385 SER A N 1
ATOM 2882 C CA . SER A 1 361 ? -0.727 0.270 -10.588 1.00 61.21 385 SER A CA 1
ATOM 2883 C C . SER A 1 361 ? -2.127 0.820 -10.306 1.00 59.00 385 SER A C 1
ATOM 2884 O O . SER A 1 361 ? -2.269 1.776 -9.546 1.00 60.43 385 SER A O 1
ATOM 2887 N N . ASP A 1 362 ? -3.156 0.209 -10.907 1.00 55.72 386 ASP A N 1
ATOM 2888 C CA . ASP A 1 362 ? -4.530 0.667 -10.766 1.00 52.27 386 ASP A CA 1
ATOM 2889 C C . ASP A 1 362 ? -5.064 0.210 -9.410 1.00 48.72 386 ASP A C 1
ATOM 2890 O O . ASP A 1 362 ? -4.991 -0.974 -9.088 1.00 46.44 386 ASP A O 1
ATOM 2895 N N . PRO A 1 363 ? -5.591 1.127 -8.560 1.00 46.04 387 PRO A N 1
ATOM 2896 C CA . PRO A 1 363 ? -6.239 0.738 -7.304 1.00 44.11 387 PRO A CA 1
ATOM 2897 C C . PRO A 1 363 ? -7.328 -0.327 -7.446 1.00 40.94 387 PRO A C 1
ATOM 2898 O O . PRO A 1 363 ? -7.451 -1.200 -6.588 1.00 40.67 387 PRO A O 1
ATOM 2902 N N . LEU A 1 364 ? -8.114 -0.238 -8.528 1.00 38.52 388 LEU A N 1
ATOM 2903 C CA . LEU A 1 364 ? -9.265 -1.108 -8.730 1.00 37.79 388 LEU A CA 1
ATOM 2904 C C . LEU A 1 364 ? -8.826 -2.527 -9.089 1.00 37.68 388 LEU A C 1
ATOM 2905 O O . LEU A 1 364 ? -9.491 -3.488 -8.709 1.00 36.39 388 LEU A O 1
ATOM 2910 N N . ARG A 1 365 ? -7.717 -2.661 -9.829 1.00 39.91 389 ARG A N 1
ATOM 2911 C CA . ARG A 1 365 ? -7.222 -3.973 -10.223 1.00 39.52 389 ARG A CA 1
ATOM 2912 C C . ARG A 1 365 ? -6.567 -4.663 -9.028 1.00 38.68 389 ARG A C 1
ATOM 2913 O O . ARG A 1 365 ? -6.704 -5.876 -8.866 1.00 38.09 389 ARG A O 1
ATOM 2921 N N . LYS A 1 366 ? -5.863 -3.884 -8.196 1.00 38.19 390 LYS A N 1
ATOM 2922 C CA . LYS A 1 366 ? -5.314 -4.390 -6.947 1.00 37.45 390 LYS A CA 1
ATOM 2923 C C . LYS A 1 366 ? -6.447 -4.898 -6.059 1.00 34.64 390 LYS A C 1
ATOM 2924 O O . LYS A 1 366 ? -6.319 -5.948 -5.432 1.00 33.84 390 LYS A O 1
ATOM 2930 N N . PHE A 1 367 ? -7.556 -4.149 -6.022 1.00 32.26 391 PHE A N 1
ATOM 2931 C CA . PHE A 1 367 ? -8.728 -4.544 -5.257 1.00 31.16 391 PHE A CA 1
ATOM 2932 C C . PHE A 1 367 ? -9.301 -5.846 -5.815 1.00 31.01 391 PHE A C 1
ATOM 2933 O O . PHE A 1 367 ? -9.620 -6.757 -5.055 1.00 29.72 391 PHE A O 1
ATOM 2941 N N . HIS A 1 368 ? -9.434 -5.919 -7.146 1.00 31.90 392 HIS A N 1
ATOM 2942 C CA . HIS A 1 368 ? -9.992 -7.088 -7.809 1.00 32.84 392 HIS A CA 1
ATOM 2943 C C . HIS A 1 368 ? -9.161 -8.330 -7.485 1.00 32.15 392 HIS A C 1
ATOM 2944 O O . HIS A 1 368 ? -9.714 -9.402 -7.253 1.00 31.97 392 HIS A O 1
ATOM 2951 N N . THR A 1 369 ? -7.832 -8.170 -7.482 1.00 32.56 393 THR A N 1
ATOM 2952 C CA . THR A 1 369 ? -6.915 -9.246 -7.140 1.00 33.79 393 THR A CA 1
ATOM 2953 C C . THR A 1 369 ? -7.183 -9.733 -5.717 1.00 33.36 393 THR A C 1
ATOM 2954 O O . THR A 1 369 ? -7.188 -10.936 -5.466 1.00 34.87 393 THR A O 1
ATOM 2958 N N . LEU A 1 370 ? -7.399 -8.788 -4.793 1.00 32.99 394 LEU A N 1
ATOM 2959 C CA . LEU A 1 370 ? -7.636 -9.109 -3.393 1.00 32.63 394 LEU A CA 1
ATOM 2960 C C . LEU A 1 370 ? -8.881 -9.984 -3.256 1.00 32.39 394 LEU A C 1
ATOM 2961 O O . LEU A 1 370 ? -8.876 -10.955 -2.503 1.00 32.11 394 LEU A O 1
ATOM 2966 N N . LEU A 1 371 ? -9.943 -9.633 -3.991 1.00 31.59 395 LEU A N 1
ATOM 2967 C CA . LEU A 1 371 ? -11.206 -10.352 -3.927 1.00 32.28 395 LEU A CA 1
ATOM 2968 C C . LEU A 1 371 ? -11.051 -11.770 -4.476 1.00 32.83 395 LEU A C 1
ATOM 2969 O O . LEU A 1 371 ? -11.690 -12.695 -3.976 1.00 31.66 395 LEU A O 1
ATOM 2974 N N . SER A 1 372 ? -10.204 -11.931 -5.502 1.00 34.22 396 SER A N 1
ATOM 2975 C CA . SER A 1 372 ? -10.029 -13.212 -6.170 1.00 35.55 396 SER A CA 1
ATOM 2976 C C . SER A 1 372 ? -9.342 -14.223 -5.251 1.00 37.99 396 SER A C 1
ATOM 2977 O O . SER A 1 372 ? -9.449 -15.429 -5.472 1.00 38.88 396 SER A O 1
ATOM 2980 N N . GLN A 1 373 ? -8.637 -13.727 -4.225 1.00 39.52 397 GLN A N 1
ATOM 2981 C CA . GLN A 1 373 ? -7.889 -14.580 -3.316 1.00 40.69 397 GLN A CA 1
ATOM 2982 C C . GLN A 1 373 ? -8.739 -14.974 -2.108 1.00 41.15 397 GLN A C 1
ATOM 2983 O O . GLN A 1 373 ? -8.237 -15.639 -1.206 1.00 41.13 397 GLN A O 1
ATOM 2989 N N . VAL A 1 374 ? -10.020 -14.581 -2.094 1.00 40.88 398 VAL A N 1
ATOM 2990 C CA . VAL A 1 374 ? -10.946 -15.011 -1.058 1.00 41.27 398 VAL A CA 1
ATOM 2991 C C . VAL A 1 374 ? -11.302 -16.479 -1.300 1.00 43.06 398 VAL A C 1
ATOM 2992 O O . VAL A 1 374 ? -11.710 -16.847 -2.399 1.00 43.06 398 VAL A O 1
ATOM 2996 N N . SER A 1 375 ? -11.149 -17.309 -0.259 1.00 43.74 399 SER A N 1
ATOM 2997 C CA . SER A 1 375 ? -11.292 -18.752 -0.384 1.00 44.00 399 SER A CA 1
ATOM 2998 C C . SER A 1 375 ? -12.736 -19.127 -0.709 1.00 44.80 399 SER A C 1
ATOM 2999 O O . SER A 1 375 ? -12.985 -19.861 -1.662 1.00 46.99 399 SER A O 1
ATOM 3002 N N . ASP A 1 376 ? -13.676 -18.621 0.097 1.00 44.51 400 ASP A N 1
ATOM 3003 C CA . ASP A 1 376 ? -15.094 -18.862 -0.114 1.00 44.29 400 ASP A CA 1
ATOM 3004 C C . ASP A 1 376 ? -15.830 -17.524 -0.056 1.00 44.06 400 ASP A C 1
ATOM 3005 O O . ASP A 1 376 ? -16.112 -17.018 1.029 1.00 42.79 400 ASP A O 1
ATOM 3010 N N . PRO A 1 377 ? -16.144 -16.903 -1.219 1.00 44.24 401 PRO A N 1
ATOM 3011 C CA . PRO A 1 377 ? -16.899 -15.647 -1.264 1.00 43.96 401 PRO A CA 1
ATOM 3012 C C . PRO A 1 377 ? -18.243 -15.625 -0.534 1.00 44.66 401 PRO A C 1
ATOM 3013 O O . PRO A 1 377 ? -18.712 -14.556 -0.139 1.00 42.10 401 PRO A O 1
ATOM 3017 N N . VAL A 1 378 ? -18.863 -16.803 -0.366 1.00 44.37 402 VAL A N 1
ATOM 3018 C CA . VAL A 1 378 ? -20.136 -16.912 0.332 1.00 44.98 402 VAL A CA 1
ATOM 3019 C C . VAL A 1 378 ? -19.897 -16.892 1.843 1.00 44.77 402 VAL A C 1
ATOM 3020 O O . VAL A 1 378 ? -20.747 -16.417 2.596 1.00 45.50 402 VAL A O 1
ATOM 3024 N N . ASN A 1 379 ? -18.741 -17.416 2.274 1.00 44.06 403 ASN A N 1
ATOM 3025 C CA . ASN A 1 379 ? -18.402 -17.521 3.685 1.00 43.21 403 ASN A CA 1
ATOM 3026 C C . ASN A 1 379 ? -16.979 -17.011 3.902 1.00 41.48 403 ASN A C 1
ATOM 3027 O O . ASN A 1 379 ? -16.082 -17.784 4.229 1.00 41.86 403 ASN A O 1
ATOM 3032 N N . PRO A 1 380 ? -16.719 -15.696 3.722 1.00 39.96 404 PRO A N 1
ATOM 3033 C CA . PRO A 1 380 ? -15.380 -15.148 3.939 1.00 38.51 404 PRO A CA 1
ATOM 3034 C C . PRO A 1 380 ? -15.014 -15.180 5.422 1.00 36.36 404 PRO A C 1
ATOM 3035 O O . PRO A 1 380 ? -15.890 -15.065 6.275 1.00 37.78 404 PRO A O 1
ATOM 3039 N N . THR A 1 381 ? -13.718 -15.353 5.710 1.00 34.25 405 THR A N 1
ATOM 3040 C CA . THR A 1 381 ? -13.219 -15.373 7.076 1.00 32.46 405 THR A CA 1
ATOM 3041 C C . THR A 1 381 ? -13.199 -13.947 7.627 1.00 30.39 405 THR A C 1
ATOM 3042 O O . THR A 1 381 ? -13.328 -12.983 6.874 1.00 28.28 405 THR A O 1
ATOM 3046 N N . ALA A 1 382 ? -13.020 -13.832 8.949 1.00 28.53 406 ALA A N 1
ATOM 3047 C CA . ALA A 1 382 ? -12.935 -12.541 9.613 1.00 27.20 406 ALA A CA 1
ATOM 3048 C C . ALA A 1 382 ? -11.771 -11.730 9.047 1.00 26.41 406 ALA A C 1
ATOM 3049 O O . ALA A 1 382 ? -11.887 -10.519 8.883 1.00 26.20 406 ALA A O 1
ATOM 3051 N N . HIS A 1 383 ? -10.658 -12.405 8.740 1.00 25.99 407 HIS A N 1
ATOM 3052 C CA . HIS A 1 383 ? -9.463 -11.740 8.242 1.00 26.91 407 HIS A CA 1
ATOM 3053 C C . HIS A 1 383 ? -9.667 -11.270 6.802 1.00 26.64 407 HIS A C 1
ATOM 3054 O O . HIS A 1 383 ? -9.131 -10.234 6.413 1.00 26.13 407 HIS A O 1
ATOM 3061 N N . GLU A 1 384 ? -10.431 -12.044 6.022 1.00 27.76 408 GLU A N 1
ATOM 3062 C CA . GLU A 1 384 ? -10.787 -11.664 4.661 1.00 28.16 408 GLU A CA 1
ATOM 3063 C C . GLU A 1 384 ? -11.654 -10.405 4.693 1.00 27.68 408 GLU A C 1
ATOM 3064 O O . GLU A 1 384 ? -11.358 -9.435 4.001 1.00 28.12 408 GLU A O 1
ATOM 3070 N N . LEU A 1 385 ? -12.717 -10.428 5.507 1.00 27.30 409 LEU A N 1
ATOM 3071 C CA . LEU A 1 385 ? -13.606 -9.287 5.664 1.00 27.26 409 LEU A CA 1
ATOM 3072 C C . LEU A 1 385 ? -12.819 -8.070 6.151 1.00 27.08 409 LEU A C 1
ATOM 3073 O O . LEU A 1 385 ? -13.072 -6.949 5.717 1.00 25.88 409 LEU A O 1
ATOM 3078 N N . LYS A 1 386 ? -11.859 -8.302 7.054 1.00 27.27 410 LYS A N 1
ATOM 3079 C CA . LYS A 1 386 ? -11.031 -7.238 7.598 1.00 27.22 410 LYS A CA 1
ATOM 3080 C C . LYS A 1 386 ? -10.228 -6.563 6.487 1.00 27.29 410 LYS A C 1
ATOM 3081 O O . LYS A 1 386 ? -10.174 -5.335 6.420 1.00 28.04 410 LYS A O 1
ATOM 3087 N N . GLN A 1 387 ? -9.596 -7.374 5.631 1.00 27.34 411 GLN A N 1
ATOM 3088 C CA . GLN A 1 387 ? -8.727 -6.871 4.578 1.00 28.29 411 GLN A CA 1
ATOM 3089 C C . GLN A 1 387 ? -9.542 -6.144 3.509 1.00 27.02 411 GLN A C 1
ATOM 3090 O O . GLN A 1 387 ? -9.104 -5.116 3.000 1.00 27.33 411 GLN A O 1
ATOM 3096 N N . ILE A 1 388 ? -10.719 -6.684 3.173 1.00 26.79 412 ILE A N 1
ATOM 3097 C CA . ILE A 1 388 ? -11.575 -6.093 2.152 1.00 26.55 412 ILE A CA 1
ATOM 3098 C C . ILE A 1 388 ? -12.085 -4.741 2.651 1.00 26.43 412 ILE A C 1
ATOM 3099 O O . ILE A 1 388 ? -12.094 -3.762 1.906 1.00 25.43 412 ILE A O 1
ATOM 3104 N N . GLY A 1 389 ? -12.522 -4.700 3.915 1.00 25.70 413 GLY A N 1
ATOM 3105 C CA . GLY A 1 389 ? -12.954 -3.461 4.539 1.00 25.96 413 GLY A CA 1
ATOM 3106 C C . GLY A 1 389 ? -11.862 -2.394 4.503 1.00 26.29 413 GLY A C 1
ATOM 3107 O O . GLY A 1 389 ? -12.130 -1.251 4.146 1.00 26.09 413 GLY A O 1
ATOM 3108 N N . ARG A 1 390 ? -10.636 -2.786 4.870 1.00 26.93 414 ARG A N 1
ATOM 3109 C CA . ARG A 1 390 ? -9.486 -1.894 4.875 1.00 28.28 414 ARG A CA 1
ATOM 3110 C C . ARG A 1 390 ? -9.277 -1.300 3.482 1.00 28.05 414 ARG A C 1
ATOM 3111 O O . ARG A 1 390 ? -9.030 -0.103 3.349 1.00 28.52 414 ARG A O 1
ATOM 3119 N N . ALA A 1 391 ? -9.381 -2.150 2.453 1.00 26.92 415 ALA A N 1
ATOM 3120 C CA . ALA A 1 391 ? -9.202 -1.722 1.075 1.00 26.66 415 ALA A CA 1
ATOM 3121 C C . ALA A 1 391 ? -10.275 -0.704 0.689 1.00 25.59 415 ALA A C 1
ATOM 3122 O O . ALA A 1 391 ? -9.959 0.307 0.071 1.00 25.72 415 ALA A O 1
ATOM 3124 N N . LEU A 1 392 ? -11.530 -0.970 1.079 1.00 25.24 416 LEU A N 1
ATOM 3125 C CA . LEU A 1 392 ? -12.656 -0.115 0.730 1.00 25.55 416 LEU A CA 1
ATOM 3126 C C . LEU A 1 392 ? -12.544 1.247 1.417 1.00 25.94 416 LEU A C 1
ATOM 3127 O O . LEU A 1 392 ? -12.875 2.269 0.820 1.00 25.54 416 LEU A O 1
ATOM 3132 N N . ILE A 1 393 ? -12.087 1.256 2.675 1.00 26.04 417 ILE A N 1
ATOM 3133 C CA . ILE A 1 393 ? -11.967 2.486 3.444 1.00 26.63 417 ILE A CA 1
ATOM 3134 C C . ILE A 1 393 ? -11.030 3.460 2.725 1.00 27.26 417 ILE A C 1
ATOM 3135 O O . ILE A 1 393 ? -11.258 4.669 2.762 1.00 27.64 417 ILE A O 1
ATOM 3140 N N . GLU A 1 394 ? -9.994 2.918 2.069 1.00 27.55 418 GLU A N 1
ATOM 3141 C CA . GLU A 1 394 ? -8.902 3.708 1.524 1.00 29.39 418 GLU A CA 1
ATOM 3142 C C . GLU A 1 394 ? -8.908 3.726 -0.005 1.00 29.87 418 GLU A C 1
ATOM 3143 O O . GLU A 1 394 ? -7.964 4.237 -0.605 1.00 31.79 418 GLU A O 1
ATOM 3149 N N . LEU A 1 395 ? -9.959 3.184 -0.637 1.00 29.69 419 LEU A N 1
ATOM 3150 C CA . LEU A 1 395 ? -9.990 3.054 -2.090 1.00 29.70 419 LEU A CA 1
ATOM 3151 C C . LEU A 1 395 ? -10.129 4.433 -2.733 1.00 29.90 419 LEU A C 1
ATOM 3152 O O . LEU A 1 395 ? -11.053 5.175 -2.410 1.00 28.51 419 LEU A O 1
ATOM 3157 N N . LYS A 1 396 ? -9.211 4.752 -3.656 1.00 31.61 420 LYS A N 1
ATOM 3158 C CA . LYS A 1 396 ? -9.229 6.012 -4.385 1.00 33.01 420 LYS A CA 1
ATOM 3159 C C . LYS A 1 396 ? -9.075 5.726 -5.877 1.00 33.39 420 LYS A C 1
ATOM 3160 O O . LYS A 1 396 ? -7.960 5.733 -6.395 1.00 32.20 420 LYS A O 1
ATOM 3166 N N . PRO A 1 397 ? -10.179 5.454 -6.614 1.00 33.76 421 PRO A N 1
ATOM 3167 C CA . PRO A 1 397 ? -10.103 5.215 -8.057 1.00 35.38 421 PRO A CA 1
ATOM 3168 C C . PRO A 1 397 ? -9.600 6.433 -8.827 1.00 36.94 421 PRO A C 1
ATOM 3169 O O . PRO A 1 397 ? -9.753 7.564 -8.373 1.00 38.50 421 PRO A O 1
ATOM 3173 N N . ARG A 1 398 ? -9.015 6.187 -10.004 1.00 40.04 422 ARG A N 1
ATOM 3174 C CA . ARG A 1 398 ? -8.576 7.260 -10.882 1.00 42.42 422 ARG A CA 1
ATOM 3175 C C . ARG A 1 398 ? -9.794 7.942 -11.504 1.00 43.05 422 ARG A C 1
ATOM 3176 O O . ARG A 1 398 ? -9.734 9.119 -11.854 1.00 43.48 422 ARG A O 1
ATOM 3184 N N . GLN A 1 399 ? -10.895 7.191 -11.628 1.00 42.46 423 GLN A N 1
ATOM 3185 C CA . GLN A 1 399 ? -12.153 7.731 -12.115 1.00 42.51 423 GLN A CA 1
ATOM 3186 C C . GLN A 1 399 ? -12.811 8.541 -11.001 1.00 42.52 423 GLN A C 1
ATOM 3187 O O . GLN A 1 399 ? -13.066 8.009 -9.923 1.00 40.63 423 GLN A O 1
ATOM 3193 N N . ASP A 1 400 ? -13.102 9.818 -11.282 1.00 43.46 424 ASP A N 1
ATOM 3194 C CA . ASP A 1 400 ? -13.787 10.687 -10.336 1.00 43.89 424 ASP A CA 1
ATOM 3195 C C . ASP A 1 400 ? -15.234 10.236 -10.159 1.00 42.49 424 ASP A C 1
ATOM 3196 O O . ASP A 1 400 ? -15.827 10.472 -9.110 1.00 42.43 424 ASP A O 1
ATOM 3201 N N . GLU A 1 401 ? -15.793 9.588 -11.191 1.00 41.12 425 GLU A N 1
ATOM 3202 C CA . GLU A 1 401 ? -17.174 9.129 -11.169 1.00 40.39 425 GLU A CA 1
ATOM 3203 C C . GLU A 1 401 ? -17.353 8.014 -10.138 1.00 36.41 425 GLU A C 1
ATOM 3204 O O . GLU A 1 401 ? -18.468 7.774 -9.679 1.00 34.44 425 GLU A O 1
ATOM 3210 N N . TRP A 1 402 ? -16.255 7.333 -9.790 1.00 34.10 426 TRP A N 1
ATOM 3211 C CA . TRP A 1 402 ? -16.294 6.203 -8.874 1.00 33.32 426 TRP A CA 1
ATOM 3212 C C . TRP A 1 402 ? -15.608 6.542 -7.548 1.00 31.76 426 TRP A C 1
ATOM 3213 O O . TRP A 1 402 ? -15.414 5.661 -6.713 1.00 30.33 426 TRP A O 1
ATOM 3224 N N . HIS A 1 403 ? -15.255 7.820 -7.358 1.00 31.15 427 HIS A N 1
ATOM 3225 C CA . HIS A 1 403 ? -14.510 8.265 -6.192 1.00 30.57 427 HIS A CA 1
ATOM 3226 C C . HIS A 1 403 ? -15.501 8.811 -5.166 1.00 29.01 427 HIS A C 1
ATOM 3227 O O . HIS A 1 403 ? -16.394 9.575 -5.528 1.00 29.12 427 HIS A O 1
ATOM 3234 N N . CYS A 1 404 ? -15.355 8.404 -3.896 1.00 26.99 428 CYS A N 1
ATOM 3235 C CA . CYS A 1 404 ? -16.164 8.959 -2.821 1.00 26.62 428 CYS A CA 1
ATOM 3236 C C . CYS A 1 404 ? -15.801 10.431 -2.624 1.00 26.02 428 CYS A C 1
ATOM 3237 O O . CYS A 1 404 ? -14.642 10.814 -2.757 1.00 27.05 428 CYS A O 1
ATOM 3240 N N . LYS A 1 405 ? -16.813 11.243 -2.303 1.00 26.44 429 LYS A N 1
ATOM 3241 C CA . LYS A 1 405 ? -16.661 12.683 -2.174 1.00 26.80 429 LYS A CA 1
ATOM 3242 C C . LYS A 1 405 ? -16.213 13.020 -0.753 1.00 26.53 429 LYS A C 1
ATOM 3243 O O . LYS A 1 405 ? -15.335 13.860 -0.561 1.00 26.47 429 LYS A O 1
ATOM 3249 N N . ASN A 1 406 ? -16.835 12.356 0.229 1.00 26.33 430 ASN A N 1
ATOM 3250 C CA . ASN A 1 406 ? -16.480 12.500 1.633 1.00 26.39 430 ASN A CA 1
ATOM 3251 C C . ASN A 1 406 ? -16.545 13.969 2.043 1.00 27.36 430 ASN A C 1
ATOM 3252 O O . ASN A 1 406 ? -15.622 14.482 2.675 1.00 27.93 430 ASN A O 1
ATOM 3257 N N . LYS A 1 407 ? -17.649 14.631 1.680 1.00 27.88 431 LYS A N 1
ATOM 3258 C CA . LYS A 1 407 ? -17.880 16.011 2.068 1.00 29.20 431 LYS A CA 1
ATOM 3259 C C . LYS A 1 407 ? -18.143 16.054 3.571 1.00 28.63 431 LYS A C 1
ATOM 3260 O O . LYS A 1 407 ? -19.008 15.335 4.066 1.00 28.53 431 LYS A O 1
ATOM 3266 N N . TRP A 1 408 ? -17.392 16.908 4.279 1.00 28.91 432 TRP A N 1
ATOM 3267 C CA . TRP A 1 408 ? -17.369 16.899 5.735 1.00 28.28 432 TRP A CA 1
ATOM 3268 C C . TRP A 1 408 ? -17.005 18.292 6.252 1.00 28.76 432 TRP A C 1
ATOM 3269 O O . TRP A 1 408 ? -16.369 19.071 5.545 1.00 31.34 432 TRP A O 1
ATOM 3280 N N . SER A 1 409 ? -17.389 18.585 7.500 1.00 28.68 433 SER A N 1
ATOM 3281 C CA . SER A 1 409 ? -17.064 19.852 8.140 1.00 28.12 433 SER A CA 1
ATOM 3282 C C . SER A 1 409 ? -15.562 19.938 8.407 1.00 28.31 433 SER A C 1
ATOM 3283 O O . SER A 1 409 ? -14.905 18.921 8.621 1.00 27.81 433 SER A O 1
ATOM 3286 N N . GLY A 1 410 ? -15.032 21.167 8.405 1.00 27.82 434 GLY A N 1
ATOM 3287 C CA . GLY A 1 410 ? -13.638 21.411 8.737 1.00 27.97 434 GLY A CA 1
ATOM 3288 C C . GLY A 1 410 ? -13.404 21.386 10.246 1.00 27.48 434 GLY A C 1
ATOM 3289 O O . GLY A 1 410 ? -14.341 21.545 11.024 1.00 27.92 434 GLY A O 1
ATOM 3290 N N . ALA A 1 411 ? -12.138 21.212 10.640 1.00 28.37 435 ALA A N 1
ATOM 3291 C CA . ALA A 1 411 ? -11.770 21.020 12.035 1.00 28.90 435 ALA A CA 1
ATOM 3292 C C . ALA A 1 411 ? -12.223 22.199 12.893 1.00 29.37 435 ALA A C 1
ATOM 3293 O O . ALA A 1 411 ? -12.699 21.991 14.007 1.00 28.51 435 ALA A O 1
ATOM 3295 N N . GLU A 1 412 ? -12.063 23.429 12.385 1.00 29.45 436 GLU A N 1
ATOM 3296 C CA . GLU A 1 412 ? -12.346 24.610 13.187 1.00 30.27 436 GLU A CA 1
ATOM 3297 C C . GLU A 1 412 ? -13.849 24.720 13.439 1.00 29.69 436 GLU A C 1
ATOM 3298 O O . GLU A 1 412 ? -14.258 24.970 14.569 1.00 29.74 436 GLU A O 1
ATOM 3304 N N . GLU A 1 413 ? -14.660 24.504 12.393 1.00 29.31 437 GLU A N 1
ATOM 3305 C CA . GLU A 1 413 ? -16.113 24.511 12.505 1.00 30.26 437 GLU A CA 1
ATOM 3306 C C . GLU A 1 413 ? -16.578 23.470 13.525 1.00 28.52 437 GLU A C 1
ATOM 3307 O O . GLU A 1 413 ? -17.482 23.735 14.315 1.00 29.03 437 GLU A O 1
ATOM 3313 N N . ILE A 1 414 ? -15.968 22.280 13.488 1.00 27.00 438 ILE A N 1
ATOM 3314 C CA . ILE A 1 414 ? -16.291 21.213 14.421 1.00 26.35 438 ILE A CA 1
ATOM 3315 C C . ILE A 1 414 ? -15.918 21.645 15.842 1.00 26.32 438 ILE A C 1
ATOM 3316 O O . ILE A 1 414 ? -16.694 21.442 16.774 1.00 26.51 438 ILE A O 1
ATOM 3321 N N . ALA A 1 415 ? -14.732 22.247 15.994 1.00 25.97 439 ALA A N 1
ATOM 3322 C CA . ALA A 1 415 ? -14.252 22.698 17.293 1.00 26.91 439 ALA A CA 1
ATOM 3323 C C . ALA A 1 415 ? -15.204 23.736 17.883 1.00 27.26 439 ALA A C 1
ATOM 3324 O O . ALA A 1 415 ? -15.476 23.717 19.083 1.00 27.11 439 ALA A O 1
ATOM 3326 N N . GLN A 1 416 ? -15.708 24.636 17.028 1.00 28.52 440 GLN A N 1
ATOM 3327 C CA . GLN A 1 416 ? -16.662 25.652 17.445 1.00 30.12 440 GLN A CA 1
ATOM 3328 C C . GLN A 1 416 ? -17.917 24.986 18.007 1.00 30.45 440 GLN A C 1
ATOM 3329 O O . GLN A 1 416 ? -18.452 25.432 19.021 1.00 31.23 440 GLN A O 1
ATOM 3335 N N . GLU A 1 417 ? -18.370 23.908 17.352 1.00 30.18 441 GLU A N 1
ATOM 3336 C CA . GLU A 1 417 ? -19.566 23.194 17.773 1.00 30.08 441 GLU A CA 1
ATOM 3337 C C . GLU A 1 417 ? -19.324 22.483 19.105 1.00 28.23 441 GLU A C 1
ATOM 3338 O O . GLU A 1 417 ? -20.190 22.494 19.980 1.00 26.98 441 GLU A O 1
ATOM 3344 N N . LEU A 1 418 ? -18.154 21.848 19.242 1.00 26.66 442 LEU A N 1
ATOM 3345 C CA . LEU A 1 418 ? -17.786 21.182 20.483 1.00 26.81 442 LEU A CA 1
ATOM 3346 C C . LEU A 1 418 ? -17.766 22.192 21.627 1.00 26.49 442 LEU A C 1
ATOM 3347 O O . LEU A 1 418 ? -18.333 21.944 22.688 1.00 26.27 442 LEU A O 1
ATOM 3352 N N . TRP A 1 419 ? -17.106 23.329 21.393 1.00 28.02 443 TRP A N 1
ATOM 3353 C CA . TRP A 1 419 ? -16.978 24.374 22.395 1.00 29.86 443 TRP A CA 1
ATOM 3354 C C . TRP A 1 419 ? -18.353 24.805 22.903 1.00 30.42 443 TRP A C 1
ATOM 3355 O O . TRP A 1 419 ? -18.562 24.921 24.110 1.00 29.80 443 TRP A O 1
ATOM 3366 N N . GLN A 1 420 ? -19.288 25.030 21.969 1.00 31.23 444 GLN A N 1
ATOM 3367 C CA . GLN A 1 420 ? -20.611 25.532 22.304 1.00 33.24 444 GLN A CA 1
ATOM 3368 C C . GLN A 1 420 ? -21.371 24.503 23.139 1.00 31.74 444 GLN A C 1
ATOM 3369 O O . GLN A 1 420 ? -22.007 24.864 24.124 1.00 31.73 444 GLN A O 1
ATOM 3375 N N . ARG A 1 421 ? -21.307 23.227 22.747 1.00 30.82 445 ARG A N 1
ATOM 3376 C CA . ARG A 1 421 ? -22.064 22.191 23.434 1.00 30.56 445 ARG A CA 1
ATOM 3377 C C . ARG A 1 421 ? -21.523 21.988 24.848 1.00 28.72 445 ARG A C 1
ATOM 3378 O O . ARG A 1 421 ? -22.300 21.838 25.785 1.00 27.57 445 ARG A O 1
ATOM 3386 N N . ILE A 1 422 ? -20.191 21.999 24.987 1.00 27.76 446 ILE A N 1
ATOM 3387 C CA . ILE A 1 422 ? -19.544 21.802 26.275 1.00 27.62 446 ILE A CA 1
ATOM 3388 C C . ILE A 1 422 ? -19.846 22.973 27.210 1.00 28.64 446 ILE A C 1
ATOM 3389 O O . ILE A 1 422 ? -20.223 22.750 28.357 1.00 29.08 446 ILE A O 1
ATOM 3394 N N . THR A 1 423 ? -19.657 24.209 26.726 1.00 29.32 447 THR A N 1
ATOM 3395 C CA . THR A 1 423 ? -19.742 25.387 27.579 1.00 30.98 447 THR A CA 1
ATOM 3396 C C . THR A 1 423 ? -21.197 25.762 27.866 1.00 32.82 447 THR A C 1
ATOM 3397 O O . THR A 1 423 ? -21.454 26.556 28.770 1.00 33.41 447 THR A O 1
ATOM 3401 N N . SER A 1 424 ? -22.148 25.188 27.116 1.00 33.88 448 SER A N 1
ATOM 3402 C CA . SER A 1 424 ? -23.562 25.403 27.387 1.00 35.33 448 SER A CA 1
ATOM 3403 C C . SER A 1 424 ? -24.029 24.542 28.562 1.00 35.93 448 SER A C 1
ATOM 3404 O O . SER A 1 424 ? -25.120 24.761 29.084 1.00 36.70 448 SER A O 1
ATOM 3407 N N . ASN A 1 425 ? -23.216 23.550 28.949 1.00 35.19 449 ASN A N 1
ATOM 3408 C CA . ASN A 1 425 ? -23.430 22.783 30.167 1.00 35.84 449 ASN A CA 1
ATOM 3409 C C . ASN A 1 425 ? -22.807 23.554 31.330 1.00 35.74 449 ASN A C 1
ATOM 3410 O O . ASN A 1 425 ? -21.590 23.716 31.389 1.00 33.91 449 ASN A O 1
ATOM 3415 N N . GLU A 1 426 ? -23.655 24.024 32.252 1.00 36.65 450 GLU A N 1
ATOM 3416 C CA . GLU A 1 426 ? -23.240 24.977 33.270 1.00 37.44 450 GLU A CA 1
ATOM 3417 C C . GLU A 1 426 ? -22.262 24.321 34.246 1.00 34.96 450 GLU A C 1
ATOM 3418 O O . GLU A 1 426 ? -21.319 24.964 34.702 1.00 33.87 450 GLU A O 1
ATOM 3424 N N . THR A 1 427 ? -22.492 23.037 34.548 1.00 33.76 451 THR A N 1
ATOM 3425 C CA . THR A 1 427 ? -21.653 22.285 35.468 1.00 33.68 451 THR A CA 1
ATOM 3426 C C . THR A 1 427 ? -20.274 22.049 34.852 1.00 32.03 451 THR A C 1
ATOM 3427 O O . THR A 1 427 ? -19.258 22.244 35.520 1.00 31.50 451 THR A O 1
ATOM 3431 N N . LEU A 1 428 ? -20.247 21.623 33.581 1.00 29.90 452 LEU A N 1
ATOM 3432 C CA . LEU A 1 428 ? -18.995 21.370 32.882 1.00 29.33 452 LEU A CA 1
ATOM 3433 C C . LEU A 1 428 ? -18.197 22.662 32.759 1.00 28.19 452 LEU A C 1
ATOM 3434 O O . LEU A 1 428 ? -17.000 22.675 33.035 1.00 26.59 452 LEU A O 1
ATOM 3439 N N . ARG A 1 429 ? -18.879 23.735 32.339 1.00 28.29 453 ARG A N 1
ATOM 3440 C CA . ARG A 1 429 ? -18.270 25.045 32.170 1.00 29.25 453 ARG A CA 1
ATOM 3441 C C . ARG A 1 429 ? -17.503 25.424 33.437 1.00 27.36 453 ARG A C 1
ATOM 3442 O O . ARG A 1 429 ? -16.357 25.862 33.370 1.00 26.23 453 ARG A O 1
ATOM 3450 N N . ALA A 1 430 ? -18.146 25.219 34.592 1.00 26.91 454 ALA A N 1
ATOM 3451 C CA . ALA A 1 430 ? -17.585 25.589 35.882 1.00 26.29 454 ALA A CA 1
ATOM 3452 C C . ALA A 1 430 ? -16.389 24.708 36.246 1.00 26.08 454 ALA A C 1
ATOM 3453 O O . ALA A 1 430 ? -15.589 25.093 37.094 1.00 26.26 454 ALA A O 1
ATOM 3455 N N . GLN A 1 431 ? -16.272 23.529 35.615 1.00 24.48 455 GLN A N 1
ATOM 3456 C CA . GLN A 1 431 ? -15.238 22.567 35.966 1.00 23.84 455 GLN A CA 1
ATOM 3457 C C . GLN A 1 431 ? -13.991 22.725 35.096 1.00 23.18 455 GLN A C 1
ATOM 3458 O O . GLN A 1 431 ? -12.987 22.069 35.364 1.00 22.79 455 GLN A O 1
ATOM 3464 N N . ILE A 1 432 ? -14.051 23.571 34.058 1.00 23.32 456 ILE A N 1
ATOM 3465 C CA . ILE A 1 432 ? -12.924 23.755 33.155 1.00 23.31 456 ILE A CA 1
ATOM 3466 C C . ILE A 1 432 ? -11.885 24.659 33.820 1.00 23.89 456 ILE A C 1
ATOM 3467 O O . ILE A 1 432 ? -12.222 25.739 34.297 1.00 23.19 456 ILE A O 1
ATOM 3472 N N . LYS A 1 433 ? -10.622 24.214 33.810 1.00 24.96 457 LYS A N 1
ATOM 3473 C CA . LYS A 1 433 ? -9.508 24.977 34.352 1.00 26.46 457 LYS A CA 1
ATOM 3474 C C . LYS A 1 433 ? -8.591 25.448 33.225 1.00 27.89 457 LYS A C 1
ATOM 3475 O O . LYS A 1 433 ? -8.084 26.565 33.274 1.00 27.31 457 LYS A O 1
ATOM 3481 N N . GLN A 1 434 ? -8.349 24.572 32.241 1.00 29.98 458 GLN A N 1
ATOM 3482 C CA . GLN A 1 434 ? -7.576 24.925 31.061 1.00 31.43 458 GLN A CA 1
ATOM 3483 C C . GLN A 1 434 ? -8.184 24.278 29.819 1.00 32.07 458 GLN A C 1
ATOM 3484 O O . GLN A 1 434 ? -8.779 23.206 29.889 1.00 31.46 458 GLN A O 1
ATOM 3490 N N . CYS A 1 435 ? -8.021 24.958 28.680 1.00 33.17 459 CYS A N 1
ATOM 3491 C CA . CYS A 1 435 ? -8.367 24.400 27.384 1.00 34.19 459 CYS A CA 1
ATOM 3492 C C . CYS A 1 435 ? -7.202 24.628 26.424 1.00 35.20 459 CYS A C 1
ATOM 3493 O O . CYS A 1 435 ? -6.772 25.764 26.236 1.00 35.20 459 CYS A O 1
ATOM 3496 N N . PHE A 1 436 ? -6.679 23.535 25.853 1.00 35.69 460 PHE A N 1
ATOM 3497 C CA . PHE A 1 436 ? -5.654 23.613 24.824 1.00 36.74 460 PHE A CA 1
ATOM 3498 C C . PHE A 1 436 ? -6.323 23.723 23.455 1.00 35.16 460 PHE A C 1
ATOM 3499 O O . PHE A 1 436 ? -7.037 22.811 23.039 1.00 33.05 460 PHE A O 1
ATOM 3507 N N . THR A 1 437 ? -6.093 24.853 22.774 1.00 34.23 461 THR A N 1
ATOM 3508 C CA . THR A 1 437 ? -6.483 25.010 21.382 1.00 33.86 461 THR A CA 1
ATOM 3509 C C . THR A 1 437 ? -5.514 25.956 20.678 1.00 35.56 461 THR A C 1
ATOM 3510 O O . THR A 1 437 ? -4.995 26.889 21.291 1.00 35.43 461 THR A O 1
ATOM 3514 N N . GLN A 1 438 ? -5.283 25.695 19.385 1.00 35.57 462 GLN A N 1
ATOM 3515 C CA . GLN A 1 438 ? -4.511 26.587 18.534 1.00 37.33 462 GLN A CA 1
ATOM 3516 C C . GLN A 1 438 ? -5.395 27.154 17.422 1.00 36.62 462 GLN A C 1
ATOM 3517 O O . GLN A 1 438 ? -4.881 27.730 16.464 1.00 38.72 462 GLN A O 1
ATOM 3523 N N . PHE A 1 439 ? -6.721 27.010 17.561 1.00 36.40 463 PHE A N 1
ATOM 3524 C CA . PHE A 1 439 ? -7.662 27.595 16.617 1.00 36.92 463 PHE A CA 1
ATOM 3525 C C . PHE A 1 439 ? -7.800 29.086 16.912 1.00 38.25 463 PHE A C 1
ATOM 3526 O O . PHE A 1 439 ? -8.043 29.476 18.051 1.00 39.05 463 PHE A O 1
ATOM 3534 N N . GLU A 1 440 ? -7.653 29.907 15.866 1.00 39.72 464 GLU A N 1
ATOM 3535 C CA . GLU A 1 440 ? -7.606 31.354 16.008 1.00 41.06 464 GLU A CA 1
ATOM 3536 C C . GLU A 1 440 ? -8.953 31.893 16.482 1.00 40.38 464 GLU A C 1
ATOM 3537 O O . GLU A 1 440 ? -8.990 32.858 17.239 1.00 40.85 464 GLU A O 1
ATOM 3543 N N . SER A 1 441 ? -10.051 31.259 16.051 1.00 39.68 465 SER A N 1
ATOM 3544 C CA . SER A 1 441 ? -11.388 31.712 16.405 1.00 39.75 465 SER A CA 1
ATOM 3545 C C . SER A 1 441 ? -11.759 31.312 17.835 1.00 40.79 465 SER A C 1
ATOM 3546 O O . SER A 1 441 ? -12.709 31.859 18.390 1.00 40.32 465 SER A O 1
ATOM 3549 N N . LEU A 1 442 ? -11.022 30.363 18.430 1.00 41.86 466 LEU A N 1
ATOM 3550 C CA . LEU A 1 442 ? -11.422 29.777 19.703 1.00 42.87 466 LEU A CA 1
ATOM 3551 C C . LEU A 1 442 ? -10.527 30.237 20.854 1.00 43.94 466 LEU A C 1
ATOM 3552 O O . LEU A 1 442 ? -10.989 30.282 21.993 1.00 44.12 466 LEU A O 1
ATOM 3557 N N . LYS A 1 443 ? -9.262 30.575 20.570 1.00 45.63 467 LYS A N 1
ATOM 3558 C CA . LYS A 1 443 ? -8.376 31.131 21.584 1.00 47.53 467 LYS A CA 1
ATOM 3559 C C . LYS A 1 443 ? -9.075 32.276 22.322 1.00 48.06 467 LYS A C 1
ATOM 3560 O O . LYS A 1 443 ? -9.060 32.313 23.551 1.00 48.70 467 LYS A O 1
ATOM 3566 N N . PRO A 1 444 ? -9.694 33.251 21.612 1.00 47.74 468 PRO A N 1
ATOM 3567 C CA . PRO A 1 444 ? -10.501 34.290 22.259 1.00 47.33 468 PRO A CA 1
ATOM 3568 C C . PRO A 1 444 ? -11.525 33.783 23.272 1.00 46.30 468 PRO A C 1
ATOM 3569 O O . PRO A 1 444 ? -11.623 34.321 24.371 1.00 45.70 468 PRO A O 1
ATOM 3573 N N . ARG A 1 445 ? -12.274 32.739 22.893 1.00 45.99 469 ARG A N 1
ATOM 3574 C CA . ARG A 1 445 ? -13.367 32.228 23.709 1.00 46.47 469 ARG A CA 1
ATOM 3575 C C . ARG A 1 445 ? -12.815 31.571 24.973 1.00 44.95 469 ARG A C 1
ATOM 3576 O O . ARG A 1 445 ? -13.479 31.573 26.008 1.00 42.42 469 ARG A O 1
ATOM 3584 N N . VAL A 1 446 ? -11.603 31.010 24.872 1.00 44.73 470 VAL A N 1
ATOM 3585 C CA . VAL A 1 446 ? -10.920 30.400 26.002 1.00 46.22 470 VAL A CA 1
ATOM 3586 C C . VAL A 1 446 ? -10.475 31.495 26.971 1.00 47.69 470 VAL A C 1
ATOM 3587 O O . VAL A 1 446 ? -10.456 31.278 28.182 1.00 48.89 470 VAL A O 1
ATOM 3591 N N . ALA A 1 447 ? -10.116 32.665 26.424 1.00 47.71 471 ALA A N 1
ATOM 3592 C CA . ALA A 1 447 ? -9.754 33.824 27.226 1.00 47.98 471 ALA A CA 1
ATOM 3593 C C . ALA A 1 447 ? -10.986 34.391 27.934 1.00 48.78 471 ALA A C 1
ATOM 3594 O O . ALA A 1 447 ? -10.894 34.797 29.090 1.00 48.34 471 ALA A O 1
ATOM 3596 N N . GLU A 1 448 ? -12.131 34.409 27.234 1.00 49.28 472 GLU A N 1
ATOM 3597 C CA . GLU A 1 448 ? -13.380 34.926 27.777 1.00 50.20 472 GLU A CA 1
ATOM 3598 C C . GLU A 1 448 ? -13.783 34.151 29.031 1.00 50.43 472 GLU A C 1
ATOM 3599 O O . GLU A 1 448 ? -14.227 34.745 30.012 1.00 50.47 472 GLU A O 1
ATOM 3605 N N . LEU A 1 449 ? -13.650 32.820 28.972 1.00 49.09 473 LEU A N 1
ATOM 3606 C CA . LEU A 1 449 ? -14.014 31.950 30.078 1.00 49.47 473 LEU A CA 1
ATOM 3607 C C . LEU A 1 449 ? -13.025 32.130 31.228 1.00 49.69 473 LEU A C 1
ATOM 3608 O O . LEU A 1 449 ? -13.404 32.015 32.392 1.00 48.18 473 LEU A O 1
ATOM 3613 N N . GLY A 1 450 ? -11.759 32.406 30.887 1.00 51.15 474 GLY A N 1
ATOM 3614 C CA . GLY A 1 450 ? -10.719 32.668 31.870 1.00 52.26 474 GLY A CA 1
ATOM 3615 C C . GLY A 1 450 ? -11.023 33.897 32.726 1.00 54.23 474 GLY A C 1
ATOM 3616 O O . GLY A 1 450 ? -10.682 33.924 33.908 1.00 55.52 474 GLY A O 1
ATOM 3617 N N . LEU A 1 451 ? -11.653 34.911 32.115 1.00 55.42 475 LEU A N 1
ATOM 3618 C CA . LEU A 1 451 ? -12.102 36.095 32.833 1.00 55.91 475 LEU A CA 1
ATOM 3619 C C . LEU A 1 451 ? -13.195 35.701 33.823 1.00 55.99 475 LEU A C 1
ATOM 3620 O O . LEU A 1 451 ? -13.133 36.061 34.997 1.00 55.16 475 LEU A O 1
ATOM 3625 N N . GLU A 1 452 ? -14.194 34.961 33.324 1.00 56.15 476 GLU A N 1
ATOM 3626 C CA . GLU A 1 452 ? -15.276 34.442 34.143 1.00 56.99 476 GLU A CA 1
ATOM 3627 C C . GLU A 1 452 ? -14.706 33.463 35.177 1.00 55.85 476 GLU A C 1
ATOM 3628 O O . GLU A 1 452 ? -14.585 33.880 36.346 1.00 54.01 476 GLU A O 1
#

GO terms:
  GO:0005515 protein binding (F, IPI)

Radius of gyration: 24.67 Å; Cα contacts (8 Å, |Δi|>4): 761; chains: 1; bounding box: 54×64×72 Å

B-factor: mean 29.58, std 12.61, range [13.15, 82.05]

Sequence (451 aa):
AQIDKKIHFIWVGHIMPQKNIQVVSEWAEKNPGYETIIWVDKKIAPAKELDLFILDMKSKGITVKDINEEGVCRDSIRHELDQESPNYGMVSDMLRLNILAAEGGIYLDSDILCSAPFPDEIYAPFGFLLSPWSQGANNTLCNDIILCSKGNQIIQQLADAIEQSYIARDSFEFTHEYASMKETKGERIAKTLGVTGPGFLFHQLKKMGILNDKSEMEAIHWELQDQRYLIDGSVKEPDYFYVPQNNTNDASWVPSIKRPGIENMSFQERLENAVQLIAFDIQKTGLFNLDHYANELKVKQNSWCIAAETSPELKPDSYLLIRPRDKTGEWTLYYVDEDKKLNPVTLPVIKGAIKLSEVSDPLRKFHTLLSQVSDPVNPTAHELKQIGRALIELKPRQDEWHCKNKWSGAEEIAQELWQRITSNETLRAQIKQCFTQFESLKPRVAELGLE

Organism: Legionella pneumophila subsp. pneumophila (strain Philadelphia 1 / ATCC 33152 / DSM 7513) (NCBI:txid272624)